Protein AF-A0A8S1GWW8-F1 (afdb_monomer)

Organism: NCBI:txid2777116

InterPro domains:
  IPR001154 DNA topoisomerase II, eukaryotic-type [PR01158] (207-217)
  IPR001154 DNA topoisomerase II, eukaryotic-type [PR01158] (273-286)
  IPR001154 DNA topoisomerase II, eukaryotic-type [PR01158] (319-334)
  IPR001154 DNA topoisomerase II, eukaryotic-type [PR01158] (339-350)
  IPR001154 DNA topoisomerase II, eukaryotic-type [PR01158] (388-400)
  IPR001241 DNA topoisomerase, type IIA [SM00433] (2-409)
  IPR006171 TOPRIM domain [PF01751] (227-328)
  IPR006171 TOPRIM domain [PS50880] (225-342)
  IPR013506 DNA topoisomerase, type IIA, subunit B, domain 2 [PF00204] (30-196)
  IPR013759 DNA topoisomerase, type IIA, subunit B, C-terminal [G3DSA:3.40.50.670] (206-406)
  IPR013760 DNA topoisomerase, type IIA-like domain superfamily [SSF56719] (201-408)
  IPR014721 Small ribosomal subunit protein uS5 domain 2-type fold, subgroup [G3DSA:3.30.230.10] (46-200)
  IPR018522 DNA topoisomerase, type IIA, conserved site [PS00177] (229-237)
  IPR020568 Ribosomal protein uS5 domain 2-type superfamily [SSF54211] (19-185)
  IPR031660 C-terminal associated domain of TOPRIM [PF16898] (343-408)
  IPR050634 DNA Topoisomerase II [PTHR10169] (3-408)

Sequence (409 aa):
MFHFRVVDVAATLPNDVKVFLNGEKIQIRGFREYVQAFSGASASDILFRNPSSRWNVAVSMRNADSNLPGAVSFVNNVATTKGGIHVDYVMDRLIEILKPAIDEKINNPSKNDTGKKTGVKPLMIKSNLSLFVNCFIENPSFDSQTKEVLTTKSKNFGSSFEFDRKELLTWANRSGFVDSIIDQLKNRKITQKSVKSKPESLSDIVKLEDAEWAGNSDAKKSSQCTLLVTEGDSAKALALSGLEVLGREKFGVFPLRGKVVNVSQLDEAKVRENAEINNLMRILGLRFEENYESAASRESLRYGKLMILADQDEDGSHIKGLIINFIHKFWPKLLATEFICAFRTPLLKAKRANETIPFYFLRDFRKWQENLNEKEARKYTIKYYKGLGTSTAVEARQYFSNLDHHVVK

Str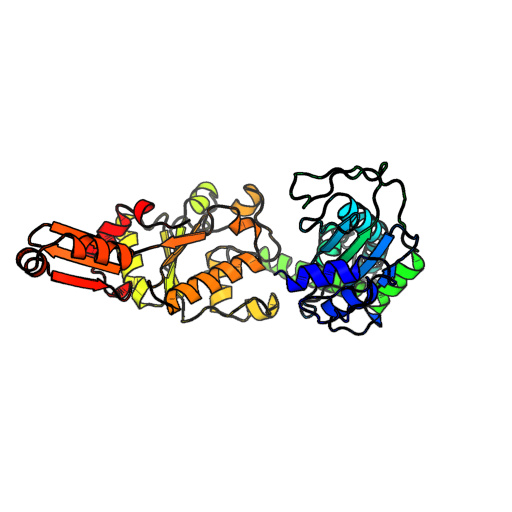ucture (mmCIF, N/CA/C/O backbone):
data_AF-A0A8S1GWW8-F1
#
_entry.id   AF-A0A8S1GWW8-F1
#
loop_
_atom_site.group_PDB
_atom_site.id
_atom_site.type_symbol
_atom_site.label_atom_id
_atom_site.label_alt_id
_atom_site.label_comp_id
_atom_site.label_asym_id
_atom_site.label_entity_id
_atom_site.label_seq_id
_atom_site.pdbx_PDB_ins_code
_atom_site.Cartn_x
_atom_site.Cartn_y
_atom_site.Cartn_z
_atom_site.occupancy
_atom_site.B_iso_or_equiv
_atom_site.auth_seq_id
_atom_site.auth_comp_id
_atom_site.auth_asym_id
_atom_site.auth_atom_id
_atom_site.pdbx_PDB_model_num
ATOM 1 N N . MET A 1 1 ? -15.165 -7.951 -10.941 1.00 57.97 1 MET A N 1
ATOM 2 C CA . MET A 1 1 ? -14.088 -8.965 -11.034 1.00 57.97 1 MET A CA 1
ATOM 3 C C . MET A 1 1 ? -14.269 -9.880 -12.249 1.00 57.97 1 MET A C 1
ATOM 5 O O . MET A 1 1 ? -13.397 -9.867 -13.102 1.00 57.97 1 MET A O 1
ATOM 9 N N . PHE A 1 2 ? -15.396 -10.592 -12.397 1.00 79.69 2 PHE A N 1
ATOM 10 C CA . PHE A 1 2 ? -15.618 -11.523 -13.523 1.00 79.69 2 PHE A CA 1
ATOM 11 C C . PHE A 1 2 ? -15.521 -10.893 -14.921 1.00 79.69 2 PHE A C 1
ATOM 13 O O . PHE A 1 2 ? -14.881 -11.471 -15.790 1.00 79.69 2 PHE A O 1
ATOM 20 N N . HIS A 1 3 ? -16.069 -9.688 -15.119 1.00 86.38 3 HIS A N 1
ATOM 21 C CA . HIS A 1 3 ? -15.994 -8.978 -16.403 1.00 86.38 3 HIS A CA 1
ATOM 22 C C . HIS A 1 3 ? -14.551 -8.811 -16.911 1.00 86.38 3 HIS A C 1
ATOM 24 O O . HIS A 1 3 ? -14.253 -9.178 -18.042 1.00 86.38 3 HIS A O 1
ATOM 30 N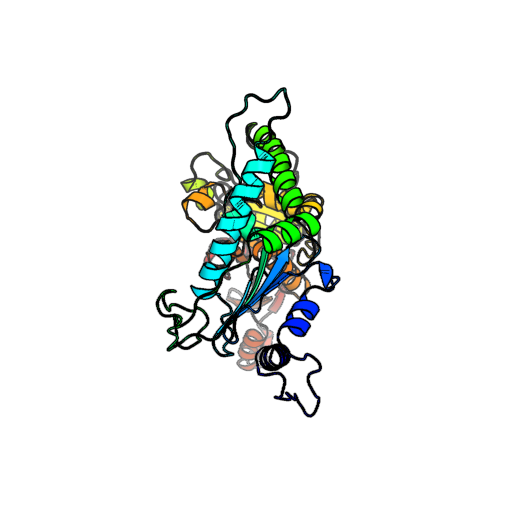 N . PHE A 1 4 ? -13.635 -8.333 -16.060 1.00 84.00 4 PHE A N 1
ATOM 31 C CA . PHE A 1 4 ? -12.226 -8.154 -16.430 1.00 84.00 4 PHE A CA 1
ATOM 32 C C . PHE A 1 4 ? -11.570 -9.465 -16.850 1.00 84.00 4 PHE A C 1
ATOM 34 O O . PHE A 1 4 ? -10.879 -9.504 -17.860 1.00 84.00 4 PHE A O 1
ATOM 41 N N . ARG A 1 5 ? -11.865 -10.566 -16.152 1.00 88.81 5 ARG A N 1
ATOM 42 C CA . ARG A 1 5 ? -11.296 -11.859 -16.527 1.00 88.81 5 ARG A CA 1
ATOM 43 C C . ARG A 1 5 ? -11.798 -12.346 -17.888 1.00 88.81 5 ARG A C 1
ATOM 45 O O . ARG A 1 5 ? -11.038 -12.964 -18.625 1.00 88.81 5 ARG A O 1
ATOM 52 N N . VAL A 1 6 ? -13.052 -12.063 -18.239 1.00 91.12 6 VAL A N 1
ATOM 53 C CA . VAL A 1 6 ? -13.584 -12.391 -19.572 1.00 91.12 6 VAL A CA 1
ATOM 54 C C . VAL A 1 6 ? -12.906 -11.548 -20.657 1.00 91.12 6 VAL A C 1
ATOM 56 O O . VAL A 1 6 ? -12.594 -12.064 -21.730 1.00 91.12 6 VAL A O 1
ATOM 59 N N . VAL A 1 7 ? -12.599 -10.284 -20.357 1.00 90.81 7 VAL A N 1
ATOM 60 C CA . VAL A 1 7 ? -11.811 -9.411 -21.238 1.00 90.81 7 VAL A CA 1
ATOM 61 C C . VAL A 1 7 ? -10.389 -9.948 -21.439 1.00 90.81 7 VAL A C 1
ATOM 63 O O . VAL A 1 7 ? -9.937 -10.034 -22.578 1.00 90.81 7 VAL A O 1
ATOM 66 N N . ASP A 1 8 ? -9.710 -10.390 -20.378 1.00 91.19 8 ASP A N 1
ATOM 67 C CA . ASP A 1 8 ? -8.380 -11.009 -20.484 1.00 91.19 8 ASP A CA 1
ATOM 68 C C . ASP A 1 8 ? -8.388 -12.248 -21.394 1.00 91.19 8 ASP A C 1
ATOM 70 O O . ASP A 1 8 ? -7.454 -12.495 -22.157 1.00 91.19 8 ASP A O 1
ATOM 74 N N . VAL A 1 9 ? -9.444 -13.062 -21.305 1.00 90.75 9 VAL A N 1
ATOM 75 C CA . VAL A 1 9 ? -9.608 -14.254 -22.147 1.00 90.75 9 VAL A CA 1
ATOM 76 C C . VAL A 1 9 ? -9.794 -13.848 -23.611 1.00 90.75 9 VAL A C 1
ATOM 78 O O . VAL A 1 9 ? -9.110 -14.387 -24.477 1.00 90.75 9 VAL A O 1
ATOM 81 N N . ALA A 1 10 ? -10.633 -12.846 -23.893 1.00 91.06 10 ALA A N 1
ATOM 82 C CA . ALA A 1 10 ? -10.799 -12.296 -25.244 1.00 91.06 10 ALA A CA 1
ATOM 83 C C . ALA A 1 10 ? -9.496 -11.708 -25.821 1.00 91.06 10 ALA A C 1
ATOM 85 O O . ALA A 1 10 ? -9.272 -11.744 -27.028 1.00 91.06 10 ALA A O 1
ATOM 86 N N . ALA A 1 11 ? -8.624 -11.188 -24.957 1.00 89.44 11 ALA A N 1
ATOM 87 C CA . ALA A 1 11 ? -7.338 -10.622 -25.340 1.00 89.44 11 ALA A CA 1
ATOM 88 C C . ALA A 1 11 ? -6.256 -11.669 -25.647 1.00 89.44 11 ALA A C 1
ATOM 90 O O . ALA A 1 11 ? -5.335 -11.399 -26.418 1.00 89.44 11 ALA A O 1
ATOM 91 N N . THR A 1 12 ? -6.315 -12.830 -24.994 1.00 90.31 12 THR A N 1
ATOM 92 C CA . THR A 1 12 ? -5.241 -13.839 -25.024 1.00 90.31 12 THR A CA 1
ATOM 93 C C . THR A 1 12 ? -5.513 -14.978 -25.999 1.00 90.31 12 THR A C 1
ATOM 95 O O . THR A 1 12 ? -4.564 -15.588 -26.495 1.00 90.31 12 THR A O 1
ATOM 98 N N . LEU A 1 13 ? -6.786 -15.218 -26.325 1.00 88.12 13 LEU A N 1
ATOM 99 C CA . LEU A 1 13 ? -7.197 -16.200 -27.320 1.00 88.12 13 LEU A CA 1
ATOM 100 C C . LEU A 1 13 ? -6.861 -15.768 -28.760 1.00 88.12 13 LEU A C 1
ATOM 102 O O . LEU A 1 13 ? -6.718 -14.577 -29.046 1.00 88.12 13 LEU A O 1
ATOM 106 N N . PRO A 1 14 ? -6.768 -16.739 -29.688 1.00 82.56 14 PRO A N 1
ATOM 107 C CA . PRO A 1 14 ? -6.703 -16.469 -31.120 1.00 82.56 14 PRO A CA 1
ATOM 108 C C . PRO A 1 14 ? -7.837 -15.550 -31.613 1.00 82.56 14 PRO A C 1
ATOM 110 O O . PRO A 1 14 ? -8.968 -15.619 -31.129 1.00 82.56 14 PRO A O 1
ATOM 113 N N . ASN A 1 15 ? -7.536 -14.698 -32.600 1.00 80.12 15 ASN A N 1
ATOM 114 C CA . ASN A 1 15 ? -8.440 -13.639 -33.085 1.00 80.12 15 ASN A CA 1
ATOM 115 C C . ASN A 1 15 ? -9.740 -14.153 -33.736 1.00 80.12 15 ASN A C 1
ATOM 117 O O . ASN A 1 15 ? -10.674 -13.379 -33.947 1.00 80.12 15 ASN A O 1
ATOM 121 N N . ASP A 1 16 ? -9.797 -15.431 -34.099 1.00 86.06 16 ASP A N 1
ATOM 122 C CA . ASP A 1 16 ? -10.968 -16.104 -34.655 1.00 86.06 16 ASP A CA 1
ATOM 123 C C . ASP A 1 16 ? -11.969 -16.560 -33.578 1.00 86.06 16 ASP A C 1
ATOM 125 O O . ASP A 1 16 ? -13.127 -16.847 -33.898 1.00 86.06 16 ASP A O 1
ATOM 129 N N . VAL A 1 17 ? -11.586 -16.543 -32.295 1.00 89.25 17 VAL A N 1
ATOM 130 C CA . VAL A 1 17 ? -12.479 -16.880 -31.181 1.00 89.25 17 VAL A CA 1
ATOM 131 C C . VAL A 1 17 ? -13.249 -15.647 -30.702 1.00 89.25 17 VAL A C 1
ATOM 133 O O . VAL A 1 17 ? -12.681 -14.627 -30.320 1.00 89.25 17 VAL A O 1
ATOM 136 N N . LYS A 1 18 ? -14.585 -15.740 -30.687 1.00 91.25 18 LYS A N 1
ATOM 137 C CA . LYS A 1 18 ? -15.475 -14.672 -30.201 1.00 91.25 18 LYS A CA 1
ATOM 138 C C . LYS A 1 18 ? -15.895 -14.951 -28.760 1.00 91.25 18 LYS A C 1
ATOM 140 O O . LYS A 1 18 ? -16.448 -16.010 -28.479 1.00 91.25 18 LYS A O 1
ATOM 145 N N . VAL A 1 19 ? -15.690 -13.982 -27.871 1.00 92.12 19 VAL A N 1
ATOM 146 C CA . VAL A 1 19 ? -16.038 -14.093 -26.447 1.00 92.12 19 VAL A CA 1
ATOM 147 C C . VAL A 1 19 ? -17.276 -13.255 -26.130 1.00 92.12 19 VAL A C 1
ATOM 149 O O . VAL A 1 19 ? -17.380 -12.103 -26.559 1.00 92.12 19 VAL A O 1
ATOM 152 N N . PHE A 1 20 ? -18.204 -13.838 -25.368 1.00 93.81 20 PHE A N 1
ATOM 153 C CA . PHE A 1 20 ? -19.448 -13.204 -24.936 1.00 93.81 20 PHE A CA 1
ATOM 154 C C . PHE A 1 20 ? -19.593 -13.286 -23.415 1.00 93.81 20 PHE A C 1
ATOM 156 O O . PHE A 1 20 ? -19.241 -14.300 -22.812 1.00 93.81 20 PHE A O 1
ATOM 163 N N . LEU A 1 21 ? -20.151 -12.243 -22.804 1.00 92.94 21 LEU A N 1
ATOM 164 C CA . LEU A 1 21 ? -20.558 -12.222 -21.403 1.00 92.94 21 LEU A CA 1
ATOM 165 C C . LEU A 1 21 ? -22.020 -11.791 -21.337 1.00 92.94 21 LEU A C 1
ATOM 167 O O . LEU A 1 21 ? -22.364 -10.723 -21.826 1.00 92.94 21 LEU A O 1
ATOM 171 N N . ASN A 1 22 ? -22.885 -12.624 -20.754 1.00 93.62 22 ASN A N 1
ATOM 172 C CA . ASN A 1 22 ? -24.327 -12.357 -20.649 1.00 93.62 22 ASN A CA 1
ATOM 173 C C . ASN A 1 22 ? -25.002 -12.025 -21.999 1.00 93.62 22 ASN A C 1
ATOM 175 O O . ASN A 1 22 ? -25.906 -11.202 -22.062 1.00 93.62 22 ASN A O 1
ATOM 179 N N . GLY A 1 23 ? -24.551 -12.659 -23.087 1.00 92.38 23 GLY A N 1
ATOM 180 C CA . GLY A 1 23 ? -25.066 -12.423 -24.443 1.00 92.38 23 GLY A CA 1
ATOM 181 C C . GLY A 1 23 ? -24.440 -11.228 -25.170 1.00 92.38 23 GLY A C 1
ATOM 182 O O . GLY A 1 23 ? -24.607 -11.108 -26.381 1.00 92.38 23 GLY A O 1
ATOM 183 N N . GLU A 1 24 ? -23.653 -10.394 -24.487 1.00 93.75 24 GLU A N 1
ATOM 184 C CA . GLU A 1 24 ? -22.951 -9.265 -25.098 1.00 93.75 24 GLU A CA 1
ATOM 185 C C . GLU A 1 24 ? -21.546 -9.659 -25.550 1.00 93.75 24 GLU A C 1
ATOM 187 O O . GLU A 1 24 ? -20.785 -10.301 -24.823 1.00 93.75 24 GLU A O 1
ATOM 192 N N . LYS A 1 25 ? -21.181 -9.266 -26.774 1.00 92.19 25 LYS A N 1
ATOM 193 C CA . LYS A 1 25 ? -19.853 -9.540 -27.327 1.00 92.19 25 LYS A CA 1
ATOM 194 C C . LYS A 1 25 ? -18.813 -8.611 -26.702 1.00 92.19 25 LYS A C 1
ATOM 196 O O . LYS A 1 25 ? -18.952 -7.389 -26.775 1.00 92.19 25 LYS A O 1
ATOM 201 N N . ILE A 1 26 ? -17.719 -9.182 -26.199 1.00 92.69 26 ILE A N 1
ATOM 202 C CA . ILE A 1 26 ? -16.553 -8.400 -25.779 1.00 92.69 26 ILE A CA 1
ATOM 203 C C . ILE A 1 26 ? -15.910 -7.753 -27.012 1.00 92.69 26 ILE A C 1
ATOM 205 O O . ILE A 1 26 ? -15.620 -8.423 -28.005 1.00 92.69 26 ILE A O 1
ATOM 209 N N . GLN A 1 27 ? -15.725 -6.432 -26.961 1.00 88.38 27 GLN A N 1
ATOM 210 C CA . GLN A 1 27 ? -15.274 -5.650 -28.118 1.00 88.38 27 GLN A CA 1
ATOM 211 C C . GLN A 1 27 ? -13.768 -5.746 -28.372 1.00 88.38 27 GLN A C 1
ATOM 213 O O . GLN A 1 27 ? -13.359 -5.590 -29.518 1.00 88.38 27 GLN A O 1
ATOM 218 N N . ILE A 1 28 ? -12.971 -6.040 -27.341 1.00 85.69 28 ILE A N 1
ATOM 219 C CA . ILE A 1 28 ? -11.511 -6.161 -27.441 1.00 85.69 28 ILE A CA 1
ATOM 220 C C . ILE A 1 28 ? -11.136 -7.392 -28.268 1.00 85.69 28 ILE A C 1
ATOM 222 O O . ILE A 1 28 ? -11.519 -8.513 -27.928 1.00 85.69 28 ILE A O 1
ATOM 226 N N . ARG A 1 29 ? -10.363 -7.179 -29.336 1.00 81.94 29 ARG A N 1
ATOM 227 C CA . ARG A 1 29 ? -9.866 -8.217 -30.244 1.00 81.94 29 ARG A CA 1
ATOM 228 C C . ARG A 1 29 ? -8.362 -8.388 -30.074 1.00 81.94 29 ARG A C 1
ATOM 230 O O . ARG A 1 29 ? -7.548 -7.669 -30.655 1.00 81.94 29 ARG A O 1
ATOM 237 N N . GLY A 1 30 ? -8.003 -9.387 -29.277 1.00 88.06 30 GLY A N 1
ATOM 238 C CA . GLY A 1 30 ? -6.622 -9.809 -29.111 1.00 88.06 30 GLY A CA 1
ATOM 239 C C . GLY A 1 30 ? -5.759 -8.853 -28.285 1.00 88.06 30 GLY A C 1
ATOM 240 O O . GLY A 1 30 ? -6.196 -7.847 -27.719 1.00 88.06 30 GLY A O 1
ATOM 241 N N . PHE A 1 31 ? -4.481 -9.209 -28.204 1.00 90.31 31 PHE A N 1
ATOM 242 C CA . PHE A 1 31 ? -3.564 -8.660 -27.210 1.00 90.31 31 PHE A CA 1
ATOM 243 C C . PHE A 1 31 ? -3.238 -7.175 -27.421 1.00 90.31 31 PHE A C 1
ATOM 245 O O . PHE A 1 31 ? -3.053 -6.438 -26.458 1.00 90.31 31 PHE A O 1
ATOM 252 N N . ARG A 1 32 ? -3.183 -6.704 -28.673 1.00 89.62 32 ARG A N 1
ATOM 253 C CA . ARG A 1 32 ? -2.844 -5.303 -28.972 1.00 89.62 32 ARG A CA 1
ATOM 254 C C . ARG A 1 32 ? -3.916 -4.333 -28.471 1.00 89.62 32 ARG A C 1
ATOM 256 O O . ARG A 1 32 ? -3.576 -3.389 -27.763 1.00 89.62 32 ARG A O 1
ATOM 263 N N . GLU A 1 33 ? -5.179 -4.579 -28.816 1.00 88.50 33 GLU A N 1
ATOM 264 C CA . GLU A 1 33 ? -6.304 -3.739 -28.382 1.00 88.50 33 GLU A CA 1
ATOM 265 C C . GLU A 1 33 ? -6.458 -3.768 -26.858 1.00 88.50 33 GLU A C 1
ATOM 267 O O . GLU A 1 33 ? -6.710 -2.738 -26.235 1.00 88.50 33 GLU A O 1
ATOM 272 N N . TYR A 1 34 ? -6.215 -4.932 -26.249 1.00 89.81 34 TYR A N 1
ATOM 273 C CA . TYR A 1 34 ? -6.197 -5.079 -24.799 1.00 89.81 34 TYR A CA 1
ATOM 274 C C . TYR A 1 34 ? -5.183 -4.146 -24.140 1.00 89.81 34 TYR A C 1
ATOM 276 O O . TYR A 1 34 ? -5.553 -3.377 -23.262 1.00 89.81 34 TYR A O 1
ATOM 284 N N . VAL A 1 35 ? -3.924 -4.149 -24.590 1.00 89.12 35 VAL A N 1
ATOM 285 C CA . VAL A 1 35 ? -2.887 -3.270 -24.022 1.00 89.12 35 VAL A CA 1
ATOM 286 C C . VAL A 1 35 ? -3.222 -1.793 -24.251 1.00 89.12 35 VAL A C 1
ATOM 288 O O . VAL A 1 35 ? -3.038 -0.970 -23.356 1.00 89.12 35 VAL A O 1
ATOM 291 N N . GLN A 1 36 ? -3.756 -1.444 -25.423 1.00 86.31 36 GLN A N 1
ATOM 292 C CA . GLN A 1 36 ? -4.160 -0.067 -25.721 1.00 86.31 36 GLN A CA 1
ATOM 293 C C . GLN A 1 36 ? -5.252 0.430 -24.764 1.00 86.31 36 GLN A C 1
ATOM 295 O O . GLN A 1 36 ? -5.164 1.568 -24.297 1.00 86.31 36 GLN A O 1
ATOM 300 N N . ALA A 1 37 ? -6.200 -0.435 -24.386 1.00 83.50 37 ALA A N 1
ATOM 301 C CA . ALA A 1 37 ? -7.259 -0.110 -23.430 1.00 83.50 37 ALA A CA 1
ATOM 302 C C . ALA A 1 37 ? -6.740 0.250 -22.022 1.00 83.50 37 ALA A C 1
ATOM 304 O O . ALA A 1 37 ? -7.406 1.002 -21.315 1.00 83.50 37 ALA A O 1
ATOM 305 N N . PHE A 1 38 ? -5.552 -0.223 -21.615 1.00 76.19 38 PHE A N 1
ATOM 306 C CA . PHE A 1 38 ? -4.925 0.180 -20.343 1.00 76.19 38 PHE A CA 1
ATOM 307 C C . PHE A 1 38 ? -4.331 1.583 -20.387 1.00 76.19 38 PHE A C 1
ATOM 309 O O . PHE A 1 38 ? -4.262 2.265 -19.368 1.00 76.19 38 PHE A O 1
ATOM 316 N N . SER A 1 39 ? -3.815 1.979 -21.546 1.00 63.09 39 SER A N 1
ATOM 317 C CA . SER A 1 39 ? -2.929 3.134 -21.630 1.00 63.09 39 SER A CA 1
ATOM 318 C C . SER A 1 39 ? -3.662 4.467 -21.703 1.00 63.09 39 SER A C 1
ATOM 320 O O . SER A 1 39 ? -3.091 5.471 -21.292 1.00 63.09 39 SER A O 1
ATOM 322 N N . GLY A 1 40 ? -4.880 4.511 -22.264 1.00 57.50 40 GLY A N 1
ATOM 323 C CA . GLY A 1 40 ? -5.520 5.774 -22.671 1.00 57.50 40 GLY A CA 1
ATOM 324 C C . GLY A 1 40 ? -4.648 6.639 -23.603 1.00 57.50 40 GLY A C 1
ATOM 325 O O . GLY A 1 40 ? -5.021 7.762 -23.928 1.00 57.50 40 GLY A O 1
ATOM 326 N N . ALA A 1 41 ? -3.483 6.126 -24.008 1.00 51.12 41 ALA A N 1
ATOM 327 C CA . ALA A 1 41 ? -2.408 6.829 -24.672 1.00 51.12 41 ALA A CA 1
ATOM 328 C C . ALA A 1 41 ? -2.495 6.589 -26.176 1.00 51.12 41 ALA A C 1
ATOM 330 O O . ALA A 1 41 ? -3.092 5.616 -26.651 1.00 51.12 41 ALA A O 1
ATOM 331 N N . SER A 1 42 ? -1.859 7.472 -26.939 1.00 55.81 42 SER A N 1
ATOM 332 C CA . SER A 1 42 ? -1.681 7.261 -28.369 1.00 55.81 42 SER A CA 1
ATOM 333 C C . SER A 1 42 ? -0.921 5.949 -28.598 1.00 55.81 42 SER A C 1
ATOM 335 O O . SER A 1 42 ? 0.079 5.662 -27.939 1.00 55.81 42 SER A O 1
ATOM 337 N N . ALA A 1 43 ? -1.360 5.150 -29.574 1.00 57.09 43 ALA A N 1
ATOM 338 C CA . ALA A 1 43 ? -0.731 3.876 -29.940 1.00 57.09 43 ALA A CA 1
ATOM 339 C C . ALA A 1 43 ? 0.775 3.993 -30.272 1.00 57.09 43 ALA A C 1
ATOM 341 O O . ALA A 1 43 ? 1.468 2.979 -30.340 1.00 57.09 43 ALA A O 1
ATOM 342 N N . SER A 1 44 ? 1.280 5.215 -30.479 1.00 59.34 44 SER A N 1
ATOM 343 C CA . SER A 1 44 ? 2.690 5.539 -30.697 1.00 59.34 44 SER A CA 1
ATOM 344 C C . SER A 1 44 ? 3.603 5.245 -29.506 1.00 59.34 44 SER A C 1
ATOM 346 O O . SER A 1 44 ? 4.803 5.060 -29.725 1.00 59.34 44 SER A O 1
ATOM 348 N N . ASP A 1 45 ? 3.065 5.174 -28.287 1.00 78.12 45 ASP A N 1
ATOM 349 C CA . ASP A 1 45 ? 3.873 5.169 -27.059 1.00 78.12 45 ASP A CA 1
ATOM 350 C C . ASP A 1 45 ? 4.176 3.751 -26.552 1.00 78.12 45 ASP A C 1
ATOM 352 O O . ASP A 1 45 ? 5.067 3.550 -25.724 1.00 78.12 45 ASP A O 1
ATOM 356 N N . ILE A 1 46 ? 3.503 2.747 -27.120 1.00 88.62 46 ILE A N 1
ATOM 357 C CA . ILE A 1 46 ? 3.661 1.335 -26.772 1.00 88.62 46 ILE A CA 1
ATOM 358 C C . ILE A 1 46 ? 4.507 0.624 -27.833 1.00 88.62 46 ILE A C 1
ATOM 360 O O . ILE A 1 46 ? 4.209 0.654 -29.028 1.00 88.62 46 ILE A O 1
ATOM 364 N N . LEU A 1 47 ? 5.538 -0.089 -27.388 1.00 92.88 47 LEU A N 1
ATOM 365 C CA . LEU A 1 47 ? 6.336 -0.975 -28.222 1.00 92.88 47 LEU A CA 1
ATOM 366 C C . LEU A 1 47 ? 5.732 -2.379 -28.244 1.00 92.88 47 LEU A C 1
ATOM 368 O O . LEU A 1 47 ? 5.851 -3.118 -27.269 1.00 92.88 47 LEU A O 1
ATOM 372 N N . PHE A 1 48 ? 5.128 -2.772 -29.364 1.00 92.88 48 PHE A N 1
ATOM 373 C CA . PHE A 1 48 ? 4.622 -4.134 -29.559 1.00 92.88 48 PHE A CA 1
ATOM 374 C C . PHE A 1 48 ? 5.666 -5.044 -30.211 1.00 92.88 48 PHE A C 1
ATOM 376 O O . PHE A 1 48 ? 6.268 -4.702 -31.231 1.00 92.88 48 PHE A O 1
ATOM 383 N N . ARG A 1 49 ? 5.826 -6.248 -29.663 1.00 92.31 49 ARG A N 1
ATOM 384 C CA . ARG A 1 49 ? 6.708 -7.301 -30.165 1.00 92.31 49 ARG A CA 1
ATOM 385 C C . ARG A 1 49 ? 5.979 -8.624 -30.246 1.00 92.31 49 ARG A C 1
ATOM 387 O O . ARG A 1 49 ? 5.509 -9.147 -29.243 1.00 92.31 49 ARG A O 1
ATOM 394 N N . ASN A 1 50 ? 5.946 -9.168 -31.453 1.00 86.94 50 ASN A N 1
ATOM 395 C CA . ASN A 1 50 ? 5.452 -10.506 -31.727 1.00 86.94 50 ASN A CA 1
ATOM 396 C C . ASN A 1 50 ? 6.482 -11.238 -32.604 1.00 86.94 50 ASN A C 1
ATOM 398 O O . ASN A 1 50 ? 6.276 -11.360 -33.810 1.00 86.94 50 ASN A O 1
ATOM 402 N N . PRO A 1 51 ? 7.653 -11.612 -32.047 1.00 75.62 51 PRO A N 1
ATOM 403 C CA . PRO A 1 51 ? 8.716 -12.237 -32.832 1.00 75.62 51 PRO A CA 1
ATOM 404 C C . PRO A 1 51 ? 8.385 -13.683 -33.227 1.00 75.62 51 PRO A C 1
ATOM 406 O O . PRO A 1 51 ? 9.032 -14.239 -34.107 1.00 75.62 51 PRO A O 1
ATOM 409 N N . SER A 1 52 ? 7.404 -14.312 -32.573 1.00 82.25 52 SER A N 1
ATOM 410 C CA . SER A 1 52 ? 6.929 -15.656 -32.900 1.00 82.25 52 SER A CA 1
ATOM 411 C C . SER A 1 52 ? 5.497 -15.853 -32.416 1.00 82.25 52 SER A C 1
ATOM 413 O O . SER A 1 52 ? 5.058 -15.180 -31.488 1.00 82.25 52 SER A O 1
ATOM 415 N N . SER A 1 53 ? 4.810 -16.873 -32.935 1.00 84.75 53 SER A N 1
ATOM 416 C CA . SER A 1 53 ? 3.461 -17.252 -32.484 1.00 84.75 53 SER A CA 1
ATOM 417 C C . SER A 1 53 ? 3.346 -17.512 -30.974 1.00 84.75 53 SER A C 1
ATOM 419 O O . SER A 1 53 ? 2.242 -17.477 -30.434 1.00 84.75 53 SER A O 1
ATOM 421 N N . ARG A 1 54 ? 4.469 -17.756 -30.283 1.00 93.19 54 ARG A N 1
ATOM 422 C CA . ARG A 1 54 ? 4.515 -18.057 -28.849 1.00 93.19 54 ARG A CA 1
ATOM 423 C C . ARG A 1 54 ? 4.736 -16.850 -27.945 1.00 93.19 54 ARG A C 1
ATOM 425 O O . ARG A 1 54 ? 4.578 -17.007 -26.740 1.00 93.19 54 ARG A O 1
ATOM 432 N N 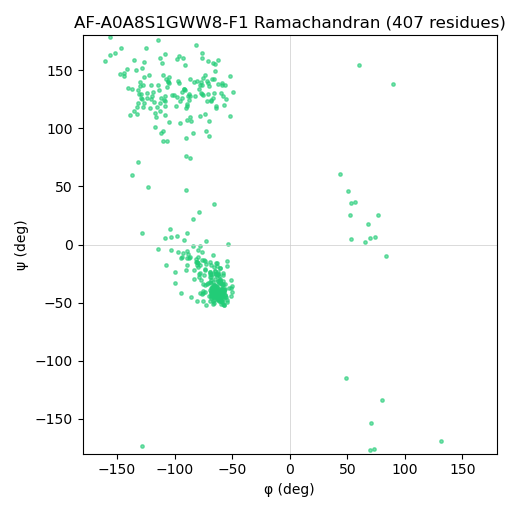. TRP A 1 55 ? 5.086 -15.676 -28.471 1.00 95.06 55 TRP A N 1
ATOM 433 C CA . TRP A 1 55 ? 5.396 -14.502 -27.650 1.00 95.06 55 TRP A CA 1
ATOM 434 C C . TRP A 1 55 ? 4.737 -13.243 -28.192 1.00 95.06 55 TRP A C 1
ATOM 436 O O . TRP A 1 55 ? 5.121 -12.736 -29.237 1.00 95.06 55 TRP A O 1
ATOM 446 N N . ASN A 1 56 ? 3.813 -12.687 -27.417 1.00 94.50 56 ASN A N 1
ATOM 447 C CA . ASN A 1 56 ? 3.244 -11.364 -27.622 1.00 94.50 56 ASN A CA 1
ATOM 448 C C . ASN A 1 56 ? 3.631 -10.492 -26.429 1.00 94.50 56 ASN A C 1
ATOM 450 O O . ASN A 1 56 ? 3.168 -10.702 -25.311 1.00 94.50 56 ASN A O 1
ATOM 454 N N . VAL A 1 57 ? 4.508 -9.524 -26.658 1.00 96.12 57 VAL A N 1
ATOM 455 C CA . VAL A 1 57 ? 5.042 -8.631 -25.632 1.00 96.12 57 VAL A CA 1
ATOM 456 C C . VAL A 1 57 ? 4.698 -7.199 -26.000 1.00 96.12 57 VAL A C 1
ATOM 458 O O . VAL A 1 57 ? 4.823 -6.802 -27.156 1.00 96.12 57 VAL A O 1
ATOM 461 N N . ALA A 1 58 ? 4.270 -6.410 -25.022 1.00 94.44 58 ALA A N 1
ATOM 462 C CA . ALA A 1 58 ? 4.124 -4.975 -25.184 1.00 94.44 58 ALA A CA 1
ATOM 463 C C . ALA A 1 58 ? 4.819 -4.246 -24.038 1.00 94.44 58 ALA A C 1
ATOM 465 O O . ALA A 1 58 ? 4.711 -4.645 -22.879 1.00 94.44 58 ALA A O 1
ATOM 466 N N . VAL A 1 59 ? 5.545 -3.186 -24.374 1.00 94.12 59 VAL A N 1
ATOM 467 C CA . VAL A 1 59 ? 6.312 -2.393 -23.415 1.00 94.12 59 VAL A CA 1
ATOM 468 C C . VAL A 1 59 ? 5.869 -0.950 -23.525 1.00 94.12 59 VAL A C 1
ATOM 470 O O . VAL A 1 59 ? 5.805 -0.401 -24.622 1.00 94.12 59 VAL A O 1
ATOM 473 N N . SER A 1 60 ? 5.570 -0.339 -22.389 1.00 90.81 60 SER A N 1
ATOM 474 C CA . SER A 1 60 ? 5.272 1.084 -22.302 1.00 90.81 60 SER A CA 1
ATOM 475 C C . SER A 1 60 ? 6.135 1.719 -21.225 1.00 90.81 60 SER A C 1
ATOM 477 O O . SER A 1 60 ? 6.510 1.074 -20.243 1.00 90.81 60 SER A O 1
ATOM 479 N N . MET A 1 61 ? 6.420 3.005 -21.387 1.00 87.56 61 MET A N 1
ATOM 480 C CA . MET A 1 61 ? 6.892 3.810 -20.271 1.00 87.56 61 MET A CA 1
ATOM 481 C C . MET A 1 61 ? 5.756 3.952 -19.257 1.00 87.56 61 MET A C 1
ATOM 483 O O . MET A 1 61 ? 4.588 4.074 -19.635 1.00 87.56 61 MET A O 1
ATOM 487 N N . ARG A 1 62 ? 6.109 3.923 -17.974 1.00 81.12 62 ARG A N 1
ATOM 488 C CA . ARG A 1 62 ? 5.203 4.207 -16.870 1.00 81.12 62 ARG A CA 1
ATOM 489 C C . ARG A 1 62 ? 5.523 5.594 -16.326 1.00 81.12 62 ARG A C 1
ATOM 491 O O . ARG A 1 62 ? 6.517 5.778 -15.632 1.00 81.12 62 ARG A O 1
ATOM 498 N N . ASN A 1 63 ? 4.659 6.544 -16.645 1.00 65.31 63 ASN A N 1
ATOM 499 C CA . ASN A 1 63 ? 4.658 7.884 -16.077 1.00 65.31 63 ASN A CA 1
ATOM 500 C C . ASN A 1 63 ? 3.675 7.974 -14.911 1.00 65.31 63 ASN A C 1
ATOM 502 O O . ASN A 1 63 ? 2.756 7.163 -14.799 1.00 65.31 63 ASN A O 1
ATOM 506 N N . ALA A 1 64 ? 3.846 9.007 -14.088 1.00 54.53 64 ALA A N 1
ATOM 507 C CA . ALA A 1 64 ? 2.927 9.371 -13.012 1.00 54.53 64 ALA A CA 1
ATOM 508 C C . ALA A 1 64 ? 1.455 9.452 -13.469 1.00 54.53 64 ALA A C 1
ATOM 510 O O . ALA A 1 64 ? 0.568 9.027 -12.733 1.00 54.53 64 ALA A O 1
ATOM 511 N N . ASP A 1 65 ? 1.218 9.921 -14.698 1.00 54.31 65 ASP A N 1
ATOM 512 C CA . ASP A 1 65 ? -0.124 10.102 -15.267 1.00 54.31 65 ASP A CA 1
ATOM 513 C C . ASP A 1 65 ? -0.661 8.864 -16.004 1.00 54.31 65 ASP A C 1
ATOM 515 O O . ASP A 1 65 ? -1.862 8.741 -16.246 1.00 54.31 65 ASP A O 1
ATOM 519 N N . SER A 1 66 ? 0.212 7.921 -16.370 1.00 59.06 66 SER A N 1
ATOM 520 C CA . SER A 1 66 ? -0.202 6.680 -17.020 1.00 59.06 66 SER A CA 1
ATOM 521 C C . SER A 1 66 ? -0.564 5.684 -15.921 1.00 59.06 66 SER A C 1
ATOM 523 O O . SER A 1 66 ? 0.327 5.159 -15.254 1.00 59.06 66 SER A O 1
ATOM 525 N N . ASN A 1 67 ? -1.851 5.405 -15.713 1.00 64.44 67 ASN A N 1
ATOM 526 C CA . ASN A 1 67 ? -2.362 4.398 -14.763 1.00 64.44 67 ASN A CA 1
ATOM 527 C C . ASN A 1 67 ? -1.991 2.944 -15.150 1.00 64.44 67 ASN A C 1
ATOM 529 O O . ASN A 1 67 ? -2.752 1.995 -14.958 1.00 64.44 67 ASN A O 1
ATOM 533 N N . LEU A 1 68 ? -0.806 2.757 -15.722 1.00 76.19 68 LEU A N 1
ATOM 534 C CA . LEU A 1 68 ? -0.304 1.505 -16.235 1.00 76.1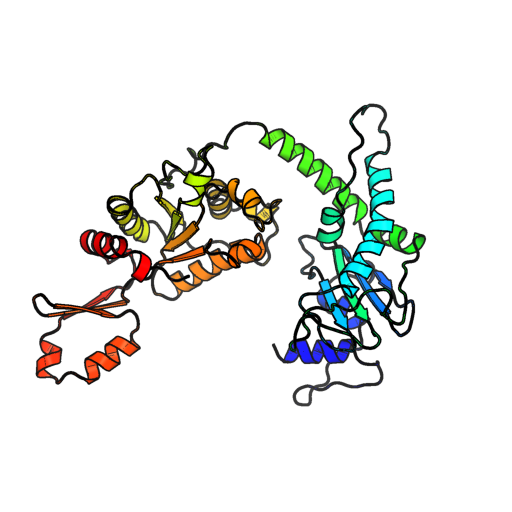9 68 LEU A CA 1
ATOM 535 C C . LEU A 1 68 ? 0.219 0.616 -15.092 1.00 76.19 68 LEU A C 1
ATOM 537 O O . LEU A 1 68 ? 0.985 1.076 -14.236 1.00 76.19 68 LEU A O 1
ATOM 541 N N . PRO A 1 69 ? -0.148 -0.677 -15.085 1.00 78.38 69 PRO A N 1
ATOM 542 C CA . PRO A 1 69 ? 0.369 -1.649 -14.127 1.00 78.38 69 PRO A CA 1
ATOM 543 C C . PRO A 1 69 ? 1.868 -1.891 -14.341 1.00 78.38 69 PRO A C 1
ATOM 545 O O . PRO A 1 69 ? 2.385 -1.716 -15.441 1.00 78.38 69 PRO A O 1
ATOM 548 N N . GLY A 1 70 ? 2.581 -2.343 -13.305 1.00 80.62 70 GLY A N 1
ATOM 549 C CA . GLY A 1 70 ? 4.001 -2.701 -13.444 1.00 80.62 70 GLY A CA 1
ATOM 550 C C . GLY A 1 70 ? 4.217 -3.872 -14.409 1.00 80.62 70 GLY A C 1
ATOM 551 O O . GLY A 1 70 ? 5.050 -3.795 -15.310 1.00 80.62 70 GLY A O 1
ATOM 552 N N . ALA A 1 71 ? 3.422 -4.934 -14.261 1.00 89.12 71 ALA A N 1
ATOM 553 C CA . ALA A 1 71 ? 3.362 -6.014 -15.234 1.00 89.12 71 ALA A CA 1
ATOM 554 C C . ALA A 1 71 ? 1.962 -6.635 -15.308 1.00 89.12 71 ALA A C 1
ATOM 556 O O . ALA A 1 71 ? 1.273 -6.744 -14.295 1.00 89.12 71 ALA A O 1
ATOM 557 N N . VAL A 1 72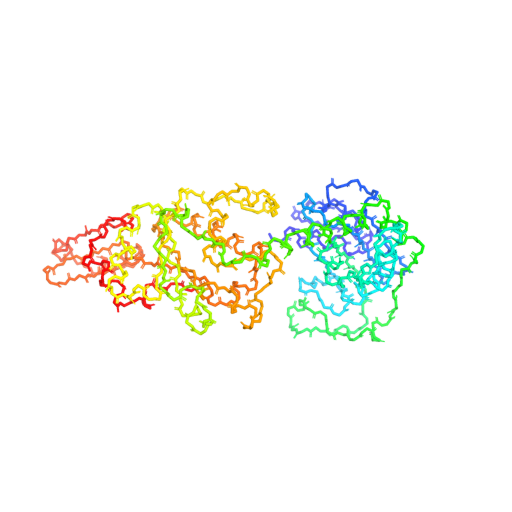 ? 1.572 -7.082 -16.500 1.00 93.12 72 VAL A N 1
ATOM 558 C CA . VAL A 1 72 ? 0.394 -7.923 -16.750 1.00 93.12 72 VAL A CA 1
ATOM 559 C C . VAL A 1 72 ? 0.858 -9.101 -17.580 1.00 93.12 72 VAL A C 1
ATOM 561 O O . VAL A 1 72 ? 1.499 -8.914 -18.613 1.00 93.12 72 VAL A O 1
ATOM 564 N N . SER A 1 73 ? 0.578 -10.322 -17.135 1.00 96.75 73 SER A N 1
ATOM 565 C CA . SER A 1 73 ? 1.132 -11.487 -17.813 1.00 96.75 73 SER A CA 1
ATOM 566 C C . SER A 1 73 ? 0.200 -12.686 -17.869 1.00 96.75 73 SER A C 1
ATOM 568 O O . SER A 1 73 ? -0.597 -12.920 -16.958 1.00 96.75 73 SER A O 1
ATOM 570 N N . PHE A 1 74 ? 0.331 -13.436 -18.960 1.00 97.38 74 PHE A N 1
ATOM 571 C CA . PHE A 1 74 ? -0.441 -14.625 -19.265 1.00 97.38 74 PHE A CA 1
ATOM 572 C C . PHE A 1 74 ? 0.474 -15.721 -19.809 1.00 97.38 74 PHE A C 1
ATOM 574 O O . PHE A 1 74 ? 1.291 -15.470 -20.697 1.00 97.38 74 PHE A O 1
ATOM 581 N N . VAL A 1 75 ? 0.305 -16.937 -19.293 1.00 97.62 75 VAL A N 1
ATOM 582 C CA . VAL A 1 75 ? 0.981 -18.144 -19.780 1.00 97.62 75 VAL A CA 1
ATOM 583 C C . VAL A 1 75 ? -0.079 -19.148 -20.196 1.00 97.62 75 VAL A C 1
ATOM 585 O O . VAL A 1 75 ? -0.864 -19.588 -19.357 1.00 97.62 75 VAL A O 1
ATOM 588 N N . ASN A 1 76 ? -0.123 -19.520 -21.476 1.00 95.50 76 ASN A N 1
ATOM 589 C CA . ASN A 1 76 ? -1.135 -20.440 -22.015 1.00 95.50 76 ASN A CA 1
ATOM 590 C C . ASN A 1 76 ? -2.573 -20.016 -21.626 1.00 95.50 76 ASN A C 1
ATOM 592 O O . ASN A 1 76 ? -3.365 -20.832 -21.155 1.00 95.50 76 ASN A O 1
ATOM 596 N N . ASN A 1 77 ? -2.892 -18.722 -21.768 1.00 92.94 77 ASN A N 1
ATOM 597 C CA . ASN A 1 77 ? -4.162 -18.080 -21.374 1.00 92.94 77 ASN A CA 1
ATOM 598 C C . ASN A 1 77 ? -4.463 -18.046 -19.859 1.00 92.94 77 ASN A C 1
ATOM 600 O O . ASN A 1 77 ? -5.512 -17.537 -19.451 1.00 92.94 77 ASN A O 1
ATOM 604 N N . VAL A 1 78 ? -3.563 -18.537 -19.002 1.00 94.62 78 VAL A N 1
ATOM 605 C CA . VAL A 1 78 ? -3.667 -18.429 -17.538 1.00 94.62 78 VAL A CA 1
ATOM 606 C C . VAL A 1 78 ? -3.055 -17.108 -17.087 1.00 94.62 78 VAL A C 1
ATOM 608 O O . VAL A 1 78 ? -1.919 -16.808 -17.438 1.00 94.62 78 VAL A O 1
ATOM 611 N N . ALA A 1 79 ? -3.797 -16.319 -16.309 1.00 95.25 79 ALA A N 1
ATOM 612 C CA . ALA A 1 79 ? -3.303 -15.059 -15.762 1.00 95.25 79 ALA A CA 1
ATOM 613 C C . ALA A 1 79 ? -2.300 -15.312 -14.629 1.00 95.25 79 ALA A C 1
ATOM 615 O O . ALA A 1 79 ? -2.677 -15.768 -13.552 1.00 95.25 79 ALA A O 1
ATOM 616 N N . THR A 1 80 ? -1.034 -14.971 -14.858 1.00 95.81 80 THR A N 1
ATOM 617 C CA . THR A 1 80 ? 0.029 -15.021 -13.847 1.00 95.81 80 THR A CA 1
ATOM 618 C C . THR A 1 80 ? 0.091 -13.677 -13.124 1.00 95.81 80 THR A C 1
ATOM 620 O O . THR A 1 80 ? 0.933 -12.823 -13.410 1.00 95.81 80 THR A O 1
ATOM 623 N N . THR A 1 81 ? -0.865 -13.452 -12.218 1.00 88.94 81 THR A N 1
ATOM 624 C CA . THR A 1 81 ? -1.107 -12.162 -11.538 1.00 88.94 81 THR A CA 1
ATOM 625 C C . THR A 1 81 ? 0.059 -11.684 -10.676 1.00 88.94 81 THR A C 1
ATOM 627 O O . THR A 1 81 ? 0.199 -10.483 -10.450 1.00 88.94 81 THR A O 1
ATOM 630 N N . LYS A 1 82 ? 0.922 -12.600 -10.226 1.00 84.25 82 LYS A N 1
ATOM 631 C CA . LYS A 1 82 ? 2.133 -12.304 -9.449 1.00 84.25 82 LYS A CA 1
ATOM 632 C C . LYS A 1 82 ? 3.416 -12.396 -10.291 1.00 84.25 82 LYS A C 1
ATOM 634 O O . LYS A 1 82 ? 4.511 -12.258 -9.752 1.00 84.25 82 LYS A O 1
ATOM 639 N N . GLY A 1 83 ? 3.296 -12.587 -11.608 1.00 92.19 83 GLY A N 1
ATOM 640 C CA . GLY A 1 83 ? 4.418 -12.646 -12.544 1.00 92.19 83 GLY A CA 1
ATOM 641 C C . GLY A 1 83 ? 5.118 -14.004 -12.556 1.00 92.19 83 GLY A C 1
ATOM 642 O O . GLY A 1 83 ? 4.472 -15.043 -12.665 1.00 92.19 83 GLY A O 1
ATOM 643 N N . GLY A 1 84 ? 6.448 -14.007 -12.510 1.00 94.50 84 GLY A N 1
ATOM 644 C CA . GLY A 1 84 ? 7.265 -15.219 -12.551 1.00 94.50 84 GLY A CA 1
ATOM 645 C C . GLY A 1 84 ? 8.398 -15.136 -13.564 1.00 94.50 84 GLY A C 1
ATOM 646 O O . GLY A 1 84 ? 8.688 -14.073 -14.118 1.00 94.50 84 GLY A O 1
ATOM 647 N N . ILE A 1 85 ? 9.030 -16.283 -13.816 1.00 97.69 85 ILE A N 1
ATOM 648 C CA . ILE A 1 85 ? 10.285 -16.354 -14.579 1.00 97.69 85 ILE A CA 1
ATOM 649 C C . ILE A 1 85 ? 10.134 -15.808 -16.005 1.00 97.69 85 ILE A C 1
ATOM 651 O O . ILE A 1 85 ? 11.075 -15.222 -16.522 1.00 97.69 85 ILE A O 1
ATOM 655 N N . HIS A 1 86 ? 8.975 -15.944 -16.655 1.00 97.94 86 HIS A N 1
ATOM 656 C CA . HIS A 1 86 ? 8.726 -15.386 -17.994 1.00 97.94 86 HIS A CA 1
ATOM 657 C C . HIS A 1 86 ? 8.721 -13.855 -18.015 1.00 97.94 86 HIS A C 1
ATOM 659 O O . HIS A 1 86 ? 9.206 -13.264 -18.977 1.00 97.94 86 HIS A O 1
ATOM 665 N N . VAL A 1 87 ? 8.198 -13.214 -16.967 1.00 97.25 87 VAL A N 1
ATOM 666 C CA . VAL A 1 87 ? 8.191 -11.750 -16.841 1.00 97.25 87 VAL A CA 1
ATOM 667 C C . VAL A 1 87 ? 9.609 -11.245 -16.622 1.00 97.25 87 VAL A C 1
ATOM 669 O O . VAL A 1 87 ? 10.047 -10.344 -17.336 1.00 97.25 87 VAL A O 1
ATOM 672 N N . ASP A 1 88 ? 10.341 -11.852 -15.684 1.00 95.00 88 ASP A N 1
ATOM 673 C CA . ASP A 1 88 ? 11.733 -11.480 -15.415 1.00 95.00 88 ASP A CA 1
ATOM 674 C C . ASP A 1 88 ? 12.616 -11.737 -16.644 1.00 95.00 88 ASP A C 1
ATOM 676 O O . ASP A 1 88 ? 13.361 -10.859 -17.056 1.00 95.00 88 ASP A O 1
ATOM 680 N N . TYR A 1 89 ? 12.424 -12.859 -17.341 1.00 97.69 89 TYR A N 1
ATOM 681 C CA . TYR A 1 89 ? 13.137 -13.193 -18.577 1.00 97.69 89 TYR A CA 1
ATOM 682 C C . TYR A 1 89 ? 13.000 -12.132 -19.684 1.00 97.69 89 TYR A C 1
ATOM 684 O O . TYR A 1 89 ? 13.962 -11.867 -20.412 1.00 97.69 89 TYR A O 1
ATOM 692 N N . VAL A 1 90 ? 11.817 -11.528 -19.835 1.00 97.50 90 VAL A N 1
ATOM 693 C CA . VAL A 1 90 ? 11.591 -10.436 -20.796 1.00 97.50 90 VAL A CA 1
ATOM 694 C C . VAL A 1 90 ? 12.141 -9.111 -20.260 1.00 97.50 90 VAL A C 1
ATOM 696 O O . VAL A 1 90 ? 12.775 -8.364 -21.007 1.00 97.50 90 VAL A O 1
ATOM 699 N N . MET A 1 91 ? 11.934 -8.824 -18.972 1.00 95.25 91 MET A N 1
ATOM 700 C CA . MET A 1 91 ? 12.402 -7.597 -18.323 1.00 95.25 91 MET A CA 1
ATOM 701 C C . MET A 1 91 ? 13.932 -7.493 -18.304 1.00 95.25 91 MET A C 1
ATOM 703 O O . MET A 1 91 ? 14.481 -6.427 -18.575 1.00 95.25 91 MET A O 1
ATOM 707 N N . ASP A 1 92 ? 14.631 -8.594 -18.047 1.00 95.31 92 ASP A N 1
ATOM 708 C CA . ASP A 1 92 ? 16.091 -8.631 -17.996 1.00 95.31 92 ASP A CA 1
ATOM 709 C C . ASP A 1 92 ? 16.695 -8.274 -19.361 1.00 95.31 92 ASP A C 1
ATOM 711 O O . ASP A 1 92 ? 17.605 -7.451 -19.429 1.00 95.31 92 ASP A O 1
ATOM 715 N N . ARG A 1 93 ? 16.108 -8.753 -20.467 1.00 95.50 93 ARG A N 1
ATOM 716 C CA . ARG A 1 93 ? 16.527 -8.375 -21.834 1.00 95.50 93 ARG A CA 1
ATOM 717 C C . ARG A 1 93 ? 16.320 -6.900 -22.141 1.00 95.50 93 ARG A C 1
ATOM 719 O O . ARG A 1 93 ? 17.153 -6.286 -22.808 1.00 95.50 93 ARG A O 1
ATOM 726 N N . LEU A 1 94 ? 15.210 -6.323 -21.670 1.00 96.19 94 LEU A N 1
ATOM 727 C CA . LEU A 1 94 ? 14.992 -4.879 -21.778 1.00 96.19 94 LEU A CA 1
ATOM 728 C C . LEU A 1 94 ? 16.118 -4.132 -21.065 1.00 96.19 94 LEU A C 1
ATOM 730 O O . LEU A 1 94 ? 16.720 -3.229 -21.640 1.00 96.19 94 LEU A O 1
ATOM 734 N N . ILE A 1 95 ? 16.435 -4.533 -19.835 1.00 95.19 95 ILE A N 1
ATOM 735 C CA . ILE A 1 95 ? 17.477 -3.907 -19.020 1.00 95.19 95 ILE A CA 1
ATOM 736 C C . ILE A 1 95 ? 18.861 -4.067 -19.664 1.00 95.19 95 ILE A C 1
ATOM 738 O O . ILE A 1 95 ? 19.603 -3.088 -19.725 1.00 95.19 95 ILE A O 1
ATOM 742 N N . GLU A 1 96 ? 19.204 -5.249 -20.180 1.00 96.12 96 GLU A N 1
ATOM 743 C CA . GLU A 1 96 ? 20.478 -5.526 -20.862 1.00 96.12 96 GLU A CA 1
ATOM 744 C C . GLU A 1 96 ? 20.716 -4.612 -22.072 1.00 96.12 96 GLU A C 1
ATOM 746 O O . GLU A 1 96 ? 21.854 -4.226 -22.350 1.00 96.12 96 GLU A O 1
ATOM 751 N N . ILE A 1 97 ? 19.653 -4.231 -22.787 1.00 96.00 97 ILE A N 1
ATOM 752 C CA . ILE A 1 97 ? 19.746 -3.327 -23.938 1.00 96.00 97 ILE A CA 1
ATOM 753 C C . ILE A 1 97 ? 19.698 -1.856 -23.509 1.00 96.00 97 ILE A C 1
ATOM 755 O O . ILE A 1 97 ? 20.496 -1.053 -23.996 1.00 96.00 97 ILE A O 1
ATOM 759 N N . LEU A 1 98 ? 18.776 -1.491 -22.616 1.00 95.75 98 LEU A N 1
ATOM 760 C CA . LEU A 1 98 ? 18.515 -0.099 -22.241 1.00 95.75 98 LEU A CA 1
ATOM 761 C C . LEU A 1 98 ? 19.592 0.466 -21.315 1.00 95.75 98 LEU A C 1
ATOM 763 O O . LEU A 1 98 ? 20.012 1.609 -21.490 1.00 95.75 98 LEU A O 1
ATOM 767 N N . LYS A 1 99 ? 20.060 -0.317 -20.338 1.00 94.94 99 LYS A N 1
ATOM 768 C CA . LYS A 1 99 ? 20.993 0.165 -19.314 1.00 94.94 99 LYS A CA 1
ATOM 769 C C . LYS A 1 99 ? 22.300 0.703 -19.911 1.00 94.94 99 LYS A C 1
ATOM 771 O O . LYS A 1 99 ? 22.655 1.820 -19.540 1.00 94.94 99 LYS A O 1
ATOM 776 N N . PRO A 1 100 ? 23.005 -0.001 -20.823 1.00 92.88 100 PRO A N 1
ATOM 777 C CA . PRO A 1 100 ? 24.240 0.525 -21.403 1.00 92.88 100 PRO A CA 1
ATOM 778 C C . PRO A 1 100 ? 24.026 1.842 -22.156 1.00 92.88 100 PRO A C 1
ATOM 780 O O . PRO A 1 100 ? 24.812 2.766 -21.989 1.00 92.88 100 PRO A O 1
ATOM 783 N N . ALA A 1 101 ? 22.932 1.957 -22.917 1.00 90.69 101 ALA A N 1
ATOM 784 C CA . ALA A 1 101 ? 22.613 3.170 -23.671 1.00 90.69 101 ALA A CA 1
ATOM 785 C C . ALA A 1 101 ? 22.278 4.363 -22.756 1.00 90.69 101 ALA A C 1
ATOM 787 O O . ALA A 1 101 ? 22.657 5.500 -23.035 1.00 90.69 101 ALA A O 1
ATOM 788 N N . ILE A 1 102 ? 21.585 4.109 -21.642 1.00 91.50 102 ILE A N 1
ATOM 789 C CA . ILE A 1 102 ? 21.297 5.131 -20.628 1.00 91.50 102 ILE A CA 1
ATOM 790 C C . ILE A 1 102 ? 22.590 5.547 -19.914 1.00 91.50 102 ILE A C 1
ATOM 792 O O . ILE A 1 102 ? 22.848 6.739 -19.768 1.00 91.50 102 ILE A O 1
ATOM 796 N N . ASP A 1 103 ? 23.425 4.588 -19.506 1.00 90.19 103 ASP A N 1
ATOM 797 C CA . ASP A 1 103 ? 24.713 4.865 -18.860 1.00 90.19 103 ASP A CA 1
ATOM 798 C C . ASP A 1 103 ? 25.649 5.671 -19.768 1.00 90.19 103 ASP A C 1
ATOM 800 O O . ASP A 1 103 ? 26.333 6.575 -19.290 1.00 90.19 103 ASP A O 1
ATOM 804 N N . GLU A 1 104 ? 25.678 5.377 -21.067 1.00 87.56 104 GLU A N 1
ATOM 805 C CA . GLU A 1 104 ? 26.449 6.135 -22.055 1.00 87.56 104 GLU A CA 1
ATOM 806 C C . GLU A 1 104 ? 25.978 7.594 -22.128 1.00 87.56 104 GLU A C 1
ATOM 808 O O . GLU A 1 104 ? 26.791 8.511 -22.015 1.00 87.56 104 GLU A O 1
ATOM 813 N N . LYS A 1 105 ? 24.660 7.828 -22.205 1.00 84.81 105 LYS A N 1
ATOM 814 C CA . LYS A 1 105 ? 24.092 9.185 -22.176 1.00 84.81 105 LYS A CA 1
ATOM 815 C C . LYS A 1 105 ? 24.348 9.923 -20.858 1.00 84.81 105 LYS A C 1
ATOM 817 O O . LYS A 1 105 ? 24.573 11.129 -20.887 1.00 84.81 105 LYS A O 1
ATOM 822 N N . ILE A 1 106 ? 24.326 9.230 -19.717 1.00 82.88 106 ILE A N 1
ATOM 823 C CA . ILE A 1 106 ? 24.622 9.823 -18.399 1.00 82.88 106 ILE A CA 1
ATOM 824 C C . ILE A 1 106 ? 26.088 10.249 -18.301 1.00 82.88 106 ILE A C 1
ATOM 826 O O . ILE A 1 106 ? 26.384 11.306 -17.750 1.00 82.88 106 ILE A O 1
ATOM 830 N N . ASN A 1 107 ? 27.002 9.414 -18.798 1.00 78.88 107 ASN A N 1
ATOM 831 C CA . ASN A 1 107 ? 28.445 9.627 -18.683 1.00 78.88 107 ASN A CA 1
ATOM 832 C C . ASN A 1 107 ? 29.028 10.443 -19.846 1.00 78.88 107 ASN A C 1
ATOM 834 O O . ASN A 1 107 ? 30.250 10.532 -19.968 1.00 78.88 107 ASN A O 1
ATOM 838 N N . ASN A 1 108 ? 28.181 11.026 -20.697 1.00 70.19 108 ASN A N 1
ATOM 839 C CA . ASN A 1 108 ? 28.631 11.863 -21.796 1.00 70.19 108 ASN A CA 1
ATOM 840 C C . ASN A 1 108 ? 29.340 13.104 -21.208 1.00 70.19 108 ASN A C 1
ATOM 842 O O . ASN A 1 108 ? 28.721 13.841 -20.432 1.00 70.19 108 ASN A O 1
ATOM 846 N N . PRO A 1 109 ? 30.635 13.328 -21.495 1.00 53.41 109 PRO A N 1
ATOM 847 C CA . PRO A 1 109 ? 31.426 14.334 -20.803 1.00 53.41 109 PRO A CA 1
ATOM 848 C C . PRO A 1 109 ? 31.001 15.731 -21.253 1.00 53.41 109 PRO A C 1
ATOM 850 O O . PRO A 1 109 ? 31.466 16.254 -22.265 1.00 53.41 109 PRO A O 1
ATOM 853 N N . SER A 1 110 ? 30.138 16.381 -20.475 1.00 52.06 110 SER A N 1
ATOM 854 C CA . SER A 1 110 ? 30.112 17.840 -20.487 1.00 52.06 110 SER A CA 1
ATOM 855 C C . SER A 1 110 ? 31.453 18.310 -19.913 1.00 52.06 110 SER A C 1
ATOM 857 O O . SER A 1 110 ? 31.887 17.796 -18.883 1.00 52.06 110 SER A O 1
ATOM 859 N N . LYS A 1 111 ? 32.136 19.231 -20.606 1.00 46.69 111 LYS A N 1
ATOM 860 C CA . LYS A 1 111 ? 33.577 19.561 -20.487 1.00 46.69 111 LYS A CA 1
ATOM 861 C C . LYS A 1 111 ? 34.121 19.917 -19.082 1.00 46.69 111 LYS A C 1
ATOM 863 O O . LYS A 1 111 ? 35.316 20.154 -18.973 1.00 46.69 111 LYS A O 1
ATOM 868 N N . ASN A 1 112 ? 33.305 19.914 -18.025 1.00 43.69 112 ASN A N 1
ATOM 869 C CA . ASN A 1 112 ? 33.664 20.373 -16.679 1.00 43.69 112 ASN A CA 1
ATOM 870 C C . ASN A 1 112 ? 33.373 19.383 -15.527 1.00 43.69 112 ASN A C 1
ATOM 872 O O . ASN A 1 112 ? 33.475 19.797 -14.375 1.00 43.69 112 ASN A O 1
ATOM 876 N N . ASP A 1 113 ? 33.018 18.114 -15.770 1.00 48.44 113 ASP A N 1
ATOM 877 C CA . ASP A 1 113 ? 32.694 17.180 -14.672 1.00 48.44 113 ASP A CA 1
ATOM 878 C C . ASP A 1 113 ? 33.661 15.982 -14.605 1.00 48.44 113 ASP A C 1
ATOM 880 O O . ASP A 1 113 ? 33.557 15.014 -15.355 1.00 48.44 113 ASP A O 1
ATOM 884 N N . THR A 1 114 ? 34.624 16.047 -13.681 1.00 44.78 114 THR A N 1
ATOM 885 C CA . THR A 1 114 ? 35.532 14.948 -13.293 1.00 44.78 114 THR A CA 1
ATOM 886 C C . THR A 1 114 ? 34.906 14.016 -12.240 1.00 44.78 114 THR A C 1
ATOM 888 O O . THR A 1 114 ? 35.608 13.319 -11.502 1.00 44.78 114 THR A O 1
ATOM 891 N N . GLY A 1 115 ? 33.574 13.992 -12.135 1.00 52.12 115 GLY A N 1
ATOM 892 C CA . GLY A 1 115 ? 32.835 13.134 -11.214 1.00 52.12 115 GLY A CA 1
ATOM 893 C C . GLY A 1 115 ? 32.976 11.630 -11.501 1.00 52.12 115 GLY A C 1
ATOM 894 O O . GLY A 1 115 ? 33.111 11.186 -12.640 1.00 52.12 115 GLY A O 1
ATOM 895 N N . LYS A 1 116 ? 32.908 10.809 -10.440 1.00 52.50 116 LYS A N 1
ATOM 896 C CA . LYS A 1 116 ? 32.841 9.335 -10.524 1.00 52.50 116 LYS A CA 1
ATOM 897 C C . LYS A 1 116 ? 31.751 8.902 -11.515 1.00 52.50 116 LYS A C 1
ATOM 899 O O . LYS A 1 116 ? 30.609 9.330 -11.364 1.00 52.50 116 LYS A O 1
ATOM 904 N N . LYS A 1 117 ? 32.073 7.985 -12.440 1.00 57.19 117 LYS A N 1
ATOM 905 C CA . LYS A 1 117 ? 31.091 7.319 -13.318 1.00 57.19 117 LYS A CA 1
ATOM 906 C C . LYS A 1 117 ? 29.960 6.738 -12.465 1.00 57.19 117 LYS A C 1
ATOM 908 O O . LYS A 1 117 ? 30.174 5.796 -11.702 1.00 57.19 117 LYS A O 1
ATOM 913 N N . THR A 1 118 ? 28.763 7.308 -12.566 1.00 67.12 118 THR A N 1
ATOM 914 C CA . THR A 1 118 ? 27.564 6.786 -11.901 1.00 67.12 118 THR A CA 1
ATOM 915 C C . THR A 1 118 ? 26.653 6.186 -12.954 1.00 67.12 118 THR A C 1
ATOM 917 O O . THR A 1 118 ? 26.217 6.912 -13.841 1.00 67.12 118 THR A O 1
ATOM 920 N N . GLY A 1 119 ? 26.359 4.892 -12.851 1.00 77.69 119 GLY A N 1
ATOM 921 C CA . GLY A 1 119 ? 25.379 4.235 -13.714 1.00 77.69 119 GLY A CA 1
ATOM 922 C C . GLY A 1 119 ? 23.976 4.216 -13.108 1.00 77.69 119 GLY A C 1
ATOM 923 O O . GLY A 1 119 ? 23.807 4.341 -11.889 1.00 77.69 119 GLY A O 1
ATOM 924 N N . VAL A 1 120 ? 22.967 4.018 -13.951 1.00 85.94 120 VAL A N 1
ATOM 925 C CA . VAL A 1 120 ? 21.590 3.768 -13.520 1.00 85.94 120 VAL A CA 1
ATOM 926 C C . VAL A 1 120 ? 21.469 2.363 -12.919 1.00 85.94 120 VAL A C 1
ATOM 928 O O . VAL A 1 120 ? 22.058 1.392 -13.401 1.00 85.94 120 VAL A O 1
ATOM 931 N N . LYS A 1 121 ? 20.693 2.228 -11.836 1.00 85.75 121 LYS A N 1
ATOM 932 C CA . LYS A 1 121 ? 20.396 0.917 -11.238 1.00 85.75 121 LYS A CA 1
ATOM 933 C C . LYS A 1 121 ? 19.353 0.170 -12.089 1.00 85.75 121 LYS A C 1
ATOM 935 O O . LYS A 1 121 ? 18.340 0.782 -12.426 1.00 85.75 121 LYS A O 1
ATOM 940 N N . PRO A 1 122 ? 19.503 -1.147 -12.338 1.00 83.56 122 PRO A N 1
ATOM 941 C CA . PRO A 1 122 ? 18.505 -1.962 -13.048 1.00 83.56 122 PRO A CA 1
ATOM 942 C C . PRO A 1 122 ? 17.077 -1.813 -12.512 1.00 83.56 122 PRO A C 1
ATOM 944 O O . PRO A 1 122 ? 16.129 -1.669 -13.279 1.00 83.56 122 PRO A O 1
ATOM 947 N N . LEU A 1 123 ? 16.932 -1.759 -11.183 1.00 79.62 123 LEU A N 1
ATOM 948 C CA . LEU A 1 123 ? 15.637 -1.595 -10.522 1.00 79.62 123 LEU A CA 1
ATOM 949 C C . LEU A 1 123 ? 14.920 -0.298 -10.927 1.00 79.62 123 LEU A C 1
ATOM 951 O O . LEU A 1 123 ? 13.700 -0.290 -11.022 1.00 79.62 123 LEU A O 1
ATOM 955 N N . MET A 1 124 ? 15.668 0.776 -11.196 1.00 82.19 124 MET A N 1
ATOM 956 C CA . MET A 1 124 ? 15.107 2.061 -11.618 1.00 82.19 124 MET A CA 1
ATOM 957 C C . MET A 1 124 ? 14.572 2.012 -13.052 1.00 82.19 124 MET A C 1
ATOM 959 O O . MET A 1 124 ? 13.565 2.641 -13.352 1.00 82.19 124 MET A O 1
ATOM 963 N N . ILE A 1 125 ? 15.211 1.234 -13.927 1.00 89.06 125 ILE A N 1
ATOM 964 C CA . ILE A 1 125 ? 14.689 0.959 -15.271 1.00 89.06 125 ILE A CA 1
ATOM 965 C C . ILE A 1 125 ? 13.405 0.127 -15.138 1.00 89.06 125 ILE A C 1
ATOM 967 O O . ILE A 1 125 ? 12.374 0.512 -15.679 1.00 89.06 125 ILE A O 1
ATOM 971 N N . LYS A 1 126 ? 13.439 -0.954 -14.339 1.00 85.75 126 LYS A N 1
ATOM 972 C CA . LYS A 1 126 ? 12.286 -1.840 -14.092 1.00 85.75 126 LYS A CA 1
ATOM 973 C C . LYS A 1 126 ? 11.068 -1.086 -13.547 1.00 85.75 126 LYS A C 1
ATOM 975 O O . LYS A 1 126 ? 9.959 -1.327 -14.004 1.00 85.75 126 LYS A O 1
ATOM 980 N N . SER A 1 127 ? 11.253 -0.172 -12.591 1.00 82.31 127 SER A N 1
ATOM 981 C CA . SER A 1 127 ? 10.145 0.552 -11.946 1.00 82.31 127 SER A CA 1
ATOM 982 C C . SER A 1 127 ? 9.428 1.551 -12.858 1.00 82.31 127 SER A C 1
ATOM 984 O O . SER A 1 127 ? 8.270 1.873 -12.604 1.00 82.31 127 SER A O 1
ATOM 986 N N . ASN A 1 128 ? 10.104 2.036 -13.901 1.00 85.62 128 ASN A N 1
ATOM 987 C CA . ASN A 1 128 ? 9.578 3.019 -14.855 1.00 85.62 128 ASN A CA 1
ATOM 988 C C . ASN A 1 128 ? 9.032 2.372 -16.141 1.00 85.62 128 ASN A C 1
ATOM 990 O O . ASN A 1 128 ? 8.682 3.071 -17.092 1.00 85.62 128 ASN A O 1
ATOM 994 N N . LEU A 1 129 ? 8.961 1.041 -16.190 1.00 90.19 129 LEU A N 1
ATOM 995 C CA . LEU A 1 129 ? 8.389 0.297 -17.304 1.00 90.19 129 LEU A CA 1
ATOM 996 C C . LEU A 1 129 ? 7.072 -0.356 -16.888 1.00 90.19 129 LEU A C 1
ATOM 998 O O . LEU A 1 129 ? 6.900 -0.808 -15.756 1.00 90.19 129 LEU A O 1
ATOM 1002 N N . SER A 1 130 ? 6.155 -0.421 -17.845 1.00 90.06 130 SER A N 1
ATOM 1003 C CA . SER A 1 130 ? 4.982 -1.281 -17.809 1.00 90.06 130 SER A CA 1
ATOM 1004 C C . SER A 1 130 ? 5.173 -2.385 -18.840 1.00 90.06 130 SER A C 1
ATOM 1006 O O . SER A 1 130 ? 5.440 -2.106 -20.014 1.00 90.06 130 SER A O 1
ATOM 1008 N N . LEU A 1 131 ? 5.081 -3.635 -18.390 1.00 94.00 131 LEU A N 1
ATOM 1009 C CA . LEU A 1 131 ? 5.334 -4.806 -1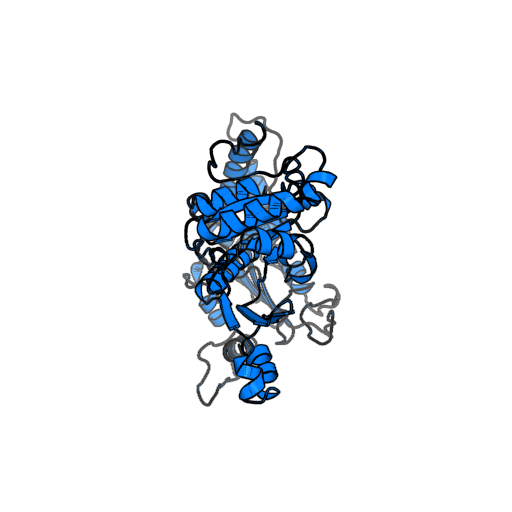9.222 1.00 94.00 131 LEU A CA 1
ATOM 1010 C C . LEU A 1 131 ? 4.085 -5.682 -19.347 1.00 94.00 131 LEU A C 1
ATOM 1012 O O . LEU A 1 131 ? 3.578 -6.209 -18.361 1.00 94.00 131 LEU A O 1
ATOM 1016 N N . PHE A 1 132 ? 3.640 -5.912 -20.575 1.00 95.25 132 PHE A N 1
ATOM 1017 C CA . PHE A 1 132 ? 2.578 -6.856 -20.889 1.00 95.25 132 PHE A CA 1
ATOM 1018 C C . PHE A 1 132 ? 3.180 -8.068 -21.598 1.00 95.25 132 PHE A C 1
ATOM 1020 O O . PHE A 1 132 ? 3.887 -7.908 -22.594 1.00 95.25 132 PHE A O 1
ATOM 1027 N N . VAL A 1 133 ? 2.891 -9.278 -21.119 1.00 96.69 133 VAL A N 1
ATOM 1028 C CA . VAL A 1 133 ? 3.412 -10.531 -21.693 1.00 96.69 133 VAL A CA 1
ATOM 1029 C C . VAL A 1 133 ? 2.279 -11.532 -21.872 1.00 96.69 133 VAL A C 1
ATOM 1031 O O . VAL A 1 133 ? 1.681 -11.964 -20.898 1.00 96.69 133 VAL A O 1
ATOM 1034 N N . ASN A 1 134 ? 2.004 -11.957 -23.097 1.00 96.62 134 ASN A N 1
ATOM 1035 C CA . ASN A 1 134 ? 1.197 -13.139 -23.377 1.00 96.62 134 ASN A CA 1
ATOM 1036 C C . ASN A 1 134 ? 2.077 -14.158 -24.102 1.00 96.62 134 ASN A C 1
ATOM 1038 O O . ASN A 1 134 ? 2.528 -13.897 -25.221 1.00 96.62 134 ASN A O 1
ATOM 1042 N N . CYS A 1 135 ? 2.358 -15.289 -23.458 1.00 96.75 135 CYS A N 1
ATOM 1043 C CA . CYS A 1 135 ? 3.245 -16.297 -24.018 1.00 96.75 135 CYS A CA 1
ATOM 1044 C C . CYS A 1 135 ? 2.729 -17.730 -23.890 1.00 96.75 135 CYS A C 1
ATOM 1046 O O . CYS A 1 135 ? 1.890 -18.056 -23.046 1.00 96.75 135 CYS A O 1
ATOM 1048 N N . PHE A 1 136 ? 3.272 -18.590 -24.750 1.00 96.62 136 PHE A N 1
ATOM 1049 C CA . PHE A 1 136 ? 2.989 -20.015 -24.767 1.00 96.62 136 PHE A CA 1
ATOM 1050 C C . PHE A 1 136 ? 4.226 -20.813 -24.361 1.00 96.62 136 PHE A C 1
ATOM 1052 O O . PHE A 1 136 ? 5.241 -20.803 -25.059 1.00 96.62 136 PHE A O 1
ATOM 1059 N N . ILE A 1 137 ? 4.127 -21.491 -23.219 1.00 97.56 137 ILE A N 1
ATOM 1060 C CA . ILE A 1 137 ? 5.231 -22.201 -22.567 1.00 97.56 137 ILE A CA 1
ATOM 1061 C C . ILE A 1 137 ? 4.950 -23.701 -22.592 1.00 97.56 137 ILE A C 1
ATOM 1063 O O . ILE A 1 137 ? 3.847 -24.136 -22.251 1.00 97.56 137 ILE A O 1
ATOM 1067 N N . GLU A 1 138 ? 5.951 -24.489 -22.980 1.00 97.75 138 GLU A N 1
ATOM 1068 C CA . GLU A 1 138 ? 5.875 -25.951 -22.948 1.00 97.75 138 GLU A CA 1
ATOM 1069 C C . GLU A 1 138 ? 5.909 -26.472 -21.512 1.00 97.75 138 GLU A C 1
ATOM 1071 O O . GLU A 1 138 ? 6.784 -26.100 -20.733 1.00 97.75 138 GLU A O 1
ATOM 1076 N N . ASN A 1 139 ? 4.949 -27.340 -21.174 1.00 96.50 139 ASN A N 1
ATOM 1077 C CA . ASN A 1 139 ? 4.836 -28.002 -19.870 1.00 96.50 139 ASN A CA 1
ATOM 1078 C C . ASN A 1 139 ? 5.091 -27.044 -18.682 1.00 96.50 139 ASN A C 1
ATOM 1080 O O . ASN A 1 139 ? 6.050 -27.234 -17.928 1.00 96.50 139 ASN A O 1
ATOM 1084 N N . PRO A 1 140 ? 4.278 -25.977 -18.525 1.00 97.31 140 PRO A N 1
ATOM 1085 C CA . PRO A 1 140 ? 4.538 -24.954 -17.527 1.00 97.31 140 PRO A CA 1
ATOM 1086 C C . PRO A 1 140 ? 4.310 -25.485 -16.106 1.00 97.31 140 PRO A C 1
ATOM 1088 O O . PRO A 1 140 ? 3.295 -26.117 -15.812 1.00 97.31 140 PRO A O 1
ATOM 1091 N N . SER A 1 141 ? 5.235 -25.141 -15.218 1.00 97.44 141 SER A N 1
ATOM 1092 C CA . SER A 1 141 ? 5.176 -25.363 -13.779 1.00 97.44 141 SER A CA 1
ATOM 1093 C C . SER A 1 141 ? 4.940 -24.035 -13.073 1.00 97.44 141 SER A C 1
ATOM 1095 O O . SER A 1 141 ? 5.486 -22.999 -13.468 1.00 97.44 141 SER A O 1
ATOM 1097 N N . PHE A 1 142 ? 4.143 -24.077 -12.012 1.00 97.19 142 PHE A N 1
ATOM 1098 C CA . PHE A 1 142 ? 3.755 -22.908 -11.229 1.00 97.19 142 PHE A CA 1
ATOM 1099 C C . PHE A 1 142 ? 4.097 -23.105 -9.751 1.00 97.19 142 PHE A C 1
ATOM 1101 O O . PHE A 1 142 ? 4.468 -24.200 -9.330 1.00 97.19 142 PHE A O 1
ATOM 1108 N N . ASP A 1 143 ? 4.005 -22.030 -8.977 1.00 91.69 143 ASP A N 1
ATOM 1109 C CA . ASP A 1 143 ? 4.209 -22.016 -7.527 1.00 91.69 143 ASP A CA 1
ATOM 1110 C C . ASP A 1 143 ? 3.164 -22.837 -6.763 1.00 91.69 143 ASP A C 1
ATOM 1112 O O . ASP A 1 143 ? 3.476 -23.481 -5.763 1.00 91.69 143 ASP A O 1
ATOM 1116 N N . SER A 1 144 ? 1.918 -22.804 -7.230 1.00 92.00 144 SER A N 1
ATOM 1117 C CA . SER A 1 144 ? 0.785 -23.426 -6.557 1.00 92.00 144 SER A CA 1
ATOM 1118 C C . SER A 1 144 ? -0.353 -23.748 -7.529 1.00 92.00 144 SER A C 1
ATOM 1120 O O . SER A 1 144 ? -0.297 -23.451 -8.725 1.00 92.00 144 SER A O 1
ATOM 1122 N N . GLN A 1 145 ? -1.427 -24.342 -7.003 1.00 89.50 145 GLN A N 1
ATOM 1123 C CA . GLN A 1 145 ? -2.619 -24.678 -7.782 1.00 89.50 145 GLN A CA 1
ATOM 1124 C C . GLN A 1 145 ? -3.331 -23.447 -8.364 1.00 89.50 145 GLN A C 1
ATOM 1126 O O . GLN A 1 145 ? -3.981 -23.562 -9.403 1.00 89.50 145 GLN A O 1
ATOM 1131 N N . THR A 1 146 ? -3.209 -22.274 -7.733 1.00 89.00 146 THR A N 1
ATOM 1132 C CA . THR A 1 146 ? -3.793 -21.027 -8.255 1.00 89.00 146 THR A CA 1
ATOM 1133 C C . THR A 1 146 ? -3.018 -20.473 -9.453 1.00 89.00 146 THR A C 1
ATOM 1135 O O . THR A 1 146 ? -3.559 -19.641 -10.177 1.00 89.00 146 THR A O 1
ATOM 1138 N N . LYS A 1 147 ? -1.803 -20.984 -9.717 1.00 95.44 147 LYS A N 1
ATOM 1139 C CA . LYS A 1 147 ? -0.968 -20.674 -10.891 1.00 95.44 147 LYS A CA 1
ATOM 1140 C C . LYS A 1 147 ? -0.661 -19.183 -11.059 1.00 95.44 147 LYS A C 1
ATOM 1142 O O . LYS A 1 147 ? -0.596 -18.673 -12.176 1.00 95.44 147 LYS A O 1
ATOM 1147 N N . GLU A 1 148 ? -0.464 -18.479 -9.949 1.00 90.88 148 GLU A N 1
ATOM 1148 C CA . GLU A 1 148 ? -0.234 -17.031 -9.954 1.00 90.88 148 GLU A CA 1
ATOM 1149 C C . GLU A 1 148 ? 1.203 -16.660 -10.350 1.00 90.88 148 GLU A C 1
ATOM 1151 O O . GLU A 1 148 ? 1.413 -15.549 -10.848 1.00 90.88 148 GLU A O 1
ATOM 1156 N N . VAL A 1 149 ? 2.170 -17.574 -10.158 1.00 93.81 149 VAL A N 1
ATOM 1157 C CA . VAL A 1 149 ? 3.590 -17.377 -10.490 1.00 93.81 149 VAL A CA 1
ATOM 1158 C C . VAL A 1 149 ? 4.132 -18.524 -11.347 1.00 93.81 149 VAL A C 1
ATOM 1160 O O . VAL A 1 149 ? 4.097 -19.684 -10.936 1.00 93.81 149 VAL A O 1
ATOM 1163 N N . LEU A 1 150 ? 4.705 -18.215 -12.517 1.00 98.06 150 LEU A N 1
ATOM 1164 C CA . LEU A 1 150 ? 5.423 -19.213 -13.327 1.00 98.06 150 LEU A CA 1
ATOM 1165 C C . LEU A 1 150 ? 6.809 -19.514 -12.734 1.00 98.06 150 LEU A C 1
ATOM 1167 O O . LEU A 1 150 ? 7.613 -18.601 -12.533 1.00 98.06 150 LEU A O 1
ATOM 1171 N N . THR A 1 151 ? 7.123 -20.799 -12.549 1.00 97.06 151 THR A N 1
ATOM 1172 C CA . THR A 1 151 ? 8.403 -21.285 -12.000 1.00 97.06 151 THR A CA 1
ATOM 1173 C C . THR A 1 151 ? 9.237 -22.096 -12.999 1.00 97.06 151 THR A C 1
ATOM 1175 O O . THR A 1 151 ? 10.378 -22.460 -12.699 1.00 97.06 151 THR A O 1
ATOM 1178 N N . THR A 1 152 ? 8.723 -22.364 -14.207 1.00 97.69 152 THR A N 1
ATOM 1179 C CA . THR A 1 152 ? 9.497 -23.001 -15.286 1.00 97.69 152 THR A CA 1
ATOM 1180 C C . THR A 1 152 ? 10.745 -22.185 -15.618 1.00 97.69 152 THR A C 1
ATOM 1182 O O . THR A 1 152 ? 10.667 -20.994 -15.901 1.00 97.69 152 THR A O 1
ATOM 1185 N N . LYS A 1 153 ? 11.915 -22.833 -15.623 1.00 97.38 153 LYS A N 1
ATOM 1186 C CA . LYS A 1 153 ? 13.182 -22.194 -16.010 1.00 97.38 153 LYS A CA 1
ATOM 1187 C C . LYS A 1 153 ? 13.162 -21.814 -17.492 1.00 97.38 153 LYS A C 1
ATOM 1189 O O . LYS A 1 153 ? 12.723 -22.611 -18.316 1.00 97.38 153 LYS A O 1
ATOM 1194 N N . SER A 1 154 ? 13.740 -20.665 -17.836 1.00 95.94 154 SER A N 1
ATOM 1195 C CA . SER A 1 154 ? 13.733 -20.107 -19.199 1.00 95.94 154 SER A CA 1
ATOM 1196 C C . SER A 1 154 ? 14.221 -21.060 -20.295 1.00 95.94 154 SER A C 1
ATOM 1198 O O . SER A 1 154 ? 13.633 -21.117 -21.370 1.00 95.94 154 SER A O 1
ATOM 1200 N N . LYS A 1 155 ? 15.242 -21.880 -20.014 1.00 96.31 155 LYS A N 1
ATOM 1201 C CA . LYS A 1 155 ? 15.746 -22.908 -20.946 1.00 96.31 155 LYS A CA 1
ATOM 1202 C C . LYS A 1 155 ? 14.709 -23.971 -21.347 1.00 96.31 155 LYS A C 1
ATOM 1204 O O . LYS A 1 155 ? 14.884 -24.632 -22.361 1.00 96.31 155 LYS A O 1
ATOM 1209 N N . ASN A 1 156 ? 13.648 -24.130 -20.556 1.00 97.25 156 ASN A N 1
ATOM 1210 C CA . ASN A 1 156 ? 12.576 -25.101 -20.767 1.00 97.25 156 ASN A CA 1
ATOM 1211 C C . ASN A 1 156 ? 11.300 -24.442 -21.317 1.00 97.25 156 ASN A C 1
ATOM 1213 O O . ASN A 1 156 ? 10.240 -25.055 -21.289 1.00 97.25 156 ASN A O 1
ATOM 1217 N N . PHE A 1 157 ? 11.360 -23.196 -21.796 1.00 97.31 157 PHE A N 1
ATOM 1218 C CA . PHE A 1 157 ? 10.186 -22.534 -22.370 1.00 97.31 157 PHE A CA 1
ATOM 1219 C C . PHE A 1 157 ? 9.736 -23.127 -23.710 1.00 97.31 157 PHE A C 1
ATOM 1221 O O . PHE A 1 157 ? 8.631 -22.834 -24.168 1.00 97.31 157 PHE A O 1
ATOM 1228 N N . GLY A 1 158 ? 10.589 -23.926 -24.361 1.00 95.31 158 GLY A N 1
ATOM 1229 C CA . GLY A 1 158 ? 10.344 -24.454 -25.705 1.00 95.31 158 GLY A CA 1
ATOM 1230 C C . GLY A 1 158 ? 10.406 -23.382 -26.798 1.00 95.31 158 GLY A C 1
ATOM 1231 O O . GLY A 1 158 ? 10.072 -23.638 -27.948 1.00 95.31 158 GLY A O 1
ATOM 1232 N N . SER A 1 159 ? 10.772 -22.146 -26.452 1.00 95.44 159 SER A N 1
ATOM 1233 C CA . SER A 1 159 ? 10.970 -21.035 -27.383 1.00 95.44 159 SER A CA 1
ATOM 1234 C C . SER A 1 159 ? 11.824 -19.942 -26.742 1.00 95.44 159 SER A C 1
ATOM 1236 O O . SER A 1 159 ? 11.897 -19.844 -25.515 1.00 95.44 159 SER A O 1
ATOM 1238 N N . SER A 1 160 ? 12.457 -19.113 -27.570 1.00 93.25 160 SER A N 1
ATOM 1239 C CA . SER A 1 160 ? 13.185 -17.920 -27.141 1.00 93.25 160 SER A CA 1
ATOM 1240 C C . SER A 1 160 ? 12.436 -16.647 -27.544 1.00 93.25 160 SER A C 1
ATOM 1242 O O . SER A 1 160 ? 11.518 -16.660 -28.364 1.00 93.25 160 SER A O 1
ATOM 1244 N N . PHE A 1 161 ? 12.830 -15.536 -26.931 1.00 93.12 161 PHE A N 1
ATOM 1245 C CA . PHE A 1 161 ? 12.310 -14.210 -27.224 1.00 93.12 161 PHE A CA 1
ATOM 1246 C C . PHE A 1 161 ? 13.484 -13.243 -27.175 1.00 93.12 161 PHE A C 1
ATOM 1248 O O . PHE A 1 161 ? 14.287 -13.313 -26.246 1.00 93.12 161 PHE A O 1
ATOM 1255 N N . GLU A 1 162 ? 13.586 -12.356 -28.155 1.00 90.12 162 GLU A N 1
ATOM 1256 C CA . GLU A 1 162 ? 14.633 -11.342 -28.237 1.00 90.12 162 GLU A CA 1
ATOM 1257 C C . GLU A 1 162 ? 14.042 -10.031 -28.755 1.00 90.12 162 GLU A C 1
ATOM 1259 O O . GLU A 1 162 ? 13.058 -10.021 -29.500 1.00 90.12 162 GLU A O 1
ATOM 1264 N N . PHE A 1 163 ? 14.639 -8.915 -28.339 1.00 91.56 163 PHE A N 1
ATOM 1265 C CA . PHE A 1 163 ? 14.313 -7.601 -28.877 1.00 91.56 163 PHE A CA 1
ATOM 1266 C C . PHE A 1 163 ? 15.303 -7.235 -29.976 1.00 91.56 163 PHE A C 1
ATOM 1268 O O . PHE A 1 163 ? 16.512 -7.379 -29.792 1.00 91.56 163 PHE A O 1
ATOM 1275 N N . ASP A 1 164 ? 14.805 -6.638 -31.059 1.00 92.62 164 ASP A N 1
ATOM 1276 C CA . ASP A 1 164 ? 15.671 -5.863 -31.939 1.00 92.62 164 ASP A CA 1
ATOM 1277 C C . ASP A 1 164 ? 16.231 -4.659 -31.165 1.00 92.62 164 ASP A C 1
ATOM 1279 O O . ASP A 1 164 ? 15.486 -3.793 -30.686 1.00 92.62 164 ASP A O 1
ATOM 1283 N N . ARG A 1 165 ? 17.561 -4.626 -31.019 1.00 93.69 165 ARG A N 1
ATOM 1284 C CA . ARG A 1 165 ? 18.266 -3.597 -30.245 1.00 93.69 165 ARG A CA 1
ATOM 1285 C C . ARG A 1 165 ? 17.996 -2.200 -30.795 1.00 93.69 165 ARG A C 1
ATOM 1287 O O . ARG A 1 165 ? 17.775 -1.279 -30.012 1.00 93.69 165 ARG A O 1
ATOM 1294 N N . LYS A 1 166 ? 18.041 -2.029 -32.118 1.00 94.19 166 LYS A N 1
ATOM 1295 C CA . LYS A 1 166 ? 17.904 -0.716 -32.755 1.00 94.19 166 LYS A CA 1
ATOM 1296 C C . LYS A 1 166 ? 16.505 -0.169 -32.512 1.00 94.19 166 LYS A C 1
ATOM 1298 O O . LYS A 1 166 ? 16.361 0.957 -32.054 1.00 94.19 166 LYS A O 1
ATOM 1303 N N . GLU A 1 167 ? 15.491 -0.985 -32.743 1.00 92.88 167 GLU A N 1
ATOM 1304 C CA . GLU A 1 167 ? 14.095 -0.601 -32.615 1.00 92.88 167 GLU A CA 1
ATOM 1305 C C . GLU A 1 167 ? 13.706 -0.308 -31.157 1.00 92.88 167 GLU A C 1
ATOM 1307 O O . GLU A 1 167 ? 13.015 0.677 -30.895 1.00 92.88 167 GLU A O 1
ATOM 1312 N N . LEU A 1 168 ? 14.198 -1.103 -30.195 1.00 94.62 168 LEU A N 1
ATOM 1313 C CA . LEU A 1 168 ? 13.987 -0.842 -28.767 1.00 94.62 168 LEU A CA 1
ATOM 1314 C C . LEU A 1 168 ? 14.612 0.492 -28.334 1.00 94.62 168 LEU A C 1
ATOM 1316 O O . LEU A 1 168 ? 13.968 1.277 -27.639 1.00 94.62 168 LEU A O 1
ATOM 1320 N N . LEU A 1 169 ? 15.842 0.778 -28.769 1.00 94.88 169 LEU A N 1
ATOM 1321 C CA . LEU A 1 169 ? 16.502 2.050 -28.469 1.00 94.88 169 LEU A CA 1
ATOM 1322 C C . LEU A 1 169 ? 15.818 3.231 -29.169 1.00 94.88 169 LEU A C 1
ATOM 1324 O O . LEU A 1 169 ? 15.683 4.299 -28.574 1.00 94.88 169 LEU A O 1
ATOM 1328 N N . THR A 1 170 ? 15.351 3.061 -30.408 1.00 94.25 170 THR A N 1
ATOM 1329 C CA . THR A 1 170 ? 14.566 4.087 -31.108 1.00 94.25 170 THR A CA 1
ATOM 1330 C C . THR A 1 170 ? 13.277 4.399 -30.353 1.00 94.25 170 THR A C 1
ATOM 1332 O O . THR A 1 170 ? 12.982 5.573 -30.130 1.00 94.25 170 THR A O 1
ATOM 1335 N N . TRP A 1 171 ? 12.540 3.377 -29.909 1.00 94.06 171 TRP A N 1
ATOM 1336 C CA . TRP A 1 171 ? 11.346 3.571 -29.089 1.00 94.06 171 TRP A CA 1
ATOM 1337 C C . TRP A 1 171 ? 11.674 4.293 -27.782 1.00 94.06 171 TRP A C 1
ATOM 1339 O O . TRP A 1 171 ? 11.061 5.319 -27.514 1.00 94.06 171 TRP A O 1
ATOM 1349 N N . ALA A 1 172 ? 12.671 3.826 -27.025 1.00 93.19 172 ALA A N 1
ATOM 1350 C CA . ALA A 1 172 ? 13.000 4.376 -25.709 1.00 93.19 172 ALA A CA 1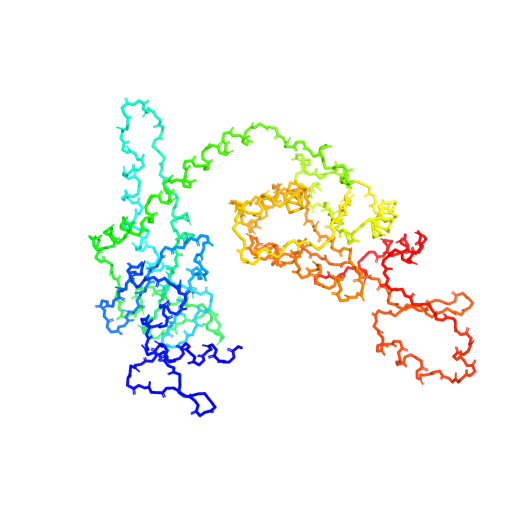
ATOM 1351 C C . ALA A 1 172 ? 13.431 5.852 -25.756 1.00 93.19 172 ALA A C 1
ATOM 1353 O O . ALA A 1 172 ? 13.193 6.606 -24.812 1.00 93.19 172 ALA A O 1
ATOM 1354 N N . ASN A 1 173 ? 14.067 6.276 -26.851 1.00 91.06 173 ASN A N 1
ATOM 1355 C CA . ASN A 1 173 ? 14.386 7.684 -27.075 1.00 91.06 173 ASN A CA 1
ATOM 1356 C C . ASN A 1 173 ? 13.145 8.484 -27.489 1.00 91.06 173 ASN A C 1
ATOM 1358 O O . ASN A 1 173 ? 12.874 9.530 -26.913 1.00 91.06 173 ASN A O 1
ATOM 1362 N N . ARG A 1 174 ? 12.368 7.988 -28.460 1.00 90.94 174 ARG A N 1
ATOM 1363 C CA . ARG A 1 174 ? 11.175 8.685 -28.966 1.00 90.94 174 ARG A CA 1
ATOM 1364 C C . ARG A 1 174 ? 10.082 8.828 -27.906 1.00 90.94 174 ARG A C 1
ATOM 1366 O O . ARG A 1 174 ? 9.374 9.825 -27.909 1.00 90.94 174 ARG A O 1
ATOM 1373 N N . SER A 1 175 ? 9.939 7.844 -27.021 1.00 87.62 175 SER A N 1
ATOM 1374 C CA . SER A 1 175 ? 8.947 7.859 -25.946 1.00 87.62 175 SER A CA 1
ATOM 1375 C C . SER A 1 175 ? 9.330 8.777 -24.779 1.00 87.62 175 SER A C 1
ATOM 1377 O O . SER A 1 175 ? 8.540 8.919 -23.855 1.00 87.62 175 SER A O 1
ATOM 1379 N N . GLY A 1 176 ? 10.540 9.352 -24.765 1.00 88.50 176 GLY A N 1
ATOM 1380 C CA . GLY A 1 176 ? 11.054 10.128 -23.631 1.00 88.50 176 GLY A CA 1
ATOM 1381 C C . GLY A 1 176 ? 11.478 9.282 -22.423 1.00 88.50 176 GLY A C 1
ATOM 1382 O O . GLY A 1 176 ? 11.850 9.837 -21.390 1.00 88.50 176 GLY A O 1
ATOM 1383 N N . PHE A 1 177 ? 11.473 7.946 -22.536 1.00 90.56 177 PHE A N 1
ATOM 1384 C CA . PHE A 1 177 ? 11.836 7.045 -21.435 1.00 90.56 177 PHE A CA 1
ATOM 1385 C C . PHE A 1 177 ? 13.252 7.305 -20.923 1.00 90.56 177 PHE A C 1
ATOM 1387 O O . PHE A 1 177 ? 13.480 7.403 -19.718 1.00 90.56 177 PHE A O 1
ATOM 1394 N N . VAL A 1 178 ? 14.209 7.437 -21.842 1.00 90.88 178 VAL A N 1
ATOM 1395 C CA . VAL A 1 178 ? 15.615 7.644 -21.478 1.00 90.88 178 VAL A CA 1
ATOM 1396 C C . VAL A 1 178 ? 15.813 8.969 -20.740 1.00 90.88 178 VAL A C 1
ATOM 1398 O O . VAL A 1 178 ? 16.486 8.994 -19.709 1.00 90.88 178 VAL A O 1
ATOM 1401 N N . ASP A 1 179 ? 15.200 10.045 -21.227 1.00 88.75 179 ASP A N 1
ATOM 1402 C CA . ASP A 1 179 ? 15.348 11.377 -20.639 1.00 88.75 179 ASP A CA 1
ATOM 1403 C C . ASP A 1 179 ? 14.677 11.447 -19.255 1.00 88.75 179 ASP A C 1
ATOM 1405 O O . ASP A 1 179 ? 15.293 11.915 -18.297 1.00 88.75 179 ASP A O 1
ATOM 1409 N N . SER A 1 180 ? 13.494 10.837 -19.102 1.00 86.56 180 SER A N 1
ATOM 1410 C CA . SER A 1 180 ? 12.792 10.702 -17.815 1.00 86.56 180 SER A CA 1
ATOM 1411 C C . SER A 1 180 ? 13.653 10.023 -16.736 1.00 86.56 180 SER A C 1
ATOM 1413 O O . SER A 1 180 ? 13.769 10.513 -15.608 1.00 86.56 180 SER A O 1
ATOM 1415 N N . ILE A 1 181 ? 14.340 8.926 -17.080 1.00 88.19 181 ILE A N 1
ATOM 1416 C CA . ILE A 1 181 ? 15.259 8.235 -16.160 1.00 88.19 181 ILE A CA 1
ATOM 1417 C C . ILE A 1 181 ? 16.434 9.134 -15.751 1.00 88.19 181 ILE A C 1
ATOM 1419 O O . ILE A 1 181 ? 16.825 9.155 -14.578 1.00 88.19 181 ILE A O 1
ATOM 1423 N N . ILE A 1 182 ? 17.010 9.867 -16.706 1.00 87.19 182 ILE A N 1
ATOM 1424 C CA . ILE A 1 182 ? 18.139 10.771 -16.458 1.00 87.19 182 ILE A CA 1
ATOM 1425 C C . ILE A 1 182 ? 17.721 11.905 -15.514 1.00 87.19 182 ILE A C 1
ATOM 1427 O O . ILE A 1 182 ? 18.454 12.218 -14.570 1.00 87.19 182 ILE A O 1
ATOM 1431 N N . ASP A 1 183 ? 16.541 12.484 -15.713 1.00 84.06 183 ASP A N 1
ATOM 1432 C CA . ASP A 1 183 ? 16.039 13.576 -14.880 1.00 84.06 183 ASP A CA 1
ATOM 1433 C C . ASP A 1 183 ? 15.718 13.113 -13.455 1.00 84.06 183 ASP A C 1
ATOM 1435 O O . ASP A 1 183 ? 16.134 13.758 -12.487 1.00 84.06 183 ASP A O 1
ATOM 1439 N N . GLN A 1 184 ? 15.110 11.933 -13.288 1.00 79.12 184 GLN A N 1
ATOM 1440 C CA . GLN A 1 184 ? 14.918 11.329 -11.964 1.00 79.12 184 GLN A CA 1
ATOM 1441 C C . GLN A 1 184 ? 16.252 11.103 -11.226 1.00 79.12 184 GLN A C 1
ATOM 1443 O O . GLN A 1 184 ? 16.337 11.308 -10.012 1.00 79.12 184 GLN A O 1
ATOM 1448 N N . LEU A 1 185 ? 17.316 10.700 -11.933 1.00 80.81 185 LEU A N 1
ATOM 1449 C CA . LEU A 1 185 ? 18.647 10.525 -11.338 1.00 80.81 185 LEU A CA 1
ATOM 1450 C C . LEU A 1 185 ? 19.274 11.852 -10.899 1.00 80.81 185 LEU A C 1
ATOM 1452 O O . LEU A 1 185 ? 19.877 11.912 -9.823 1.00 80.81 185 LEU A O 1
ATOM 1456 N N . LYS A 1 186 ? 19.144 12.910 -11.708 1.00 78.19 186 LYS A N 1
ATOM 1457 C CA . LYS A 1 186 ? 19.622 14.255 -11.352 1.00 78.19 186 LYS A CA 1
ATOM 1458 C C . LYS A 1 186 ? 18.890 14.780 -10.118 1.00 78.19 186 LYS A C 1
ATOM 1460 O O . LYS A 1 186 ? 19.548 15.191 -9.161 1.00 78.19 186 LYS A O 1
ATOM 1465 N N . ASN A 1 187 ? 17.563 14.662 -10.092 1.00 70.12 187 ASN A N 1
ATOM 1466 C CA . ASN A 1 187 ? 16.733 15.101 -8.970 1.00 70.12 187 ASN A CA 1
ATOM 1467 C C . ASN A 1 187 ? 17.066 14.334 -7.685 1.00 70.12 187 ASN A C 1
ATOM 1469 O O . ASN A 1 187 ? 17.312 14.953 -6.654 1.00 70.12 187 ASN A O 1
ATOM 1473 N N . ARG A 1 188 ? 17.231 13.004 -7.749 1.00 67.06 188 ARG A N 1
ATOM 1474 C CA . ARG A 1 188 ? 17.674 12.206 -6.591 1.00 67.06 188 ARG A CA 1
ATOM 1475 C C . ARG A 1 188 ? 19.036 12.631 -6.047 1.00 67.06 188 ARG A C 1
ATOM 1477 O O . ARG A 1 188 ? 19.218 12.624 -4.834 1.00 67.06 188 ARG A O 1
ATOM 1484 N N . LYS A 1 189 ? 20.002 13.001 -6.897 1.00 63.00 189 LYS A N 1
ATOM 1485 C CA . LYS A 1 189 ? 21.312 13.503 -6.431 1.00 63.00 189 LYS A CA 1
ATOM 1486 C C . LYS A 1 189 ? 21.186 14.846 -5.706 1.00 63.00 189 LYS A C 1
ATOM 1488 O O . LYS A 1 189 ? 21.922 15.070 -4.746 1.00 63.00 189 LYS A O 1
ATOM 1493 N N . ILE A 1 190 ? 20.274 15.714 -6.145 1.00 58.28 190 ILE A N 1
ATOM 1494 C CA . ILE A 1 190 ? 19.971 16.987 -5.477 1.00 58.28 190 ILE A CA 1
ATOM 1495 C C . ILE A 1 190 ? 19.350 16.707 -4.101 1.00 58.28 190 ILE A C 1
ATOM 1497 O O . ILE A 1 190 ? 19.881 17.173 -3.093 1.00 58.28 190 ILE A O 1
ATOM 1501 N N . THR A 1 191 ? 18.330 15.847 -4.035 1.00 52.78 191 THR A N 1
ATOM 1502 C CA . THR A 1 191 ? 17.660 15.469 -2.779 1.00 52.78 191 THR A CA 1
ATOM 1503 C C . THR A 1 191 ? 18.588 14.710 -1.819 1.00 52.78 191 THR A C 1
ATOM 1505 O O . THR A 1 191 ? 18.599 14.959 -0.623 1.00 52.78 191 THR A O 1
ATOM 1508 N N . GLN A 1 192 ? 19.451 13.812 -2.299 1.00 52.28 192 GLN A N 1
ATOM 1509 C CA . GLN A 1 192 ? 20.408 13.111 -1.429 1.00 52.28 192 GLN A CA 1
ATOM 1510 C C . GLN A 1 192 ? 21.499 14.033 -0.870 1.00 52.28 192 GLN A C 1
ATOM 1512 O O . GLN A 1 192 ? 21.983 13.802 0.240 1.00 52.28 192 GLN A O 1
ATOM 1517 N N . LYS A 1 193 ? 21.888 15.086 -1.604 1.00 47.94 193 LYS A N 1
ATOM 1518 C CA . LYS A 1 193 ? 22.794 16.120 -1.083 1.00 47.94 193 LYS A CA 1
ATOM 1519 C C . LYS A 1 193 ? 22.124 16.972 -0.000 1.00 47.94 193 LYS A C 1
ATOM 1521 O O . LYS A 1 193 ? 22.819 17.350 0.937 1.00 47.94 193 LYS A O 1
ATOM 1526 N N . SER A 1 194 ? 20.809 17.196 -0.068 1.00 45.16 194 SER A N 1
ATOM 1527 C CA . SER A 1 194 ? 20.048 17.862 1.002 1.00 45.16 194 SER A CA 1
ATOM 1528 C C . SER A 1 194 ? 19.702 16.947 2.188 1.00 45.16 194 SER A C 1
ATOM 1530 O O . SER A 1 194 ? 19.384 17.446 3.256 1.00 45.16 194 SER A O 1
ATOM 1532 N N . VAL A 1 195 ? 19.798 15.618 2.051 1.00 45.78 195 VAL A N 1
ATOM 1533 C CA . VAL A 1 195 ? 19.472 14.642 3.121 1.00 45.78 195 VAL A CA 1
ATOM 1534 C C . VAL A 1 195 ? 20.669 14.303 4.028 1.00 45.78 195 VAL A C 1
ATOM 1536 O O . VAL A 1 195 ? 20.494 13.747 5.110 1.00 45.78 195 VAL A O 1
ATOM 1539 N N . LYS A 1 196 ? 21.905 14.686 3.672 1.00 40.97 196 LYS A N 1
ATOM 1540 C CA . LYS A 1 196 ? 23.065 14.558 4.584 1.00 40.97 196 LYS A CA 1
ATOM 1541 C C . LYS A 1 196 ? 23.072 15.569 5.744 1.00 40.97 196 LYS A C 1
ATOM 1543 O O . LYS A 1 196 ? 24.010 15.562 6.539 1.00 40.97 196 LYS A O 1
ATOM 1548 N N . SER A 1 197 ? 22.052 16.414 5.878 1.00 39.84 197 SER A N 1
ATOM 1549 C CA . SER A 1 197 ? 21.960 17.423 6.933 1.00 39.84 197 SER A CA 1
ATOM 1550 C C . SER A 1 197 ? 20.839 17.117 7.927 1.00 39.84 197 SER A C 1
ATOM 1552 O O . SER A 1 197 ? 19.716 17.547 7.709 1.00 39.84 197 SER A O 1
ATOM 1554 N N . LYS A 1 198 ? 21.205 16.472 9.048 1.00 47.50 198 LYS A N 1
ATOM 1555 C CA . LYS A 1 198 ? 20.445 16.354 10.316 1.00 47.50 198 LYS A CA 1
ATOM 1556 C C . LYS A 1 198 ? 19.060 15.666 10.228 1.00 47.50 198 LYS A C 1
ATOM 1558 O O . LYS A 1 198 ? 18.441 15.638 9.172 1.00 47.50 198 LYS A O 1
ATOM 1563 N N . PRO A 1 199 ? 18.558 15.072 11.330 1.00 53.84 199 PRO A N 1
ATOM 1564 C CA . PRO A 1 199 ? 17.142 14.723 11.413 1.00 53.84 199 PRO A CA 1
ATOM 1565 C C . PRO A 1 199 ? 16.327 15.993 11.158 1.00 53.84 199 PRO A C 1
ATOM 1567 O O . PRO A 1 199 ? 16.571 17.027 11.784 1.00 53.84 199 PRO A O 1
ATOM 1570 N N . GLU A 1 200 ? 15.423 15.931 10.184 1.00 61.31 200 GLU A N 1
ATOM 1571 C CA . GLU A 1 200 ? 14.506 17.024 9.884 1.00 61.31 200 GLU A CA 1
ATOM 1572 C C . GLU A 1 200 ? 13.721 17.327 11.166 1.00 61.31 200 GLU A C 1
ATOM 1574 O O . GLU A 1 200 ? 13.107 16.430 11.747 1.00 61.31 200 GLU A O 1
ATOM 1579 N N . SER A 1 201 ? 13.829 18.557 11.675 1.00 71.75 201 SER A N 1
ATOM 1580 C CA . SER A 1 201 ? 13.173 18.922 12.932 1.00 71.75 201 SER A CA 1
ATOM 1581 C C . SER A 1 201 ? 11.668 18.729 12.780 1.00 71.75 201 SER A C 1
ATOM 1583 O O . SER A 1 201 ? 11.108 19.214 11.804 1.00 71.75 201 SER A O 1
ATOM 1585 N N . LEU A 1 202 ? 11.024 18.043 13.727 1.00 84.94 202 LEU A N 1
ATOM 1586 C CA . LEU A 1 202 ? 9.560 17.897 13.782 1.00 84.94 202 LEU A CA 1
ATOM 1587 C C . LEU A 1 202 ? 8.900 18.990 14.631 1.00 84.94 202 LEU A C 1
ATOM 1589 O O . LEU A 1 202 ? 7.691 18.966 14.847 1.00 84.94 202 LEU A O 1
ATOM 1593 N N . SER A 1 203 ? 9.688 19.953 15.122 1.00 76.75 203 SER A N 1
ATOM 1594 C CA . SER A 1 203 ? 9.222 21.051 15.977 1.00 76.75 203 SER A CA 1
ATOM 1595 C C . SER A 1 203 ? 8.166 21.942 15.316 1.00 76.75 203 SER A C 1
ATOM 1597 O O . SER A 1 203 ? 7.450 22.660 16.005 1.00 76.75 203 SER A O 1
ATOM 1599 N N . ASP A 1 204 ? 8.082 21.931 13.985 1.00 82.44 204 ASP A N 1
ATOM 1600 C CA . ASP A 1 204 ? 7.069 22.641 13.204 1.00 82.44 204 ASP A CA 1
ATOM 1601 C C . ASP A 1 204 ? 5.703 21.927 13.197 1.00 82.44 204 ASP A C 1
ATOM 1603 O O . ASP A 1 204 ? 4.674 22.554 12.935 1.00 82.44 204 ASP A O 1
ATOM 1607 N N . ILE A 1 205 ? 5.653 20.636 13.544 1.00 86.88 205 ILE A N 1
ATOM 1608 C CA . ILE A 1 205 ? 4.414 19.856 13.623 1.00 86.88 205 ILE A CA 1
ATOM 1609 C C . ILE A 1 205 ? 3.786 20.021 15.015 1.00 86.88 205 ILE A C 1
ATOM 1611 O O . ILE A 1 205 ? 3.785 19.116 15.843 1.00 86.88 205 ILE A O 1
ATOM 1615 N N . VAL A 1 206 ? 3.187 21.189 15.261 1.00 81.06 206 VAL A N 1
ATOM 1616 C CA . VAL A 1 206 ? 2.671 21.627 16.580 1.00 81.06 206 VAL A CA 1
ATOM 1617 C C . VAL A 1 206 ? 1.745 20.620 17.286 1.00 81.06 206 VAL A C 1
ATOM 1619 O O . VAL A 1 206 ? 1.680 20.594 18.510 1.00 81.06 206 VAL A O 1
ATOM 1622 N N . LYS A 1 207 ? 0.981 19.809 16.543 1.00 85.88 207 LYS A N 1
ATOM 1623 C CA . LYS A 1 207 ? -0.019 18.895 17.127 1.00 85.88 207 LYS A CA 1
ATOM 1624 C C . LYS A 1 207 ? 0.529 17.520 17.530 1.00 85.88 207 LYS A C 1
ATOM 1626 O O . LYS A 1 207 ? -0.211 16.776 18.181 1.00 85.88 207 LYS A O 1
ATOM 1631 N N . LEU A 1 208 ? 1.751 17.188 17.112 1.00 92.25 208 LEU A N 1
ATOM 1632 C CA . LEU A 1 208 ? 2.400 15.911 17.386 1.00 92.25 208 LEU A CA 1
ATOM 1633 C C . LEU A 1 208 ? 2.817 15.832 18.857 1.00 92.25 208 LEU A C 1
ATOM 1635 O O . LEU A 1 208 ? 3.605 16.648 19.322 1.00 92.25 208 LEU A O 1
ATOM 1639 N N . GLU A 1 209 ? 2.347 14.803 19.553 1.00 90.25 209 GLU A N 1
ATOM 1640 C CA . GLU A 1 209 ? 3.000 14.316 20.768 1.00 90.25 209 GLU A CA 1
ATOM 1641 C C . GLU A 1 209 ? 3.912 13.165 20.358 1.00 90.25 209 GLU A C 1
ATOM 1643 O O . GLU A 1 209 ? 3.440 12.082 20.016 1.00 90.25 209 GLU A O 1
ATOM 1648 N N . ASP A 1 210 ? 5.212 13.406 20.311 1.00 90.69 210 ASP A N 1
ATOM 1649 C CA . ASP A 1 210 ? 6.161 12.423 19.802 1.00 90.69 210 ASP A CA 1
ATOM 1650 C C . ASP A 1 210 ? 6.603 11.462 20.914 1.00 90.69 210 ASP A C 1
ATOM 1652 O O . ASP A 1 210 ? 6.783 11.875 22.061 1.00 90.69 210 ASP A O 1
ATOM 1656 N N . ALA A 1 211 ? 6.782 10.180 20.586 1.00 91.19 211 ALA A N 1
ATOM 1657 C CA . ALA A 1 211 ? 7.310 9.211 21.541 1.00 91.19 211 ALA A CA 1
ATOM 1658 C C . ALA A 1 211 ? 8.798 9.482 21.801 1.00 91.19 211 ALA A C 1
ATOM 1660 O O . ALA A 1 211 ? 9.560 9.712 20.861 1.00 91.19 211 ALA A O 1
ATOM 1661 N N . GLU A 1 212 ? 9.245 9.382 23.053 1.00 86.69 212 GLU A N 1
ATOM 1662 C CA . GLU A 1 212 ? 10.629 9.731 23.426 1.00 86.69 212 GLU A CA 1
ATOM 1663 C C . GLU A 1 212 ? 11.676 8.855 22.718 1.00 86.69 212 GLU A C 1
ATOM 1665 O O . GLU A 1 212 ? 12.818 9.266 22.503 1.00 86.69 212 GLU A O 1
ATOM 1670 N N . TRP A 1 213 ? 11.305 7.626 22.352 1.00 88.88 213 TRP A N 1
ATOM 1671 C CA . TRP A 1 213 ? 12.186 6.694 21.654 1.00 88.88 213 TRP A CA 1
ATOM 1672 C C . TRP A 1 213 ? 12.059 6.746 20.128 1.00 88.88 213 TRP A C 1
ATOM 1674 O O . TRP A 1 213 ? 12.847 6.095 19.440 1.00 88.88 213 TRP A O 1
ATOM 1684 N N . ALA A 1 214 ? 11.099 7.495 19.578 1.00 87.88 214 ALA A N 1
ATOM 1685 C CA . ALA A 1 214 ? 10.863 7.524 18.141 1.00 87.88 214 ALA A CA 1
ATOM 1686 C C . ALA A 1 214 ? 12.010 8.207 17.381 1.00 87.88 214 ALA A C 1
ATOM 1688 O O . ALA A 1 214 ? 12.359 9.365 17.616 1.00 87.88 214 ALA A O 1
ATOM 1689 N N . GLY A 1 215 ? 12.585 7.497 16.410 1.00 81.56 215 GLY A N 1
ATOM 1690 C CA . GLY A 1 215 ? 13.700 8.002 15.604 1.00 81.56 215 GLY A CA 1
ATOM 1691 C C . GLY A 1 215 ? 15.009 8.179 16.381 1.00 81.56 215 GLY A C 1
ATOM 1692 O O . GLY A 1 215 ? 15.899 8.885 15.907 1.00 81.56 215 GLY A O 1
ATOM 1693 N N . ASN A 1 216 ? 15.137 7.554 17.557 1.00 74.62 216 ASN A N 1
ATOM 1694 C CA . ASN A 1 216 ? 16.405 7.475 18.275 1.00 74.62 216 ASN A CA 1
ATOM 1695 C C . ASN A 1 216 ? 17.415 6.643 17.455 1.00 74.62 216 ASN A C 1
ATOM 1697 O O . ASN A 1 216 ? 17.024 5.798 16.647 1.00 74.62 216 ASN A O 1
ATOM 1701 N N . SER A 1 217 ? 18.717 6.860 17.659 1.00 72.62 217 SER A N 1
ATOM 1702 C CA . SER A 1 217 ? 19.781 6.127 16.955 1.00 72.62 217 SER A CA 1
ATOM 1703 C C . SER A 1 217 ? 19.774 4.623 17.254 1.00 72.62 217 SER A C 1
ATOM 1705 O O . SER A 1 217 ? 20.322 3.840 16.480 1.00 72.62 217 SER A O 1
ATOM 1707 N N . ASP A 1 218 ? 19.125 4.211 18.346 1.00 77.81 218 ASP A N 1
ATOM 1708 C CA . ASP A 1 218 ? 18.843 2.813 18.656 1.00 77.81 218 ASP A CA 1
ATOM 1709 C C . ASP A 1 218 ? 17.557 2.331 17.957 1.00 77.81 218 ASP A C 1
ATOM 1711 O O . ASP A 1 218 ? 16.441 2.482 18.466 1.00 77.81 218 ASP A O 1
ATOM 1715 N N . ALA A 1 219 ? 17.718 1.693 16.795 1.00 76.81 219 ALA A N 1
ATOM 1716 C CA . ALA A 1 219 ? 16.616 1.142 16.004 1.00 76.81 219 ALA A CA 1
ATOM 1717 C C . ALA A 1 219 ? 15.754 0.110 16.765 1.00 76.81 219 ALA A C 1
ATOM 1719 O O . ALA A 1 219 ? 14.566 -0.062 16.465 1.00 76.81 219 ALA A O 1
ATOM 1720 N N . LYS A 1 220 ? 16.299 -0.559 17.796 1.00 83.62 220 LYS A N 1
ATOM 1721 C CA . LYS A 1 220 ? 15.520 -1.489 18.633 1.00 83.62 220 LYS A CA 1
ATOM 1722 C C . LYS A 1 220 ? 14.498 -0.766 19.504 1.00 83.62 220 LYS A C 1
ATOM 1724 O O . LYS A 1 220 ? 13.500 -1.375 19.886 1.00 83.62 220 LYS A O 1
ATOM 1729 N N . LYS A 1 221 ? 14.734 0.506 19.832 1.00 86.69 221 LYS A N 1
ATOM 1730 C CA . LYS A 1 221 ? 13.771 1.333 20.562 1.00 86.69 221 LYS A CA 1
ATOM 1731 C C . LYS A 1 221 ? 12.699 1.875 19.621 1.00 86.69 221 LYS A C 1
ATOM 1733 O O . LYS A 1 221 ? 11.523 1.654 19.885 1.00 86.69 221 LYS A O 1
ATOM 1738 N N . SER A 1 222 ? 13.092 2.450 18.481 1.00 87.38 222 SER A N 1
ATOM 1739 C CA . SER A 1 222 ? 12.160 2.972 17.462 1.00 87.38 222 SER A CA 1
ATOM 1740 C C . SER A 1 222 ? 11.175 1.908 16.953 1.00 87.38 222 SER A C 1
ATOM 1742 O O . SER A 1 222 ? 9.988 2.176 16.776 1.00 87.38 222 SER A O 1
ATOM 1744 N N . SER A 1 223 ? 11.632 0.662 16.783 1.00 90.44 223 SER A N 1
ATOM 1745 C CA . SER A 1 223 ? 10.775 -0.462 16.364 1.00 90.44 223 SER A CA 1
ATOM 1746 C C . SER A 1 223 ? 9.739 -0.900 17.408 1.00 90.44 223 SER A C 1
ATOM 1748 O O . SER A 1 223 ? 8.759 -1.548 17.048 1.00 90.44 223 SER A O 1
ATOM 1750 N N . GLN A 1 224 ? 9.907 -0.528 18.681 1.00 91.88 224 GLN A N 1
ATOM 1751 C CA . GLN A 1 224 ? 8.893 -0.729 19.725 1.00 91.88 224 GLN A CA 1
ATOM 1752 C C . GLN A 1 224 ? 7.878 0.416 19.781 1.00 91.88 224 GLN A C 1
ATOM 1754 O O . GLN A 1 224 ? 6.866 0.294 20.474 1.00 91.88 224 GLN A O 1
ATOM 1759 N N . CYS A 1 225 ? 8.139 1.522 19.078 1.00 95.44 225 CYS A N 1
ATOM 1760 C CA . CYS A 1 225 ? 7.269 2.679 19.121 1.00 95.44 225 CYS A CA 1
ATOM 1761 C C . CYS A 1 225 ? 6.011 2.472 18.272 1.00 95.44 225 CYS A C 1
ATOM 1763 O O . CYS A 1 225 ? 6.073 1.969 17.147 1.00 95.44 225 CYS A O 1
ATOM 1765 N N . THR A 1 226 ? 4.875 2.933 18.789 1.00 96.62 226 THR A N 1
ATOM 1766 C CA . THR A 1 226 ? 3.589 2.960 18.088 1.00 96.62 226 THR A CA 1
ATOM 1767 C C . THR A 1 226 ? 3.073 4.392 17.979 1.00 96.62 226 THR A C 1
ATOM 1769 O O . THR A 1 226 ? 2.916 5.080 18.987 1.00 96.62 226 THR A O 1
ATOM 1772 N N . LEU A 1 227 ? 2.783 4.842 16.758 1.00 97.56 227 LEU A N 1
ATOM 1773 C CA . LEU A 1 227 ? 2.130 6.125 16.517 1.00 97.56 227 LEU A CA 1
ATOM 1774 C C . LEU A 1 227 ? 0.610 5.934 16.518 1.00 97.56 227 LEU A C 1
ATOM 1776 O O . LEU A 1 227 ? 0.078 5.209 15.679 1.00 97.56 227 LEU A O 1
ATOM 1780 N N . LEU A 1 228 ? -0.087 6.607 17.429 1.00 96.81 228 LEU A N 1
ATOM 1781 C CA . LEU A 1 228 ? -1.543 6.682 17.481 1.00 96.81 228 LEU A CA 1
ATOM 1782 C C . LEU A 1 228 ? -2.013 7.835 16.582 1.00 96.81 228 LEU A C 1
ATOM 1784 O O . LEU A 1 228 ? -1.810 9.005 16.906 1.00 96.81 228 LEU A O 1
ATOM 1788 N N . VAL A 1 229 ? -2.653 7.524 15.458 1.00 96.56 229 VAL A N 1
ATOM 1789 C CA . VAL A 1 229 ? -3.222 8.534 14.554 1.00 96.56 229 VAL A CA 1
ATOM 1790 C C . VAL A 1 229 ? -4.713 8.666 14.812 1.00 96.56 229 VAL A C 1
ATOM 1792 O O . VAL A 1 229 ? -5.443 7.687 14.669 1.00 96.56 229 VAL A O 1
ATOM 1795 N N . THR A 1 230 ? -5.167 9.858 15.204 1.00 94.00 230 THR A N 1
ATOM 1796 C CA . THR A 1 230 ? -6.553 10.075 15.644 1.00 94.00 230 THR A CA 1
ATOM 1797 C C . THR A 1 230 ? -7.402 10.795 14.602 1.00 94.00 230 THR A C 1
ATOM 1799 O O . THR A 1 230 ? -6.932 11.702 13.914 1.00 94.00 230 THR A O 1
ATOM 1802 N N . GLU A 1 231 ? -8.680 10.426 14.517 1.00 89.25 231 GLU A N 1
ATOM 1803 C CA . GLU A 1 231 ? -9.701 11.173 13.781 1.00 89.25 231 GLU A CA 1
ATOM 1804 C C . GLU A 1 231 ? -10.012 12.492 14.507 1.00 89.25 231 GLU A C 1
ATOM 1806 O O . GLU A 1 231 ? -10.805 12.556 15.449 1.00 89.25 231 GLU A O 1
ATOM 1811 N N . GLY A 1 232 ? -9.318 13.558 14.105 1.00 86.25 232 GLY A N 1
ATOM 1812 C CA . GLY A 1 232 ? -9.484 14.885 14.685 1.00 86.25 232 GLY A CA 1
ATOM 1813 C C . GLY A 1 232 ? -8.968 15.029 16.119 1.00 86.25 232 GLY A C 1
ATOM 1814 O O . GLY A 1 232 ? -8.408 14.116 16.735 1.00 86.25 232 GLY A O 1
ATOM 1815 N N . ASP A 1 233 ? -9.181 16.228 16.663 1.00 81.69 233 ASP A N 1
ATOM 1816 C CA . ASP A 1 233 ? -8.786 16.574 18.031 1.00 81.69 233 ASP A CA 1
ATOM 1817 C C . ASP A 1 233 ? -9.702 15.906 19.080 1.00 81.69 233 ASP A C 1
ATOM 1819 O O . ASP A 1 233 ? -9.288 15.687 20.218 1.00 81.69 233 ASP A O 1
ATOM 1823 N N . SER A 1 234 ? -10.923 15.505 18.700 1.00 76.69 234 SER A N 1
ATOM 1824 C CA . SER A 1 234 ? -11.880 14.827 19.587 1.00 76.69 234 SER A CA 1
ATOM 1825 C C . SER A 1 234 ? -11.372 13.469 20.074 1.00 76.69 234 SER A C 1
ATOM 1827 O O . SER A 1 234 ? -11.507 13.145 21.254 1.00 76.69 234 SER A O 1
ATOM 1829 N N . ALA A 1 235 ? -10.738 12.690 19.195 1.00 84.75 235 ALA A N 1
ATOM 1830 C CA . ALA A 1 235 ? -10.119 11.419 19.558 1.00 84.75 235 ALA A CA 1
ATOM 1831 C C . ALA A 1 235 ? -8.717 11.593 20.186 1.00 84.75 235 ALA A C 1
ATOM 1833 O O . ALA A 1 235 ? -8.237 10.676 20.859 1.00 84.75 235 ALA A O 1
ATOM 1834 N N . LYS A 1 236 ? -8.088 12.779 20.063 1.00 87.38 236 LYS A N 1
ATOM 1835 C CA . LYS A 1 236 ? -6.789 13.085 20.697 1.00 87.38 236 LYS A CA 1
ATOM 1836 C C . LYS A 1 236 ? -6.862 12.921 22.214 1.00 87.38 236 LYS A C 1
ATOM 1838 O O . LYS A 1 236 ? -5.985 12.293 22.793 1.00 87.38 236 LYS A O 1
ATOM 1843 N N . ALA A 1 237 ? -7.913 13.426 22.863 1.00 85.00 237 ALA A N 1
ATOM 1844 C CA . ALA A 1 237 ? -8.053 13.354 24.323 1.00 85.00 237 ALA A CA 1
ATOM 1845 C C . ALA A 1 237 ? -8.064 11.906 24.856 1.00 85.00 237 ALA A C 1
ATOM 1847 O O . ALA A 1 237 ? -7.447 11.611 25.886 1.00 85.00 237 ALA A O 1
ATOM 1848 N N . LEU A 1 238 ? -8.715 10.991 24.127 1.00 89.12 238 LEU A N 1
ATOM 1849 C CA . LEU A 1 238 ? -8.707 9.561 24.440 1.00 89.12 238 LEU A CA 1
ATOM 1850 C C . LEU A 1 238 ? -7.294 8.984 24.306 1.00 89.12 238 LEU A C 1
ATOM 1852 O O . LEU A 1 238 ? -6.838 8.280 25.205 1.00 89.12 238 LEU A O 1
ATOM 1856 N N . ALA A 1 239 ? -6.589 9.319 23.225 1.00 90.62 239 ALA A N 1
ATOM 1857 C CA . ALA A 1 239 ? -5.230 8.848 22.983 1.00 90.62 239 ALA A CA 1
ATOM 1858 C C . ALA A 1 239 ? -4.234 9.363 24.040 1.00 90.62 239 ALA A C 1
ATOM 1860 O O . ALA A 1 239 ? -3.450 8.577 24.567 1.00 90.62 239 ALA A O 1
ATOM 1861 N N . LEU A 1 240 ? -4.320 10.642 24.429 1.00 87.25 240 LEU A N 1
ATOM 1862 C CA . LEU A 1 240 ? -3.499 11.228 25.499 1.00 87.25 240 LEU A CA 1
ATOM 1863 C C . LEU A 1 240 ? -3.731 10.541 26.848 1.00 87.25 240 LEU A C 1
ATOM 1865 O O . LEU A 1 240 ? -2.773 10.247 27.556 1.00 87.25 240 LEU A O 1
ATOM 1869 N N . SER A 1 241 ? -4.990 10.235 27.176 1.00 85.38 241 SER A N 1
ATOM 1870 C CA . SER A 1 241 ? -5.327 9.469 28.385 1.00 85.38 241 SER A CA 1
ATOM 1871 C C . SER A 1 241 ? -4.731 8.055 28.342 1.00 85.38 241 SER A C 1
ATOM 1873 O O . SER A 1 241 ? -4.387 7.491 29.376 1.00 85.38 241 SER A O 1
ATOM 1875 N N . GLY A 1 242 ? -4.593 7.476 27.146 1.00 84.25 242 GLY A N 1
ATOM 1876 C CA . GLY A 1 242 ? -3.906 6.205 26.929 1.00 84.25 242 GLY A CA 1
ATOM 1877 C C . GLY A 1 242 ? -2.401 6.270 27.156 1.00 84.25 242 GLY A C 1
ATOM 1878 O O . GLY A 1 242 ? -1.838 5.340 27.732 1.00 84.25 242 GLY A O 1
ATOM 1879 N N . LEU A 1 243 ? -1.756 7.377 26.775 1.00 84.69 243 LEU A N 1
ATOM 1880 C CA . LEU A 1 243 ? -0.318 7.577 26.995 1.00 84.69 243 LEU A CA 1
ATOM 1881 C C . LEU A 1 243 ? 0.065 7.545 28.480 1.00 84.69 243 LEU A C 1
ATOM 1883 O O . LEU A 1 243 ? 1.160 7.094 28.804 1.00 84.69 243 LEU A O 1
ATOM 1887 N N . GLU A 1 244 ? -0.822 7.979 29.384 1.00 78.88 244 GLU A N 1
ATOM 1888 C CA . GLU A 1 244 ? -0.599 7.889 30.839 1.00 78.88 244 GLU A CA 1
ATOM 1889 C C . GLU A 1 244 ? -0.425 6.440 31.320 1.00 78.88 244 GLU A C 1
ATOM 1891 O O . GLU A 1 244 ? 0.270 6.198 32.302 1.00 78.88 244 GLU A O 1
ATOM 1896 N N . VAL A 1 245 ? -1.052 5.479 30.634 1.00 86.75 245 VAL A N 1
ATOM 1897 C CA . VAL A 1 245 ? -1.020 4.050 30.987 1.00 86.75 245 VAL A CA 1
ATOM 1898 C C . VAL A 1 245 ? 0.083 3.319 30.232 1.00 86.75 245 VAL A C 1
ATOM 1900 O O . VAL A 1 245 ? 0.770 2.474 30.797 1.00 86.75 245 VAL A O 1
ATOM 1903 N N . LEU A 1 246 ? 0.237 3.630 28.945 1.00 84.69 246 LEU A N 1
ATOM 1904 C CA . LEU A 1 246 ? 1.157 2.937 28.046 1.00 84.69 246 LEU A CA 1
ATOM 1905 C C . LEU A 1 246 ? 2.606 3.440 28.137 1.00 84.69 246 LEU A C 1
ATOM 1907 O O . LEU A 1 246 ? 3.528 2.716 27.759 1.00 84.69 246 LEU A O 1
ATOM 1911 N N . GLY A 1 247 ? 2.801 4.668 28.622 1.00 78.94 247 GLY A N 1
ATOM 1912 C CA . GLY A 1 247 ? 4.091 5.344 28.683 1.00 78.94 247 GLY A CA 1
ATOM 1913 C C . GLY A 1 247 ? 4.408 6.153 27.420 1.00 78.94 247 GLY A C 1
ATOM 1914 O O . GLY A 1 247 ? 4.217 5.703 26.289 1.00 78.94 247 GLY A O 1
ATOM 1915 N N . ARG A 1 248 ? 4.951 7.359 27.626 1.00 85.38 248 ARG A N 1
ATOM 1916 C CA . ARG A 1 248 ? 5.361 8.294 26.557 1.00 85.38 248 ARG A CA 1
ATOM 1917 C C . ARG A 1 248 ? 6.639 7.874 25.833 1.00 85.38 248 ARG A C 1
ATOM 1919 O O . ARG A 1 248 ? 6.932 8.368 24.751 1.00 85.38 248 ARG A O 1
ATOM 1926 N N . GLU A 1 249 ? 7.373 6.922 26.400 1.00 87.50 249 GLU A N 1
ATOM 1927 C CA . GLU A 1 249 ? 8.579 6.365 25.793 1.00 87.50 249 GLU A CA 1
ATOM 1928 C C . GLU A 1 249 ? 8.288 5.721 24.433 1.00 87.50 249 GLU A C 1
ATOM 1930 O O . GLU A 1 249 ? 9.006 5.958 23.464 1.00 87.50 249 GLU A O 1
ATOM 1935 N N . LYS A 1 250 ? 7.212 4.923 24.357 1.00 91.38 250 LYS A N 1
ATOM 1936 C CA . LYS A 1 250 ? 6.893 4.068 23.203 1.00 91.38 250 LYS A CA 1
ATOM 1937 C C . LYS A 1 250 ? 5.719 4.567 22.369 1.00 91.38 250 LYS A C 1
ATOM 1939 O O . LYS A 1 250 ? 5.546 4.107 21.246 1.00 91.38 250 LYS A O 1
ATOM 1944 N N . PHE A 1 251 ? 4.882 5.457 22.887 1.00 93.75 251 PHE A N 1
ATOM 1945 C CA . PHE A 1 251 ? 3.651 5.844 22.203 1.00 93.75 251 PHE A CA 1
ATOM 1946 C C . PHE A 1 251 ? 3.632 7.334 21.891 1.00 93.75 251 PHE A C 1
ATOM 1948 O O . PHE A 1 251 ? 3.838 8.163 22.774 1.00 93.75 251 PHE A O 1
ATOM 1955 N N . GLY A 1 252 ? 3.367 7.648 20.624 1.00 93.88 252 GLY A N 1
ATOM 1956 C CA . GLY A 1 252 ? 3.151 9.008 20.136 1.00 93.88 252 GLY A CA 1
ATOM 1957 C C . GLY A 1 252 ? 1.705 9.199 19.687 1.00 93.88 252 GLY A C 1
ATOM 1958 O O . GLY A 1 252 ? 1.008 8.222 19.415 1.00 93.88 252 GLY A O 1
ATOM 1959 N N . VAL A 1 253 ? 1.241 10.442 19.590 1.00 95.38 253 VAL A N 1
ATOM 1960 C CA . VAL A 1 253 ? -0.115 10.797 19.151 1.00 95.38 253 VAL A CA 1
ATOM 1961 C C . VAL A 1 253 ? -0.054 11.882 18.085 1.00 95.38 253 VAL A C 1
ATOM 1963 O O . VAL A 1 253 ? 0.539 12.939 18.295 1.00 95.38 253 VAL A O 1
ATOM 1966 N N . PHE A 1 254 ? -0.737 11.661 16.963 1.00 96.19 254 PHE A N 1
ATOM 1967 C CA . PHE A 1 254 ? -0.887 12.653 15.904 1.00 96.19 254 PHE A CA 1
ATOM 1968 C C . PHE A 1 254 ? -2.351 12.760 15.434 1.00 96.19 254 PHE A C 1
ATOM 1970 O O . PHE A 1 254 ? -2.873 11.817 14.836 1.00 96.19 254 PHE A O 1
ATOM 1977 N N . PRO A 1 255 ? -3.040 13.887 15.693 1.00 94.31 255 PRO A N 1
ATOM 1978 C CA . PRO A 1 255 ? -4.414 14.091 15.242 1.00 94.31 255 PRO A CA 1
ATOM 1979 C C . PRO A 1 255 ? -4.477 14.567 13.787 1.00 94.31 255 PRO A C 1
ATOM 1981 O O . PRO A 1 255 ? -3.871 15.578 13.428 1.00 94.31 255 PRO A O 1
ATOM 1984 N N . LEU A 1 256 ? -5.274 13.881 12.968 1.00 92.50 256 LEU A N 1
ATOM 1985 C CA . LEU A 1 256 ? -5.513 14.268 11.578 1.00 92.50 256 LEU A CA 1
ATOM 1986 C C . LEU A 1 256 ? -6.459 15.457 11.475 1.00 92.50 256 LEU A C 1
ATOM 1988 O O . LEU A 1 256 ? -7.452 15.556 12.201 1.00 92.50 256 LEU A O 1
ATOM 1992 N N . ARG A 1 257 ? -6.204 16.334 10.504 1.00 85.81 257 ARG A N 1
ATOM 1993 C CA . ARG A 1 257 ? -7.136 17.409 10.142 1.00 85.81 257 ARG A CA 1
ATOM 1994 C C . ARG A 1 257 ? -8.096 16.940 9.055 1.00 85.81 257 ARG A C 1
ATOM 1996 O O . ARG A 1 257 ? -7.838 17.092 7.865 1.00 85.81 257 ARG A O 1
ATOM 2003 N N . GLY A 1 258 ? -9.237 16.409 9.483 1.00 82.31 258 GLY A N 1
ATOM 2004 C CA . GLY A 1 258 ? -10.280 15.936 8.575 1.00 82.31 258 GLY A CA 1
ATOM 2005 C C . GLY A 1 258 ? -9.877 14.666 7.823 1.00 82.31 258 GLY A C 1
ATOM 2006 O O . GLY A 1 258 ? -9.087 13.857 8.309 1.00 82.31 258 GLY A O 1
ATOM 2007 N N . LYS A 1 259 ? -10.459 14.470 6.637 1.00 86.25 259 LYS A N 1
ATOM 2008 C CA . LYS A 1 259 ? -10.222 13.277 5.815 1.00 86.25 259 LYS A CA 1
ATOM 2009 C C . LYS A 1 259 ? -8.875 13.383 5.102 1.00 86.25 259 LYS A C 1
ATOM 2011 O O . LYS A 1 259 ? -8.598 14.375 4.432 1.00 86.25 259 LYS A O 1
ATOM 2016 N N . VAL A 1 260 ? -8.068 12.330 5.212 1.00 89.81 260 VAL A N 1
ATOM 2017 C CA . VAL A 1 260 ? -6.809 12.198 4.465 1.00 89.81 260 VAL A CA 1
ATOM 2018 C C . VAL A 1 260 ? -7.108 12.249 2.966 1.00 89.81 260 VAL A C 1
ATOM 2020 O O . VAL A 1 260 ? -8.084 11.663 2.505 1.00 89.81 260 VAL A O 1
ATOM 2023 N N . VAL A 1 261 ? -6.289 12.945 2.177 1.00 92.00 261 VAL A N 1
ATOM 2024 C CA . VAL A 1 261 ? -6.521 13.004 0.728 1.00 92.00 261 VAL A CA 1
ATOM 2025 C C . VAL A 1 261 ? -6.423 11.605 0.110 1.00 92.00 261 VAL A C 1
ATOM 2027 O O . VAL A 1 261 ? -5.546 10.809 0.449 1.00 92.00 261 VAL A O 1
ATOM 2030 N N . ASN A 1 262 ? -7.328 11.286 -0.817 1.00 93.31 262 ASN A N 1
ATOM 2031 C CA . ASN A 1 262 ? -7.260 10.026 -1.546 1.00 93.31 262 ASN A CA 1
ATOM 2032 C C . ASN A 1 262 ? -6.064 10.044 -2.505 1.00 93.31 262 ASN A C 1
ATOM 2034 O O . ASN A 1 262 ? -6.104 10.667 -3.565 1.00 93.31 262 ASN A O 1
ATOM 2038 N N . VAL A 1 263 ? -5.014 9.308 -2.151 1.00 92.88 263 VAL A N 1
ATOM 2039 C CA . VAL A 1 263 ? -3.783 9.279 -2.941 1.00 92.88 263 VAL A CA 1
ATOM 2040 C C . VAL A 1 263 ? -3.838 8.373 -4.162 1.00 92.88 263 VAL A C 1
ATOM 2042 O O . VAL A 1 263 ? -2.874 8.372 -4.916 1.00 92.88 263 VAL A O 1
ATOM 2045 N N . SER A 1 264 ? -4.912 7.608 -4.400 1.00 89.56 264 SER A N 1
ATOM 2046 C CA . SER A 1 264 ? -4.957 6.566 -5.450 1.00 89.56 264 SER A CA 1
ATOM 2047 C C . SER A 1 264 ? -4.505 7.075 -6.821 1.00 89.56 264 SER A C 1
ATOM 2049 O O . SER A 1 264 ? -3.772 6.381 -7.519 1.00 89.56 264 SER A O 1
ATOM 2051 N N . GLN A 1 265 ? -4.858 8.320 -7.149 1.00 86.62 265 GLN A N 1
ATOM 2052 C CA . GLN A 1 265 ? -4.571 8.978 -8.430 1.00 86.62 265 GLN A CA 1
ATOM 2053 C C . GLN A 1 265 ? -3.497 10.080 -8.334 1.00 86.62 265 GLN A C 1
ATOM 2055 O O . GLN A 1 265 ? -3.265 10.797 -9.299 1.00 86.62 265 GLN A O 1
ATOM 2060 N N . LEU A 1 266 ? -2.854 10.252 -7.172 1.00 84.00 266 LEU A N 1
ATOM 2061 C CA . LEU A 1 266 ? -1.834 11.286 -6.956 1.00 84.00 266 LEU A CA 1
ATOM 2062 C C . LEU A 1 266 ? -0.415 10.741 -7.133 1.00 84.00 266 LEU A C 1
ATOM 2064 O O . LEU A 1 266 ? -0.112 9.632 -6.698 1.00 84.00 266 LEU A O 1
ATOM 2068 N N . ASP A 1 267 ? 0.463 11.525 -7.740 1.00 82.69 267 ASP A N 1
ATOM 2069 C CA . ASP A 1 267 ? 1.890 11.220 -7.814 1.00 82.69 267 ASP A CA 1
ATOM 2070 C C . ASP A 1 267 ? 2.625 11.623 -6.525 1.00 82.69 267 ASP A C 1
ATOM 2072 O O . ASP A 1 267 ? 2.059 12.253 -5.629 1.00 82.69 267 ASP A O 1
ATOM 2076 N N . GLU A 1 268 ? 3.900 11.250 -6.403 1.00 86.62 268 GLU A N 1
ATOM 2077 C CA . GLU A 1 268 ? 4.674 11.581 -5.204 1.00 86.62 268 GLU A CA 1
ATOM 2078 C C . GLU A 1 268 ? 4.867 13.095 -5.006 1.00 86.62 268 GLU A C 1
ATOM 2080 O O . GLU A 1 268 ? 5.112 13.531 -3.884 1.00 86.62 268 GLU A O 1
ATOM 2085 N N . ALA A 1 269 ? 4.821 13.908 -6.067 1.00 83.62 269 ALA A N 1
ATOM 2086 C CA . ALA A 1 269 ? 5.008 15.354 -5.963 1.00 83.62 269 ALA A CA 1
ATOM 2087 C C . ALA A 1 269 ? 3.774 16.000 -5.321 1.00 83.62 269 ALA A C 1
ATOM 2089 O O . ALA A 1 269 ? 3.884 16.636 -4.274 1.00 83.62 269 ALA A O 1
ATOM 2090 N N . LYS A 1 270 ? 2.586 15.707 -5.858 1.00 84.25 270 LYS A N 1
ATOM 2091 C CA . LYS A 1 270 ? 1.291 16.149 -5.326 1.00 84.25 270 LYS A CA 1
ATOM 2092 C C . LYS A 1 270 ? 1.033 15.622 -3.920 1.00 84.25 270 LYS A C 1
ATOM 2094 O O . LYS A 1 270 ? 0.401 16.291 -3.108 1.00 84.25 270 LYS A O 1
ATOM 2099 N N . VAL A 1 271 ? 1.520 14.421 -3.603 1.00 88.06 271 VAL A N 1
ATOM 2100 C CA . VAL A 1 271 ? 1.421 13.896 -2.237 1.00 88.06 271 VAL A CA 1
ATOM 2101 C C . VAL A 1 271 ? 2.308 14.674 -1.264 1.00 88.06 271 VAL A C 1
ATOM 2103 O O . VAL A 1 271 ? 1.849 14.965 -0.161 1.00 88.06 271 VAL A O 1
ATOM 2106 N N . ARG A 1 272 ? 3.528 15.069 -1.659 1.00 86.00 272 ARG A N 1
ATOM 2107 C CA . ARG A 1 272 ? 4.407 15.915 -0.824 1.00 86.00 272 ARG A CA 1
ATOM 2108 C C . ARG A 1 272 ? 3.825 17.312 -0.582 1.00 86.00 272 ARG A C 1
ATOM 2110 O O . ARG A 1 272 ? 4.077 17.891 0.469 1.00 86.00 272 ARG A O 1
ATOM 2117 N N . GLU A 1 273 ? 3.030 17.837 -1.514 1.00 88.38 273 GLU A N 1
ATOM 2118 C CA . GLU A 1 273 ? 2.323 19.117 -1.351 1.00 88.38 273 GLU A CA 1
ATOM 2119 C C . GLU A 1 273 ? 1.203 19.051 -0.298 1.00 88.38 273 GLU A C 1
ATOM 2121 O O . GLU A 1 273 ? 0.840 20.070 0.294 1.00 88.38 273 GLU A O 1
ATOM 2126 N N . ASN A 1 274 ? 0.657 17.861 -0.017 1.00 91.81 274 ASN A N 1
ATOM 2127 C CA . ASN A 1 274 ? -0.351 17.705 1.023 1.00 91.81 274 ASN A CA 1
ATOM 2128 C C . ASN A 1 274 ? 0.297 17.707 2.415 1.00 91.81 274 ASN A C 1
ATOM 2130 O O . ASN A 1 274 ? 0.946 16.742 2.815 1.00 91.81 274 ASN A O 1
ATOM 2134 N N . ALA A 1 275 ? 0.058 18.773 3.181 1.00 90.19 275 ALA A N 1
ATOM 2135 C CA . ALA A 1 275 ? 0.667 18.966 4.495 1.00 90.19 275 ALA A CA 1
ATOM 2136 C C . ALA A 1 275 ? 0.398 17.816 5.487 1.00 90.19 275 ALA A C 1
ATOM 2138 O O . ALA A 1 275 ? 1.307 17.425 6.213 1.00 90.19 275 ALA A O 1
ATOM 2139 N N . GLU A 1 276 ? -0.812 17.246 5.516 1.00 90.62 276 GLU A N 1
ATOM 2140 C CA . GLU A 1 276 ? -1.153 16.159 6.448 1.00 90.62 276 GLU A CA 1
ATOM 2141 C C . GLU A 1 276 ? -0.398 14.870 6.109 1.00 90.62 276 GLU A C 1
ATOM 2143 O O . GLU A 1 276 ? 0.175 14.235 6.996 1.00 90.62 276 GLU A O 1
ATOM 2148 N N . ILE A 1 277 ? -0.333 14.507 4.824 1.00 92.50 277 ILE A N 1
ATOM 2149 C CA . ILE A 1 277 ? 0.428 13.329 4.400 1.00 92.50 277 ILE A CA 1
ATOM 2150 C C . ILE A 1 277 ? 1.926 13.553 4.578 1.00 92.50 277 ILE A C 1
ATOM 2152 O O . ILE A 1 277 ? 2.612 12.672 5.094 1.00 92.50 277 ILE A O 1
ATOM 2156 N N . ASN A 1 278 ? 2.434 14.728 4.209 1.00 91.56 278 ASN A N 1
ATOM 2157 C CA . ASN A 1 278 ? 3.838 15.057 4.405 1.00 91.56 278 ASN A CA 1
ATOM 2158 C C . ASN A 1 278 ? 4.223 14.983 5.893 1.00 91.56 278 ASN A C 1
ATOM 2160 O O . ASN A 1 278 ? 5.247 14.398 6.238 1.00 91.56 278 ASN A O 1
ATOM 2164 N N . ASN A 1 279 ? 3.368 15.478 6.792 1.00 93.38 279 ASN A N 1
ATOM 2165 C CA . ASN A 1 279 ? 3.569 15.339 8.233 1.00 93.38 279 ASN A CA 1
ATOM 2166 C C . ASN A 1 279 ? 3.589 13.869 8.662 1.00 93.38 279 ASN A C 1
ATOM 2168 O O . ASN A 1 279 ? 4.533 13.461 9.333 1.00 93.38 279 ASN A O 1
ATOM 2172 N N . LEU A 1 280 ? 2.620 13.049 8.237 1.00 94.81 280 LEU A N 1
ATOM 2173 C CA . LEU A 1 280 ? 2.620 11.610 8.537 1.00 94.81 280 LEU A CA 1
ATOM 2174 C C . LEU A 1 280 ? 3.901 10.919 8.059 1.00 94.81 280 LEU A C 1
ATOM 2176 O O . LEU A 1 280 ? 4.483 10.124 8.797 1.00 94.81 280 LEU A O 1
ATOM 2180 N N . MET A 1 281 ? 4.364 11.235 6.848 1.00 94.25 281 MET A N 1
ATOM 2181 C CA . MET A 1 281 ? 5.607 10.690 6.310 1.00 94.25 281 MET A CA 1
ATOM 2182 C C . MET A 1 281 ? 6.810 11.055 7.175 1.00 94.25 281 MET A C 1
ATOM 2184 O O . MET A 1 281 ? 7.583 10.173 7.548 1.00 94.25 281 MET A O 1
ATOM 2188 N N . ARG A 1 282 ? 6.940 12.337 7.532 1.00 93.38 282 ARG A N 1
ATOM 2189 C CA . ARG A 1 282 ? 8.027 12.849 8.378 1.00 93.38 282 ARG A CA 1
ATOM 2190 C C . ARG A 1 282 ? 8.003 12.222 9.771 1.00 93.38 282 ARG A C 1
ATOM 2192 O O . ARG A 1 282 ? 9.037 11.764 10.252 1.00 93.38 282 ARG A O 1
ATOM 2199 N N . ILE A 1 283 ? 6.823 12.121 10.388 1.00 95.19 283 ILE A N 1
ATOM 2200 C CA . ILE A 1 283 ? 6.644 11.522 11.718 1.00 95.19 283 ILE A CA 1
ATOM 2201 C C . ILE A 1 283 ? 7.031 10.044 11.710 1.00 95.19 283 ILE A C 1
ATOM 2203 O O . ILE A 1 283 ? 7.716 9.604 12.630 1.00 95.19 283 ILE A O 1
ATOM 220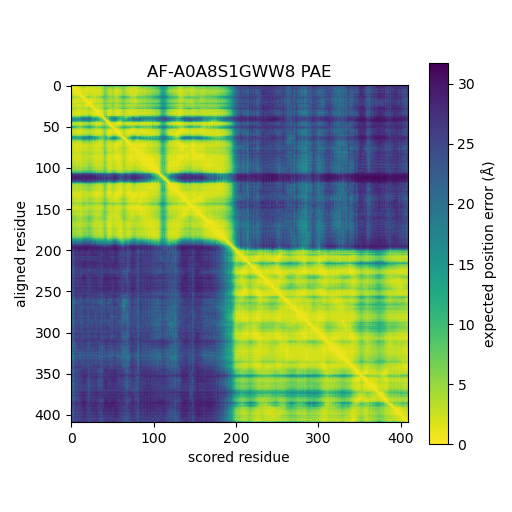7 N N . LEU A 1 284 ? 6.613 9.285 10.692 1.00 95.38 284 LEU A N 1
ATOM 2208 C CA . LEU A 1 284 ? 6.880 7.847 10.582 1.00 95.38 284 LEU A CA 1
ATOM 2209 C C . LEU A 1 284 ? 8.288 7.527 10.055 1.00 95.38 284 LEU A C 1
ATOM 2211 O O . LEU A 1 284 ? 8.766 6.410 10.243 1.00 95.38 284 LEU A O 1
ATOM 2215 N N . GLY A 1 285 ? 8.972 8.488 9.428 1.00 92.94 285 GLY A N 1
ATOM 2216 C CA . GLY A 1 285 ? 10.252 8.265 8.748 1.00 92.94 285 GLY A CA 1
ATOM 2217 C C . GLY A 1 285 ? 10.105 7.579 7.385 1.00 92.94 285 GLY A C 1
ATOM 2218 O O . GLY A 1 285 ? 11.031 6.909 6.931 1.00 92.94 285 GLY A O 1
ATOM 2219 N N . LEU A 1 286 ? 8.943 7.720 6.741 1.00 93.69 286 LEU A N 1
ATOM 2220 C CA . LEU A 1 286 ? 8.644 7.092 5.456 1.00 93.69 286 LEU A CA 1
ATOM 2221 C C . LEU A 1 286 ? 9.298 7.845 4.291 1.00 93.69 286 LEU A C 1
ATOM 2223 O O . LEU A 1 286 ? 9.243 9.072 4.208 1.00 93.69 286 LEU A O 1
ATOM 2227 N N . ARG A 1 287 ? 9.877 7.093 3.354 1.00 90.62 287 ARG A N 1
ATOM 2228 C CA . ARG A 1 287 ? 10.576 7.595 2.166 1.00 90.62 287 ARG A CA 1
ATOM 2229 C C . ARG A 1 287 ? 10.098 6.848 0.932 1.00 90.62 287 ARG A C 1
ATOM 2231 O O . ARG A 1 287 ? 10.043 5.621 0.936 1.00 90.62 287 ARG A O 1
ATOM 2238 N N . PHE A 1 288 ? 9.776 7.571 -0.136 1.00 86.88 288 PHE A N 1
ATOM 2239 C CA . PHE A 1 288 ? 9.269 6.962 -1.372 1.00 86.88 288 PHE A CA 1
ATOM 2240 C C . PHE A 1 288 ? 10.298 6.046 -2.054 1.00 86.88 288 PHE A C 1
ATOM 2242 O O . PHE A 1 288 ? 9.936 5.113 -2.763 1.00 86.88 288 PHE A O 1
ATOM 2249 N N . GLU A 1 289 ? 11.592 6.278 -1.829 1.00 85.56 289 GLU A N 1
ATOM 2250 C CA . GLU A 1 289 ? 12.674 5.490 -2.418 1.00 85.56 289 GLU A CA 1
ATOM 2251 C C . GLU A 1 289 ? 12.936 4.154 -1.701 1.00 85.56 289 GLU A C 1
ATOM 2253 O O . GLU A 1 289 ? 13.699 3.332 -2.219 1.00 85.56 289 GLU A O 1
ATOM 2258 N N . GLU A 1 290 ? 12.335 3.931 -0.529 1.00 86.38 290 GLU A N 1
ATOM 2259 C CA . GLU A 1 290 ? 12.486 2.717 0.278 1.00 86.38 290 GLU A CA 1
ATOM 2260 C C . GLU A 1 290 ? 11.222 1.849 0.188 1.00 86.38 290 GLU A C 1
ATOM 2262 O O . GLU A 1 290 ? 10.108 2.357 0.179 1.00 86.38 290 GLU A O 1
ATOM 2267 N N . ASN A 1 291 ? 11.381 0.522 0.109 1.00 84.75 291 ASN A N 1
ATOM 2268 C CA . ASN A 1 291 ? 10.258 -0.419 -0.006 1.00 84.75 291 ASN A CA 1
ATOM 2269 C C . ASN A 1 291 ? 9.927 -1.159 1.305 1.00 84.75 291 ASN A C 1
ATOM 2271 O O . ASN A 1 291 ? 8.964 -1.921 1.331 1.00 84.75 291 ASN A O 1
ATOM 2275 N N . TYR A 1 292 ? 10.728 -0.963 2.359 1.00 91.31 292 TYR A N 1
ATOM 2276 C CA . TYR A 1 292 ? 10.536 -1.495 3.717 1.00 91.31 292 TYR A CA 1
ATOM 2277 C C . TYR A 1 292 ? 10.303 -3.014 3.834 1.00 91.31 292 TYR A C 1
ATOM 2279 O O . TYR A 1 292 ? 9.700 -3.507 4.794 1.00 91.31 292 TYR A O 1
ATOM 2287 N N . GLU A 1 293 ? 10.786 -3.782 2.858 1.00 88.00 293 GLU A N 1
ATOM 2288 C CA . GLU A 1 293 ? 10.583 -5.230 2.807 1.00 88.00 293 GLU A CA 1
ATOM 2289 C C . GLU A 1 293 ? 11.439 -5.974 3.844 1.00 88.00 293 GLU A C 1
ATOM 2291 O O . GLU A 1 293 ? 10.955 -6.886 4.520 1.00 88.00 293 GLU A O 1
ATOM 2296 N N . SER A 1 294 ? 12.695 -5.555 4.025 1.00 87.81 294 SER A N 1
ATOM 2297 C CA . SER A 1 294 ? 13.634 -6.186 4.957 1.00 87.81 294 SER A CA 1
ATOM 2298 C C . SER A 1 294 ? 13.583 -5.549 6.347 1.00 87.81 294 SER A C 1
ATOM 2300 O O . SER A 1 294 ? 13.255 -4.369 6.491 1.00 87.81 294 SER A O 1
ATOM 2302 N N . ALA A 1 295 ? 13.965 -6.310 7.379 1.00 85.88 295 ALA A N 1
ATOM 2303 C CA . ALA A 1 295 ? 14.091 -5.783 8.740 1.00 85.88 295 ALA A CA 1
ATOM 2304 C C . ALA A 1 295 ? 15.050 -4.582 8.797 1.00 85.88 295 ALA A C 1
ATOM 2306 O O . ALA A 1 295 ? 14.671 -3.545 9.323 1.00 85.88 295 ALA A O 1
ATOM 2307 N N . ALA A 1 296 ? 16.210 -4.680 8.137 1.00 85.38 296 ALA A N 1
ATOM 2308 C CA . ALA A 1 296 ? 17.190 -3.596 8.061 1.00 85.38 296 ALA A CA 1
ATOM 2309 C C . ALA A 1 296 ? 16.621 -2.322 7.413 1.00 85.38 296 ALA A C 1
ATOM 2311 O O . ALA A 1 296 ? 16.876 -1.222 7.885 1.00 85.38 296 ALA A O 1
ATOM 2312 N N . SER A 1 297 ? 15.802 -2.444 6.359 1.00 85.94 297 SER A N 1
ATOM 2313 C CA . SER A 1 297 ? 15.152 -1.265 5.765 1.00 85.94 297 SER A CA 1
ATOM 2314 C C . SER A 1 297 ? 14.101 -0.634 6.678 1.00 85.94 297 SER A C 1
ATOM 2316 O O . SER A 1 297 ? 13.847 0.552 6.562 1.00 85.94 297 SER A O 1
ATOM 2318 N N . ARG A 1 298 ? 13.502 -1.392 7.605 1.00 90.12 298 ARG A N 1
ATOM 2319 C CA . ARG A 1 298 ? 12.534 -0.863 8.579 1.00 90.12 298 ARG A CA 1
ATOM 2320 C C . ARG A 1 298 ? 13.194 -0.178 9.774 1.00 90.12 298 ARG A C 1
ATOM 2322 O O . ARG A 1 298 ? 12.517 0.564 10.471 1.00 90.12 298 ARG A O 1
ATOM 2329 N N . GLU A 1 299 ? 14.492 -0.375 9.993 1.00 87.38 299 GLU A N 1
ATOM 2330 C CA . GLU A 1 299 ? 15.247 0.326 11.042 1.00 87.38 299 GLU A CA 1
ATOM 2331 C C . GLU A 1 299 ? 15.347 1.838 10.789 1.00 87.38 299 GLU A C 1
ATOM 2333 O O . GLU A 1 299 ? 15.586 2.594 11.727 1.00 87.38 299 GLU A O 1
ATOM 2338 N N . SER A 1 300 ? 15.137 2.291 9.545 1.00 87.88 300 SER A N 1
ATOM 2339 C CA . SER A 1 300 ? 15.079 3.718 9.202 1.00 87.88 300 SER A CA 1
ATOM 2340 C C . SER A 1 300 ? 13.760 4.390 9.612 1.00 87.88 300 SER A C 1
ATOM 2342 O O . SER A 1 300 ? 13.690 5.622 9.626 1.00 87.88 300 SER A O 1
ATOM 2344 N N . LEU A 1 301 ? 12.725 3.612 9.958 1.00 93.12 301 LEU A N 1
ATOM 2345 C CA . LEU A 1 301 ? 11.443 4.130 10.431 1.00 93.12 301 LEU A CA 1
ATOM 2346 C C . LEU A 1 301 ? 11.571 4.666 11.858 1.00 93.12 301 LEU A C 1
ATOM 2348 O O . LEU A 1 301 ? 12.271 4.111 12.706 1.00 93.12 301 LEU A O 1
ATOM 2352 N N . ARG A 1 302 ? 10.821 5.727 12.154 1.00 94.31 302 ARG A N 1
ATOM 2353 C CA . ARG A 1 302 ? 10.751 6.296 13.506 1.00 94.31 302 ARG A CA 1
ATOM 2354 C C . ARG A 1 302 ? 9.834 5.504 14.432 1.00 94.31 302 ARG A C 1
ATOM 2356 O O . ARG A 1 302 ? 10.052 5.500 15.640 1.00 94.31 302 ARG A O 1
ATOM 2363 N N . TYR A 1 303 ? 8.833 4.845 13.854 1.00 95.94 303 TYR A N 1
ATOM 2364 C CA . TYR A 1 303 ? 7.845 4.029 14.548 1.00 95.94 303 TYR A CA 1
ATOM 2365 C C . TYR A 1 303 ? 7.774 2.646 13.907 1.00 95.94 303 TYR A C 1
ATOM 2367 O O . TYR A 1 303 ? 7.741 2.529 12.683 1.00 95.94 303 TYR A O 1
ATOM 2375 N N . GLY A 1 304 ? 7.711 1.599 14.728 1.00 93.94 304 GLY A N 1
ATOM 2376 C CA . GLY A 1 304 ? 7.510 0.229 14.258 1.00 93.94 304 GLY A CA 1
ATOM 2377 C C . GLY A 1 304 ? 6.055 -0.097 13.922 1.00 93.94 304 GLY A C 1
ATOM 2378 O O . GLY A 1 304 ? 5.802 -1.057 13.195 1.00 93.94 304 GLY A O 1
ATOM 2379 N N . LYS A 1 305 ? 5.103 0.689 14.442 1.00 95.81 305 LYS A N 1
ATOM 2380 C CA . LYS A 1 305 ? 3.665 0.481 14.241 1.00 95.81 305 LYS A CA 1
ATOM 2381 C C . LYS A 1 305 ? 2.902 1.805 14.130 1.00 95.81 305 LYS A C 1
ATOM 2383 O O . LYS A 1 305 ? 3.212 2.787 14.800 1.00 95.81 305 LYS A O 1
ATOM 2388 N N . LEU A 1 306 ? 1.871 1.803 13.299 1.00 97.50 306 LEU A N 1
ATOM 2389 C CA . LEU A 1 306 ? 0.877 2.843 13.084 1.00 97.50 306 LEU A CA 1
ATOM 2390 C C . LEU A 1 306 ? -0.482 2.294 13.534 1.00 97.50 306 LEU A C 1
ATOM 2392 O O . LEU A 1 306 ? -0.977 1.313 12.981 1.00 97.50 306 LEU A O 1
ATOM 2396 N N . MET A 1 307 ? -1.093 2.919 14.534 1.00 97.25 307 MET A N 1
ATOM 2397 C CA . MET A 1 307 ? -2.400 2.533 15.058 1.00 97.25 307 MET A CA 1
ATOM 2398 C C . MET A 1 307 ? -3.433 3.615 14.755 1.00 97.25 307 MET A C 1
ATOM 2400 O O . MET A 1 307 ? -3.282 4.763 15.168 1.00 97.25 307 MET A O 1
ATOM 2404 N N . ILE A 1 308 ? -4.499 3.245 14.050 1.00 96.25 308 ILE A N 1
ATOM 2405 C CA . ILE A 1 308 ? -5.564 4.164 13.643 1.00 96.25 308 ILE A CA 1
ATOM 2406 C C . ILE A 1 308 ? -6.654 4.196 14.720 1.00 96.25 308 ILE A C 1
ATOM 2408 O O . ILE A 1 308 ? -7.307 3.185 14.987 1.00 96.25 308 ILE A O 1
ATOM 2412 N N . LEU A 1 309 ? -6.863 5.366 15.319 1.00 94.19 309 LEU A N 1
ATOM 2413 C CA . LEU A 1 309 ? -7.898 5.663 16.307 1.00 94.19 309 LEU A CA 1
ATOM 2414 C C . LEU A 1 309 ? -8.973 6.517 15.635 1.00 94.19 309 LEU A C 1
ATOM 2416 O O . LEU A 1 309 ? -8.905 7.745 15.632 1.00 94.19 309 LEU A O 1
ATOM 2420 N N . ALA A 1 310 ? -9.960 5.847 15.055 1.00 91.62 310 ALA A N 1
ATOM 2421 C CA . ALA A 1 310 ? -11.083 6.485 14.381 1.00 91.62 310 ALA A CA 1
ATOM 2422 C C . ALA A 1 310 ? -12.413 5.960 14.930 1.00 91.62 310 ALA A C 1
ATOM 2424 O O . ALA A 1 310 ? -12.469 4.853 15.492 1.00 91.62 310 ALA A O 1
ATOM 2425 N N . ASP A 1 311 ? -13.462 6.756 14.764 1.00 88.19 311 ASP A N 1
ATOM 2426 C CA . ASP A 1 311 ? -14.790 6.467 15.283 1.00 88.19 311 ASP A CA 1
ATOM 2427 C C . ASP A 1 311 ? -15.363 5.180 14.657 1.00 88.19 311 ASP A C 1
ATOM 2429 O O . ASP A 1 311 ? -14.896 4.654 13.637 1.00 88.19 311 ASP A O 1
ATOM 2433 N N . GLN A 1 312 ? -16.338 4.580 15.345 1.00 82.94 312 GLN A N 1
ATOM 2434 C CA . GLN A 1 312 ? -16.997 3.344 14.901 1.00 82.94 312 GLN A CA 1
ATOM 2435 C C . GLN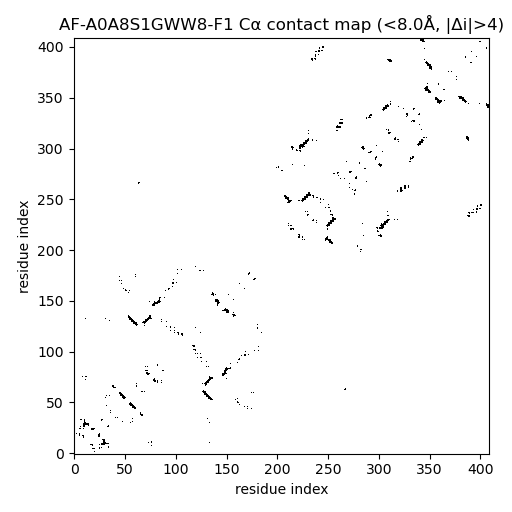 A 1 312 ? -18.224 3.664 14.040 1.00 82.94 312 GLN A C 1
ATOM 2437 O O . GLN A 1 312 ? -19.303 3.108 14.244 1.00 82.94 312 GLN A O 1
ATOM 2442 N N . ASP A 1 313 ? -18.049 4.576 13.087 1.00 85.06 313 ASP A N 1
ATOM 2443 C CA . ASP A 1 313 ? -19.052 4.981 12.111 1.00 85.06 313 ASP A CA 1
ATOM 2444 C C . ASP A 1 313 ? -18.504 4.908 10.669 1.00 85.06 313 ASP A C 1
ATOM 2446 O O . ASP A 1 313 ? -17.431 4.348 10.395 1.00 85.06 313 ASP A O 1
ATOM 2450 N N . GLU A 1 314 ? -19.300 5.392 9.715 1.00 85.88 314 GLU A N 1
ATOM 2451 C CA . GLU A 1 314 ? -18.958 5.374 8.291 1.00 85.88 314 GLU A CA 1
ATOM 2452 C C . GLU A 1 314 ? -17.762 6.284 7.976 1.00 85.88 314 GLU A C 1
ATOM 2454 O O . GLU A 1 314 ? -16.909 5.914 7.164 1.00 85.88 314 GLU A O 1
ATOM 2459 N N . ASP A 1 315 ? -17.653 7.432 8.651 1.00 87.69 315 ASP A N 1
ATOM 2460 C CA . ASP A 1 315 ? -16.564 8.390 8.459 1.00 87.69 315 ASP A CA 1
ATOM 2461 C C . ASP A 1 315 ? -15.239 7.846 9.005 1.00 87.69 315 ASP A C 1
ATOM 2463 O O . ASP A 1 315 ? -14.230 7.852 8.288 1.00 87.69 315 ASP A O 1
ATOM 2467 N N . GLY A 1 316 ? -15.251 7.242 10.194 1.00 89.69 316 GLY A N 1
ATOM 2468 C CA . GLY A 1 316 ? -14.076 6.585 10.753 1.00 89.69 316 GLY A CA 1
ATOM 2469 C C . GLY A 1 316 ? -13.625 5.381 9.919 1.00 89.69 316 GLY A C 1
ATOM 2470 O O . GLY A 1 316 ? -12.425 5.145 9.735 1.00 89.69 316 GLY A O 1
ATOM 2471 N N . SER A 1 317 ? -14.567 4.636 9.330 1.00 91.38 317 SER A N 1
ATOM 2472 C CA . SER A 1 317 ? -14.262 3.557 8.377 1.00 91.38 317 SER A CA 1
ATOM 2473 C C . SER A 1 317 ? -13.632 4.088 7.086 1.00 91.38 317 SER A C 1
ATOM 2475 O O . SER A 1 317 ? -12.676 3.503 6.571 1.00 91.38 317 SER A O 1
ATOM 2477 N N . HIS A 1 318 ? -14.110 5.229 6.589 1.00 92.38 318 HIS A N 1
ATOM 2478 C CA . HIS A 1 318 ? -13.538 5.897 5.428 1.00 92.38 318 HIS A CA 1
ATOM 2479 C C . HIS A 1 318 ? -12.105 6.379 5.706 1.00 92.38 318 HIS A C 1
ATOM 2481 O O . HIS A 1 318 ? -11.214 6.122 4.896 1.00 92.38 318 HIS A O 1
ATOM 2487 N N . ILE A 1 319 ? -11.837 6.985 6.868 1.00 92.56 319 ILE A N 1
ATOM 2488 C CA . ILE A 1 319 ? -10.485 7.421 7.258 1.00 92.56 319 ILE A CA 1
ATOM 2489 C C . ILE A 1 319 ? -9.521 6.238 7.359 1.00 92.56 319 ILE A C 1
ATOM 2491 O O . ILE A 1 319 ? -8.416 6.314 6.814 1.00 92.56 319 ILE A O 1
ATOM 2495 N N . LYS A 1 320 ? -9.942 5.121 7.973 1.00 94.25 320 LYS A N 1
ATOM 2496 C CA . LYS A 1 320 ? -9.150 3.876 7.990 1.00 94.25 320 LYS A CA 1
ATOM 2497 C C . LYS A 1 320 ? -8.785 3.454 6.567 1.00 94.25 320 LYS A C 1
ATOM 2499 O O . LYS A 1 320 ? -7.616 3.205 6.283 1.00 94.25 320 LYS A O 1
ATOM 2504 N N . GLY A 1 321 ? -9.764 3.448 5.661 1.00 95.25 321 GLY A N 1
ATOM 2505 C CA . GLY A 1 321 ? -9.556 3.127 4.250 1.00 95.25 321 GLY A CA 1
ATOM 2506 C C . GLY A 1 321 ? -8.556 4.055 3.554 1.00 95.25 321 GLY A C 1
ATOM 2507 O O . GLY A 1 321 ? -7.696 3.574 2.820 1.00 95.25 321 GLY A O 1
ATOM 2508 N N . LEU A 1 322 ? -8.611 5.365 3.809 1.00 95.81 322 LEU A N 1
ATOM 2509 C CA . LEU A 1 322 ? -7.704 6.346 3.199 1.00 95.81 322 LEU A CA 1
ATOM 2510 C C . LEU A 1 322 ? -6.257 6.175 3.680 1.00 95.81 322 LEU A C 1
ATOM 2512 O O . LEU A 1 322 ? -5.340 6.215 2.861 1.00 95.81 322 LEU A O 1
ATOM 2516 N N . ILE A 1 323 ? -6.046 5.923 4.976 1.00 95.69 323 ILE A N 1
ATOM 2517 C CA . ILE A 1 323 ? -4.710 5.663 5.541 1.00 95.69 323 ILE A CA 1
ATOM 2518 C C . ILE A 1 323 ? -4.151 4.333 5.019 1.00 95.69 323 ILE A C 1
ATOM 2520 O O . ILE A 1 323 ? -2.997 4.271 4.594 1.00 95.69 323 ILE A O 1
ATOM 2524 N N . ILE A 1 324 ? -4.967 3.274 4.998 1.00 95.88 324 ILE A N 1
ATOM 2525 C CA . ILE A 1 324 ? -4.558 1.971 4.457 1.00 95.88 324 ILE A CA 1
ATOM 2526 C C . ILE A 1 324 ? -4.218 2.102 2.971 1.00 95.88 324 ILE A C 1
ATOM 2528 O O . ILE A 1 324 ? -3.187 1.596 2.537 1.00 95.88 324 ILE A O 1
ATOM 2532 N N . ASN A 1 325 ? -5.031 2.825 2.196 1.00 96.06 325 ASN A N 1
ATOM 2533 C CA . ASN A 1 325 ? -4.765 3.096 0.786 1.00 96.06 325 ASN A CA 1
ATOM 2534 C C . ASN A 1 325 ? -3.457 3.874 0.584 1.00 96.06 325 ASN A C 1
ATOM 2536 O O . ASN A 1 325 ? -2.690 3.566 -0.328 1.00 96.06 325 ASN A O 1
ATOM 2540 N N . PHE A 1 326 ? -3.175 4.848 1.452 1.00 95.81 326 PHE A N 1
ATOM 2541 C CA . PHE A 1 326 ? -1.924 5.595 1.430 1.00 95.81 326 PHE A CA 1
ATOM 2542 C C . PHE A 1 326 ? -0.703 4.685 1.577 1.00 95.81 326 PHE A C 1
ATOM 2544 O O . PHE A 1 326 ? 0.186 4.711 0.723 1.00 95.81 326 PHE A O 1
ATOM 2551 N N . ILE A 1 327 ? -0.692 3.813 2.587 1.00 96.00 327 ILE A N 1
ATOM 2552 C CA . ILE A 1 327 ? 0.413 2.868 2.768 1.00 96.00 327 ILE A CA 1
ATOM 2553 C C . ILE A 1 327 ? 0.430 1.804 1.662 1.00 96.00 327 ILE A C 1
ATOM 2555 O O . ILE A 1 327 ? 1.500 1.484 1.154 1.00 96.00 327 ILE A O 1
ATOM 2559 N N . HIS A 1 328 ? -0.727 1.300 1.222 1.00 94.81 328 HIS A N 1
ATOM 2560 C CA . HIS A 1 328 ? -0.823 0.315 0.140 1.00 94.81 328 HIS A CA 1
ATOM 2561 C C . HIS A 1 328 ? -0.211 0.824 -1.166 1.00 94.81 328 HIS A C 1
ATOM 2563 O O . HIS A 1 328 ? 0.505 0.091 -1.844 1.00 94.81 328 HIS A O 1
ATOM 2569 N N . LYS A 1 329 ? -0.491 2.080 -1.526 1.00 93.69 329 LYS A N 1
ATOM 2570 C CA . LYS A 1 329 ? -0.036 2.655 -2.790 1.00 93.69 329 LYS A CA 1
ATOM 2571 C C . LYS A 1 329 ? 1.484 2.793 -2.849 1.00 93.69 329 LYS A C 1
ATOM 2573 O O . LYS A 1 329 ? 2.076 2.468 -3.877 1.00 93.69 329 LYS A O 1
ATOM 2578 N N . PHE A 1 330 ? 2.098 3.298 -1.781 1.00 93.69 330 PHE A N 1
ATOM 2579 C CA . PHE A 1 330 ? 3.517 3.666 -1.792 1.00 93.69 330 PHE A CA 1
ATOM 2580 C C . PHE A 1 330 ? 4.425 2.601 -1.166 1.00 93.69 330 PHE A C 1
ATOM 2582 O O . PHE A 1 330 ? 5.528 2.379 -1.658 1.00 93.69 330 PHE A O 1
ATOM 2589 N N . TRP A 1 331 ? 3.950 1.880 -0.147 1.00 95.31 331 TRP A N 1
ATOM 2590 C CA . TRP A 1 331 ? 4.720 0.874 0.593 1.00 95.31 331 TRP A CA 1
ATOM 2591 C C . TRP A 1 331 ? 3.901 -0.400 0.864 1.00 95.31 331 TRP A C 1
ATOM 2593 O O . TRP A 1 331 ? 3.737 -0.801 2.019 1.00 95.31 331 TRP A O 1
ATOM 2603 N N . PRO A 1 332 ? 3.414 -1.105 -0.176 1.00 93.31 332 PRO A N 1
ATOM 2604 C CA . PRO A 1 332 ? 2.534 -2.268 -0.011 1.00 93.31 332 PRO A CA 1
ATOM 2605 C C . PRO A 1 332 ? 3.151 -3.386 0.841 1.00 93.31 332 PRO A C 1
ATOM 2607 O O . PRO A 1 332 ? 2.436 -4.142 1.493 1.00 93.31 332 PRO A O 1
ATOM 2610 N N . LYS A 1 333 ? 4.486 -3.487 0.883 1.00 93.38 333 LYS A N 1
ATOM 2611 C CA . LYS A 1 333 ? 5.202 -4.472 1.705 1.00 93.38 333 LYS A CA 1
ATOM 2612 C C . LYS A 1 333 ? 5.044 -4.232 3.208 1.00 93.38 333 LYS A C 1
ATOM 2614 O O . LYS A 1 333 ? 5.119 -5.198 3.959 1.00 93.38 333 LYS A O 1
ATOM 2619 N N . LEU A 1 334 ? 4.773 -2.999 3.650 1.00 93.38 334 LEU A N 1
ATOM 2620 C CA . LEU A 1 334 ? 4.462 -2.713 5.054 1.00 93.38 334 LEU A CA 1
ATOM 2621 C C . LEU A 1 334 ? 3.114 -3.299 5.480 1.00 93.38 334 LEU A C 1
ATOM 2623 O O . LEU A 1 334 ? 2.964 -3.655 6.640 1.00 93.38 334 LEU A O 1
ATOM 2627 N N . LEU A 1 335 ? 2.159 -3.467 4.560 1.00 91.31 335 LEU A N 1
ATOM 2628 C CA . LEU A 1 335 ? 0.869 -4.095 4.877 1.00 91.31 335 LEU A CA 1
ATOM 2629 C C . LEU A 1 335 ? 0.965 -5.607 5.071 1.00 91.31 335 LEU A C 1
ATOM 2631 O O . LEU A 1 335 ? 0.094 -6.202 5.692 1.00 91.31 335 LEU A O 1
ATOM 2635 N N . ALA A 1 336 ? 2.016 -6.235 4.545 1.00 87.19 336 ALA A N 1
ATOM 2636 C CA . ALA A 1 336 ? 2.295 -7.645 4.799 1.00 87.19 336 ALA A CA 1
ATOM 2637 C C . ALA A 1 336 ? 2.939 -7.879 6.181 1.00 87.19 336 ALA A C 1
ATOM 2639 O O . ALA A 1 336 ? 3.244 -9.017 6.531 1.00 87.19 336 ALA A O 1
ATOM 2640 N N . THR A 1 337 ? 3.185 -6.815 6.950 1.00 89.19 337 THR A N 1
ATOM 2641 C CA . THR A 1 337 ? 3.698 -6.877 8.321 1.00 89.19 337 THR A CA 1
ATOM 2642 C C . THR A 1 337 ? 2.647 -6.349 9.297 1.00 89.19 337 THR A C 1
ATOM 2644 O O . THR A 1 337 ? 1.605 -5.845 8.892 1.00 89.19 337 THR A O 1
ATOM 2647 N N . GLU A 1 338 ? 2.924 -6.408 10.599 1.00 89.81 338 GLU A N 1
ATOM 2648 C CA . GLU A 1 338 ? 2.061 -5.790 11.615 1.00 89.81 338 GLU A CA 1
ATOM 2649 C C . GLU A 1 338 ? 2.269 -4.267 11.741 1.00 89.81 338 GLU A C 1
ATOM 2651 O O . GLU A 1 338 ? 2.091 -3.707 12.823 1.00 89.81 338 GLU A O 1
ATOM 2656 N N . PHE A 1 339 ? 2.696 -3.586 10.671 1.00 95.00 339 PHE A N 1
ATOM 2657 C CA . PHE A 1 339 ? 2.971 -2.152 10.718 1.00 95.00 339 PHE A CA 1
ATOM 2658 C C . PHE A 1 339 ? 1.701 -1.326 10.925 1.00 95.00 339 PHE A C 1
ATOM 2660 O O . PHE A 1 339 ? 1.755 -0.338 11.640 1.00 95.00 339 PHE A O 1
ATOM 2667 N N . ILE A 1 340 ? 0.560 -1.705 10.341 1.00 95.88 340 ILE A N 1
ATOM 2668 C CA . ILE A 1 340 ? -0.715 -1.001 10.553 1.00 95.88 340 ILE A CA 1
ATOM 2669 C C . ILE A 1 340 ? -1.616 -1.829 11.456 1.00 95.88 340 ILE A C 1
ATOM 2671 O O . ILE A 1 340 ? -1.684 -3.045 11.331 1.00 95.88 340 ILE A O 1
ATOM 2675 N N . CYS A 1 341 ? -2.330 -1.157 12.348 1.00 95.94 341 CYS A N 1
ATOM 2676 C CA . CYS A 1 341 ? -3.446 -1.727 13.087 1.00 95.94 341 CYS A CA 1
ATOM 2677 C C . CYS A 1 341 ? -4.507 -0.650 13.355 1.00 95.94 341 CYS A C 1
ATOM 2679 O O . CYS A 1 341 ? -4.273 0.544 13.156 1.00 95.94 341 CYS A O 1
ATOM 2681 N N . ALA A 1 342 ? -5.685 -1.057 13.815 1.00 94.94 342 ALA A N 1
ATOM 2682 C CA . ALA A 1 342 ? -6.753 -0.150 14.218 1.00 94.94 342 ALA A CA 1
ATOM 2683 C C . ALA A 1 342 ? -7.157 -0.398 15.672 1.00 94.94 342 ALA A C 1
ATOM 2685 O O . ALA A 1 342 ? -7.162 -1.532 16.148 1.00 94.94 342 ALA A O 1
ATOM 2686 N N . PHE A 1 343 ? -7.535 0.666 16.372 1.00 93.31 343 PHE A N 1
ATOM 2687 C CA . PHE A 1 343 ? -8.080 0.588 17.720 1.00 93.31 343 PHE A CA 1
ATOM 2688 C C . PHE A 1 343 ? -9.611 0.534 17.665 1.00 93.31 343 PHE A C 1
ATOM 2690 O O . PHE A 1 343 ? -10.248 1.338 16.978 1.00 93.31 343 PHE A O 1
ATOM 2697 N N . ARG A 1 344 ? -10.222 -0.409 18.389 1.00 89.75 344 ARG A N 1
ATOM 2698 C CA . ARG A 1 344 ? -11.682 -0.542 18.499 1.00 89.75 344 ARG A CA 1
ATOM 2699 C C . ARG A 1 344 ? -12.175 -0.265 19.914 1.00 89.75 344 ARG A C 1
ATOM 2701 O O . ARG A 1 344 ? -11.640 -0.779 20.896 1.00 89.75 344 ARG A O 1
ATOM 2708 N N . THR A 1 345 ? -13.275 0.467 20.021 1.00 88.56 345 THR A N 1
ATOM 2709 C CA . THR A 1 345 ? -14.008 0.676 21.276 1.00 88.56 345 THR A CA 1
ATOM 2710 C C . THR A 1 345 ? -15.360 -0.032 21.235 1.00 88.56 345 THR A C 1
ATOM 2712 O O . THR A 1 345 ? -15.886 -0.274 20.147 1.00 88.56 345 THR A O 1
ATOM 2715 N N . PRO A 1 346 ? -15.949 -0.365 22.398 1.00 88.44 346 PRO A N 1
ATOM 2716 C CA . PRO A 1 346 ? -17.330 -0.828 22.450 1.00 88.44 346 PRO A CA 1
ATOM 2717 C C . PRO A 1 346 ? -18.278 0.201 21.821 1.00 88.44 346 PRO A C 1
ATOM 2719 O O . PRO A 1 346 ? -18.158 1.395 22.091 1.00 88.44 346 PRO A O 1
ATOM 2722 N N . LEU A 1 347 ? -19.234 -0.274 21.025 1.00 86.19 347 LEU A N 1
ATOM 2723 C CA . LEU A 1 347 ? -20.299 0.532 20.424 1.00 86.19 347 LEU A CA 1
ATOM 2724 C C . LEU A 1 347 ? -21.370 0.891 21.467 1.00 86.19 347 LEU A C 1
ATOM 2726 O O . LEU A 1 347 ? -21.888 2.006 21.509 1.00 86.19 347 LEU A O 1
ATOM 2730 N N . LEU A 1 348 ? -21.701 -0.075 22.326 1.00 87.44 348 LEU A N 1
ATOM 2731 C CA . LEU A 1 348 ? -22.717 0.033 23.369 1.00 87.44 348 LEU A CA 1
ATOM 2732 C C . LEU A 1 348 ? -22.174 -0.517 24.685 1.00 87.44 348 LEU A C 1
ATOM 2734 O O . LEU A 1 348 ? -21.379 -1.458 24.697 1.00 87.44 348 LEU A O 1
ATOM 2738 N N . LYS A 1 349 ? -22.661 0.018 25.806 1.00 90.44 349 LYS A N 1
ATOM 2739 C CA . LYS A 1 349 ? -22.513 -0.626 27.116 1.00 90.44 349 LYS A CA 1
ATOM 2740 C C . LYS A 1 349 ? -23.863 -0.722 27.810 1.00 90.44 349 LYS A C 1
ATOM 2742 O O . LYS A 1 349 ? -24.557 0.287 27.936 1.00 90.44 349 LYS A O 1
ATOM 2747 N N . ALA A 1 350 ? -24.198 -1.914 28.291 1.00 92.31 350 ALA A N 1
ATOM 2748 C CA . ALA A 1 350 ? -25.312 -2.127 29.206 1.00 92.31 350 ALA A CA 1
ATOM 2749 C C . ALA A 1 350 ? -24.789 -2.087 30.644 1.00 92.31 350 ALA A C 1
ATOM 2751 O O . ALA A 1 350 ? -23.840 -2.798 30.973 1.00 92.31 350 ALA A O 1
ATOM 2752 N N . LYS A 1 351 ? -25.380 -1.248 31.498 1.00 92.31 351 LYS A N 1
ATOM 2753 C CA . LYS A 1 351 ? -24.972 -1.099 32.901 1.00 92.31 351 LYS A CA 1
ATOM 2754 C C . LYS A 1 351 ? -26.102 -1.462 33.851 1.00 92.31 351 LYS A C 1
ATOM 2756 O O . LYS A 1 351 ? -27.197 -0.930 33.710 1.00 92.31 351 LYS A O 1
ATOM 2761 N N . ARG A 1 352 ? -25.815 -2.302 34.846 1.00 92.50 352 ARG A N 1
ATOM 2762 C CA . ARG A 1 352 ? -26.721 -2.628 35.957 1.00 92.50 352 ARG A CA 1
ATOM 2763 C C . ARG A 1 352 ? -25.928 -2.682 37.255 1.00 92.50 352 ARG A C 1
ATOM 2765 O O . ARG A 1 352 ? -25.145 -3.605 37.458 1.00 92.50 352 ARG A O 1
ATOM 2772 N N . ALA A 1 353 ? -26.162 -1.725 38.152 1.00 87.94 353 ALA A N 1
ATOM 2773 C CA . ALA A 1 353 ? -25.386 -1.582 39.387 1.00 87.94 353 ALA A CA 1
ATOM 2774 C C . ALA A 1 353 ? -23.864 -1.619 39.101 1.00 87.94 353 ALA A C 1
ATOM 2776 O O . ALA A 1 353 ? -23.369 -0.743 38.394 1.00 87.94 353 ALA A O 1
ATOM 2777 N N . ASN A 1 354 ? -23.147 -2.640 39.585 1.00 86.38 354 ASN A N 1
ATOM 2778 C CA . ASN A 1 354 ? -21.702 -2.808 39.376 1.00 86.38 354 ASN A CA 1
ATOM 2779 C C . ASN A 1 354 ? -21.336 -3.605 38.110 1.00 86.38 354 ASN A C 1
ATOM 2781 O O . ASN A 1 354 ? -20.160 -3.723 37.776 1.00 86.38 354 ASN A O 1
ATOM 2785 N N . GLU A 1 355 ? -22.317 -4.153 37.395 1.00 89.12 355 GLU A N 1
ATOM 2786 C CA . GLU A 1 355 ? -22.099 -4.903 36.160 1.00 89.12 355 GLU A CA 1
ATOM 2787 C C . GLU A 1 355 ? -22.108 -3.954 34.952 1.00 89.12 355 GLU A C 1
ATOM 2789 O O . GLU A 1 355 ? -23.041 -3.168 34.764 1.00 89.12 355 GLU A O 1
ATOM 2794 N N . THR A 1 356 ? -21.069 -4.027 34.118 1.00 90.25 356 THR A N 1
ATOM 2795 C CA . THR A 1 356 ? -20.995 -3.322 32.830 1.00 90.25 356 THR A CA 1
ATOM 2796 C C . THR A 1 356 ? -20.650 -4.317 31.732 1.00 90.25 356 THR A C 1
ATOM 2798 O O . THR A 1 356 ? -19.569 -4.898 31.746 1.00 90.25 356 THR A O 1
ATOM 2801 N N . ILE A 1 357 ? -21.547 -4.474 30.759 1.00 91.62 357 ILE A N 1
ATOM 2802 C CA . ILE A 1 357 ? -21.390 -5.397 29.633 1.00 91.62 357 ILE A CA 1
ATOM 2803 C C . ILE A 1 357 ? -21.120 -4.577 28.363 1.00 91.62 357 ILE A C 1
ATOM 2805 O O . ILE A 1 357 ? -22.008 -3.835 27.924 1.00 91.62 357 ILE A O 1
ATOM 2809 N N . PRO A 1 358 ? -19.907 -4.647 27.784 1.00 91.25 358 PRO A N 1
ATOM 2810 C CA . PRO A 1 358 ? -19.588 -3.974 26.531 1.00 91.25 358 PRO A CA 1
ATOM 2811 C C . PRO A 1 358 ? -20.027 -4.801 25.317 1.00 91.25 358 PRO A C 1
ATOM 2813 O O . PRO A 1 358 ? -19.816 -6.010 25.263 1.00 91.25 358 PRO A O 1
ATOM 2816 N N . PHE A 1 359 ? -20.558 -4.131 24.296 1.00 90.19 359 PHE A N 1
ATOM 2817 C CA . PHE A 1 359 ? -20.895 -4.730 23.006 1.00 90.19 359 PHE A CA 1
ATOM 2818 C C . PHE A 1 359 ? -20.187 -3.985 21.879 1.00 90.19 359 PHE A C 1
ATOM 2820 O O . PHE A 1 359 ? -20.326 -2.770 21.744 1.00 90.19 359 PHE A O 1
ATOM 2827 N N . TYR A 1 360 ? -19.448 -4.719 21.048 1.00 86.75 360 TYR A N 1
ATOM 2828 C CA . TYR A 1 360 ? -18.730 -4.175 19.887 1.00 86.75 360 TYR A CA 1
ATOM 2829 C C . TYR A 1 360 ? -19.582 -4.180 18.615 1.00 86.75 360 TYR A C 1
ATOM 2831 O O . TYR A 1 360 ? -19.339 -3.393 17.707 1.00 86.75 360 TYR A O 1
ATOM 2839 N N . PHE A 1 361 ? -20.608 -5.032 18.564 1.00 84.81 361 PHE A N 1
ATOM 2840 C CA . PHE A 1 361 ? -21.517 -5.143 17.431 1.00 84.81 361 PHE A CA 1
ATOM 2841 C C . PHE A 1 361 ? -22.969 -5.082 17.897 1.00 84.81 361 PHE A C 1
ATOM 2843 O O . PHE A 1 361 ? -23.349 -5.714 18.885 1.00 84.81 361 PHE A O 1
ATOM 2850 N N . LEU A 1 362 ? -23.810 -4.383 17.131 1.00 85.19 362 LEU A N 1
ATOM 2851 C CA . LEU A 1 362 ? -25.240 -4.262 17.428 1.00 85.19 362 LEU A CA 1
ATOM 2852 C C . LEU A 1 362 ? -25.951 -5.623 17.435 1.00 85.19 362 LEU A C 1
ATOM 2854 O O . LEU A 1 362 ? -26.874 -5.838 18.213 1.00 85.19 362 LEU A O 1
ATOM 2858 N N . ARG A 1 363 ? -25.501 -6.563 16.596 1.00 89.12 363 ARG A N 1
ATOM 2859 C CA . ARG A 1 363 ? -26.021 -7.936 16.561 1.00 89.12 363 ARG A CA 1
ATOM 2860 C C . ARG A 1 363 ? -25.853 -8.643 17.906 1.00 89.12 363 ARG A C 1
ATOM 2862 O O . ARG A 1 363 ? -26.775 -9.317 18.348 1.00 89.12 363 ARG A O 1
ATOM 2869 N N . ASP A 1 364 ? -24.693 -8.499 18.536 1.00 89.94 364 ASP A N 1
ATOM 2870 C CA . ASP A 1 364 ? -24.389 -9.210 19.779 1.00 89.94 364 ASP A CA 1
ATOM 2871 C C . ASP A 1 364 ? -25.169 -8.591 20.947 1.00 89.94 364 ASP A C 1
ATOM 2873 O O . ASP A 1 364 ? -25.695 -9.315 21.789 1.00 89.94 364 ASP A O 1
ATOM 2877 N N . PHE A 1 365 ? -25.356 -7.266 20.922 1.00 90.50 365 PHE A N 1
ATOM 2878 C CA . PHE A 1 365 ? -26.281 -6.572 21.819 1.00 90.50 365 PHE A CA 1
ATOM 2879 C C . PHE A 1 365 ? -27.728 -7.061 21.656 1.00 90.50 365 PHE A C 1
ATOM 2881 O O . PHE A 1 365 ? -28.374 -7.377 22.649 1.00 90.50 365 PHE A O 1
ATOM 2888 N N . ARG A 1 366 ? -28.234 -7.173 20.418 1.00 89.88 366 ARG A N 1
ATOM 2889 C CA . ARG A 1 366 ? -29.605 -7.651 20.154 1.00 89.88 366 ARG A CA 1
ATOM 2890 C C . ARG A 1 366 ? -29.819 -9.078 20.648 1.00 89.88 366 ARG A C 1
ATOM 2892 O O . ARG A 1 366 ? -30.780 -9.320 21.362 1.00 89.88 366 ARG A O 1
ATOM 2899 N N . LYS A 1 367 ? -28.885 -9.989 20.358 1.00 92.69 367 LYS A N 1
ATOM 2900 C CA . LYS A 1 367 ? -28.933 -11.368 20.869 1.00 92.69 367 LYS A CA 1
ATOM 2901 C C . LYS A 1 367 ? -28.937 -11.416 22.393 1.00 92.69 367 LYS A C 1
ATOM 2903 O O . LYS A 1 367 ? -29.658 -12.207 22.987 1.00 92.69 367 LYS A O 1
ATOM 2908 N N . TRP A 1 368 ? -28.122 -10.589 23.045 1.00 93.62 368 TRP A N 1
ATOM 2909 C CA . TRP A 1 368 ? -28.134 -10.490 24.502 1.00 93.62 368 TRP A CA 1
ATOM 2910 C C . TRP A 1 368 ? -29.479 -9.964 25.021 1.00 93.62 368 TRP A C 1
ATOM 2912 O O . TRP A 1 368 ? -30.032 -10.534 25.954 1.00 93.62 368 TRP A O 1
ATOM 2922 N N . GLN A 1 369 ? -30.036 -8.937 24.375 1.00 89.62 369 GLN A N 1
ATOM 2923 C CA . GLN A 1 369 ? -31.321 -8.346 24.742 1.00 89.62 369 GLN A CA 1
ATOM 2924 C C . GLN A 1 369 ? -32.493 -9.327 24.568 1.00 89.62 369 GLN A C 1
ATOM 2926 O O . GLN A 1 369 ? -33.385 -9.346 25.408 1.00 89.62 369 GLN A O 1
ATOM 2931 N N . GLU A 1 370 ? -32.483 -10.157 23.522 1.00 91.75 370 GLU A N 1
ATOM 2932 C CA . GLU A 1 370 ? -33.493 -11.199 23.266 1.00 91.75 370 GLU A CA 1
ATOM 2933 C C . GLU A 1 370 ? -33.539 -12.275 24.363 1.00 91.75 370 GLU A C 1
ATOM 2935 O O . GLU A 1 370 ? -34.581 -12.886 24.580 1.00 91.75 370 GLU A O 1
ATOM 2940 N N . ASN A 1 371 ? -32.432 -12.486 25.081 1.00 90.75 371 ASN A N 1
ATOM 2941 C CA . ASN A 1 371 ? -32.355 -13.441 26.189 1.00 90.75 371 ASN A CA 1
ATOM 2942 C C . ASN A 1 371 ? -32.854 -12.871 27.530 1.00 90.75 371 ASN A C 1
ATOM 2944 O O . ASN A 1 371 ? -32.837 -13.584 28.532 1.00 90.75 371 ASN A O 1
ATOM 2948 N N . LEU A 1 372 ? -33.277 -11.604 27.575 1.00 90.19 372 LEU A N 1
ATOM 2949 C CA . LEU A 1 372 ? -33.798 -10.960 28.780 1.00 90.19 372 LEU A CA 1
ATOM 2950 C C . LEU A 1 372 ? -35.317 -10.834 28.707 1.00 90.19 372 LEU A C 1
ATOM 2952 O O . LEU A 1 372 ? -35.874 -10.425 27.689 1.00 90.19 372 LEU A O 1
ATOM 2956 N N . ASN A 1 373 ? -36.001 -11.091 29.823 1.00 89.88 373 ASN A N 1
ATOM 2957 C CA . ASN A 1 373 ? -37.412 -10.720 29.928 1.00 89.88 373 ASN A CA 1
ATOM 2958 C C . ASN A 1 373 ? -37.574 -9.202 30.166 1.00 89.88 373 ASN A C 1
ATOM 2960 O O . ASN A 1 373 ? -36.639 -8.500 30.555 1.00 89.88 373 ASN A O 1
ATOM 2964 N N . GLU A 1 374 ? -38.786 -8.674 29.971 1.00 84.50 374 GLU A N 1
ATOM 2965 C CA . GLU A 1 374 ? -39.047 -7.227 30.039 1.00 84.50 374 GLU A CA 1
ATOM 2966 C C . GLU A 1 374 ? -38.682 -6.601 31.401 1.00 84.50 374 GLU A C 1
ATOM 2968 O O . GLU A 1 374 ? -38.189 -5.472 31.470 1.00 84.50 374 GLU A O 1
ATOM 2973 N N . LYS A 1 375 ? -38.865 -7.343 32.503 1.00 87.25 375 LYS A N 1
ATOM 2974 C CA . LYS A 1 375 ? -38.501 -6.881 33.853 1.00 87.25 375 LYS A CA 1
ATOM 2975 C C . LYS A 1 375 ? -36.987 -6.825 34.052 1.00 87.25 375 LYS A C 1
ATOM 2977 O O . LYS A 1 375 ? -36.510 -5.978 34.804 1.00 87.25 375 LYS A O 1
ATOM 2982 N N . GLU A 1 376 ? -36.235 -7.719 33.421 1.00 87.19 376 GLU A N 1
ATOM 2983 C CA . GLU A 1 376 ? -34.772 -7.740 33.470 1.00 87.19 376 GLU A CA 1
ATOM 2984 C C . GLU A 1 376 ? -34.159 -6.660 32.589 1.00 87.19 376 GLU A C 1
ATOM 2986 O O . GLU A 1 376 ? -33.260 -5.954 33.047 1.00 87.19 376 GLU A O 1
ATOM 2991 N N . ALA A 1 377 ? -34.687 -6.471 31.379 1.00 84.31 377 ALA A N 1
ATOM 2992 C CA . ALA A 1 377 ? -34.224 -5.444 30.452 1.00 84.31 377 ALA A CA 1
ATOM 2993 C C . ALA A 1 377 ? -34.301 -4.037 31.072 1.00 84.31 377 ALA A C 1
ATOM 2995 O O . ALA A 1 377 ? -33.346 -3.269 30.976 1.00 84.31 377 ALA A O 1
ATOM 2996 N N . ARG A 1 378 ? -35.381 -3.726 31.808 1.00 87.62 378 ARG A N 1
ATOM 2997 C CA . ARG A 1 378 ? -35.562 -2.436 32.508 1.00 87.62 378 ARG A CA 1
ATOM 2998 C C . ARG A 1 378 ? -34.525 -2.159 33.606 1.00 87.62 378 ARG A C 1
ATOM 3000 O O . ARG A 1 378 ? -34.408 -1.017 34.039 1.00 87.62 378 ARG A O 1
ATOM 3007 N N . LYS A 1 379 ? -33.776 -3.168 34.072 1.00 91.75 379 LYS A N 1
ATOM 3008 C CA . LYS A 1 379 ? -32.708 -2.986 35.074 1.00 91.75 379 LYS A CA 1
ATOM 3009 C C . LYS A 1 379 ? -31.402 -2.475 34.463 1.00 91.75 379 LYS A C 1
ATOM 3011 O O . LYS A 1 379 ? -30.522 -2.065 35.218 1.00 91.75 379 LYS A O 1
ATOM 3016 N N . TYR A 1 380 ? -31.251 -2.542 33.140 1.00 92.44 380 TYR A N 1
ATOM 3017 C CA . TYR A 1 380 ? -30.041 -2.113 32.450 1.00 92.44 380 TYR A CA 1
ATOM 3018 C C . TYR A 1 380 ? -30.218 -0.720 31.842 1.00 92.44 380 TYR A C 1
ATOM 3020 O O . TYR A 1 380 ? -31.138 -0.471 31.068 1.00 92.44 380 TYR A O 1
ATOM 3028 N N . THR A 1 381 ? -29.273 0.171 32.127 1.00 90.19 381 THR A N 1
ATOM 3029 C CA . THR A 1 381 ? -29.127 1.441 31.413 1.00 90.19 381 THR A CA 1
ATOM 3030 C C . THR A 1 381 ? -28.205 1.228 30.222 1.00 90.19 381 THR A C 1
ATOM 3032 O O . THR A 1 381 ? -27.050 0.827 30.389 1.00 90.19 381 THR A O 1
ATOM 3035 N N . ILE A 1 382 ? -28.701 1.499 29.015 1.00 90.31 382 ILE A N 1
ATOM 3036 C CA . ILE A 1 382 ? -27.930 1.355 27.777 1.00 90.31 382 ILE A CA 1
ATOM 3037 C C . ILE A 1 382 ? -27.319 2.703 27.403 1.00 90.31 382 ILE A C 1
ATOM 3039 O O . ILE A 1 382 ? -28.034 3.687 27.228 1.00 90.31 382 ILE A O 1
ATOM 3043 N N . LYS A 1 383 ? -25.992 2.750 27.258 1.00 84.94 383 LYS A N 1
ATOM 3044 C CA . LYS A 1 383 ? -25.273 3.920 26.740 1.00 84.94 383 LYS A CA 1
ATOM 3045 C C . LYS A 1 383 ? -24.675 3.596 25.373 1.00 84.94 383 LYS A C 1
ATOM 3047 O O . LYS A 1 383 ? -23.933 2.623 25.236 1.00 84.94 383 LYS A O 1
ATOM 3052 N N . TYR A 1 384 ? -24.988 4.433 24.388 1.00 84.00 384 TYR A N 1
ATOM 3053 C CA . TYR A 1 384 ? -24.416 4.386 23.044 1.00 84.00 384 TYR A CA 1
ATOM 3054 C C . TYR A 1 384 ? -23.173 5.280 22.963 1.00 84.00 384 TYR A C 1
ATOM 3056 O O . TYR A 1 384 ? -23.206 6.426 23.415 1.00 84.00 384 TYR A O 1
ATOM 3064 N N . TYR A 1 385 ? -22.089 4.764 22.388 1.00 79.94 385 TYR A N 1
ATOM 3065 C CA . TYR A 1 385 ? -20.822 5.474 22.216 1.00 79.94 385 TYR A CA 1
ATOM 3066 C C . TYR A 1 385 ? -20.637 5.764 20.727 1.00 79.94 385 TYR A C 1
ATOM 3068 O O . TYR A 1 385 ? -20.088 4.953 19.988 1.00 79.94 385 TYR A O 1
ATOM 3076 N N . LYS A 1 386 ? -21.159 6.913 20.278 1.00 68.88 386 LYS A N 1
ATOM 3077 C CA . LYS A 1 386 ? -21.150 7.307 18.859 1.00 68.88 386 LYS A CA 1
ATOM 3078 C C . LYS A 1 386 ? -19.735 7.571 18.327 1.00 68.88 386 LYS A C 1
ATOM 3080 O O . LYS A 1 386 ? -19.480 7.297 17.166 1.00 68.88 386 LYS A O 1
ATOM 3085 N N . GLY A 1 387 ? -18.838 8.058 19.183 1.00 72.31 387 GLY A N 1
ATOM 3086 C CA . GLY A 1 387 ? -17.455 8.370 18.825 1.00 72.31 387 GLY A CA 1
ATOM 3087 C C . GLY A 1 387 ? -16.501 8.249 20.009 1.00 72.31 387 GLY A C 1
ATOM 3088 O O . GLY A 1 387 ? -16.924 8.211 21.172 1.00 72.31 387 GLY A O 1
ATOM 3089 N N . LEU A 1 388 ? -15.203 8.205 19.728 1.00 79.69 388 LEU A N 1
ATOM 3090 C CA . LEU A 1 388 ? -14.118 8.032 20.694 1.00 79.69 388 LEU A CA 1
ATOM 3091 C C . LEU A 1 388 ? -14.127 9.126 21.771 1.00 79.69 388 LEU A C 1
ATOM 3093 O O . LEU A 1 388 ? -13.899 8.832 22.945 1.00 79.69 388 LEU A O 1
ATOM 3097 N N . GLY A 1 389 ? -14.507 10.356 21.408 1.00 75.06 389 GLY A N 1
ATOM 3098 C CA . GLY A 1 389 ? -14.630 11.488 22.337 1.00 75.06 389 GLY A CA 1
ATOM 3099 C C . GLY A 1 389 ? -15.746 11.359 23.387 1.00 75.06 389 GLY A C 1
ATOM 3100 O O . GLY A 1 389 ? -15.812 12.163 24.310 1.00 75.06 389 GLY A O 1
ATOM 3101 N N . THR A 1 390 ? -16.627 10.356 23.281 1.00 78.06 390 THR A N 1
ATOM 3102 C CA . THR A 1 390 ? -17.714 10.117 24.259 1.00 78.06 390 THR A CA 1
ATOM 3103 C C . THR A 1 390 ? -17.309 9.213 25.429 1.00 78.06 390 THR A C 1
ATOM 3105 O O . THR A 1 390 ? -18.079 9.042 26.388 1.00 78.06 390 THR A O 1
ATOM 3108 N N . SER A 1 391 ? -16.113 8.622 25.349 1.00 82.75 391 SER A N 1
ATOM 3109 C CA . SER A 1 391 ? -15.527 7.830 26.429 1.00 82.75 391 SER A CA 1
ATOM 3110 C C . SER A 1 391 ? -14.897 8.743 27.473 1.00 82.75 391 SER A C 1
ATOM 3112 O O . SER A 1 391 ? -14.260 9.741 27.144 1.00 82.75 391 SER A O 1
ATOM 3114 N N . THR A 1 392 ? -15.053 8.400 28.749 1.00 84.75 392 THR A N 1
ATOM 3115 C CA . THR A 1 392 ? -14.398 9.156 29.825 1.00 84.75 392 THR A CA 1
ATOM 3116 C C . THR A 1 392 ? -12.910 8.807 29.907 1.00 84.75 392 THR A C 1
ATOM 3118 O O . THR A 1 392 ? -12.491 7.738 29.463 1.00 84.75 392 THR A O 1
ATOM 3121 N N . ALA A 1 393 ? -12.100 9.661 30.541 1.00 82.88 393 ALA A N 1
ATOM 3122 C CA . ALA A 1 393 ? -10.678 9.373 30.766 1.00 82.88 393 ALA A CA 1
ATOM 3123 C C . ALA A 1 393 ? -10.453 8.052 31.531 1.00 82.88 393 ALA A C 1
ATOM 3125 O O . ALA A 1 393 ? -9.505 7.321 31.260 1.00 82.88 393 ALA A O 1
ATOM 3126 N N . VAL A 1 394 ? -11.356 7.702 32.456 1.00 86.06 394 VAL A N 1
ATOM 3127 C CA . VAL A 1 394 ? -11.310 6.422 33.183 1.00 86.06 394 VAL A CA 1
ATOM 3128 C C . VAL A 1 394 ? -11.529 5.244 32.233 1.00 86.06 394 VAL A C 1
ATOM 3130 O O . VAL A 1 394 ? -10.794 4.263 32.301 1.00 86.06 394 VAL A O 1
ATOM 3133 N N . GLU A 1 395 ? -12.502 5.346 31.326 1.00 87.19 395 GLU A N 1
ATOM 3134 C CA . GLU A 1 395 ? -12.759 4.307 30.324 1.00 87.19 395 GLU A CA 1
ATOM 3135 C C . GLU A 1 395 ? -11.601 4.184 29.332 1.00 87.19 395 GLU A C 1
ATOM 3137 O O . GLU A 1 395 ? -11.208 3.069 29.004 1.00 87.19 395 GLU A O 1
ATOM 3142 N N . ALA A 1 396 ? -11.017 5.308 28.906 1.00 86.69 396 ALA A N 1
ATOM 3143 C CA . ALA A 1 396 ? -9.829 5.311 28.060 1.00 86.69 396 ALA A CA 1
ATOM 3144 C C . ALA A 1 396 ? -8.684 4.538 28.729 1.00 86.69 396 ALA A C 1
ATOM 3146 O O . ALA A 1 396 ? -8.174 3.581 28.150 1.00 86.69 396 ALA A O 1
ATOM 3147 N N . ARG A 1 397 ? -8.345 4.870 29.983 1.00 88.19 397 ARG A N 1
ATOM 3148 C CA . ARG A 1 397 ? -7.302 4.159 30.737 1.00 88.19 397 ARG A CA 1
ATOM 3149 C C . ARG A 1 397 ? -7.584 2.660 30.866 1.00 88.19 397 ARG A C 1
ATOM 3151 O O . ARG A 1 397 ? -6.666 1.861 30.716 1.00 88.19 397 ARG A O 1
ATOM 3158 N N . GLN A 1 398 ? -8.844 2.268 31.068 1.00 89.44 398 GLN A N 1
ATOM 3159 C CA . GLN A 1 398 ? -9.236 0.854 31.073 1.00 89.44 398 GLN A CA 1
ATOM 3160 C C . GLN A 1 398 ? -8.979 0.178 29.721 1.00 89.44 398 GLN A C 1
ATOM 3162 O O . GLN A 1 398 ? -8.371 -0.891 29.692 1.00 89.44 398 GLN A O 1
ATOM 3167 N N . TYR A 1 399 ? -9.383 0.795 28.606 1.00 90.62 399 TYR A N 1
ATOM 3168 C CA . TYR A 1 399 ? -9.144 0.223 27.278 1.00 90.62 399 TYR A CA 1
ATOM 3169 C C . TYR A 1 399 ? -7.650 0.035 26.994 1.00 90.62 399 TYR A C 1
ATOM 3171 O O . TYR A 1 399 ? -7.244 -1.015 26.505 1.00 90.62 399 TYR A O 1
ATOM 3179 N N . PHE A 1 400 ? -6.822 1.024 27.340 1.00 90.31 400 PHE A N 1
ATOM 3180 C CA . PHE A 1 400 ? -5.379 0.962 27.108 1.00 90.31 400 PHE A CA 1
ATOM 3181 C C . PHE A 1 400 ? -4.646 0.018 28.069 1.00 90.31 400 PHE A C 1
ATOM 3183 O O . PHE A 1 400 ? -3.637 -0.562 27.681 1.00 90.31 400 PHE A O 1
ATOM 3190 N N . SER A 1 401 ? -5.174 -0.220 29.276 1.00 90.62 401 SER A N 1
ATOM 3191 C CA . SER A 1 401 ? -4.633 -1.243 30.186 1.00 90.62 401 SER A CA 1
ATOM 3192 C C . SER A 1 401 ? -4.779 -2.672 29.645 1.00 90.62 401 SER A C 1
ATOM 3194 O O . SER A 1 401 ? -4.009 -3.551 30.017 1.00 90.62 401 SER A O 1
ATOM 3196 N N . ASN A 1 402 ? -5.730 -2.893 28.730 1.00 90.69 402 ASN A N 1
ATOM 3197 C CA . ASN A 1 402 ? -5.926 -4.151 28.011 1.00 90.69 402 ASN A CA 1
ATOM 3198 C C . ASN A 1 402 ? -5.864 -3.927 26.491 1.00 90.69 402 ASN A C 1
ATOM 3200 O O . ASN A 1 402 ? -6.761 -4.331 25.746 1.00 90.69 402 ASN A O 1
ATOM 3204 N N . LEU A 1 403 ? -4.817 -3.230 26.040 1.00 90.62 403 LEU A N 1
ATOM 3205 C CA . LEU A 1 403 ? -4.675 -2.782 24.655 1.00 90.62 403 LEU A CA 1
ATOM 3206 C C . LEU A 1 403 ? -4.888 -3.913 23.640 1.00 90.62 403 LEU A C 1
ATOM 3208 O O . LEU A 1 403 ? -5.631 -3.724 22.681 1.00 90.62 403 LEU A O 1
ATOM 3212 N N . ASP A 1 404 ? -4.319 -5.097 23.871 1.00 90.44 404 ASP A N 1
ATOM 3213 C CA . ASP A 1 404 ? -4.387 -6.229 22.936 1.00 90.44 404 ASP A CA 1
ATOM 3214 C C . ASP A 1 404 ? -5.823 -6.662 22.600 1.00 90.44 404 ASP A C 1
ATOM 3216 O O . ASP A 1 404 ? -6.103 -7.062 21.471 1.00 90.44 404 ASP A O 1
ATOM 3220 N N . HIS A 1 405 ? -6.772 -6.518 23.532 1.00 90.56 405 HIS A N 1
ATOM 3221 C CA . HIS A 1 405 ? -8.186 -6.806 23.269 1.00 90.56 405 HIS A CA 1
ATOM 3222 C C . HIS A 1 405 ? -8.835 -5.796 22.301 1.00 90.56 405 HIS A C 1
ATOM 3224 O O . HIS A 1 405 ? -9.795 -6.108 21.578 1.00 90.56 405 HIS A O 1
ATOM 3230 N N . HIS A 1 406 ? -8.310 -4.572 22.293 1.00 91.12 406 HIS A N 1
ATOM 3231 C CA . HIS A 1 406 ? -8.796 -3.435 21.521 1.00 91.12 406 HIS A CA 1
ATOM 3232 C C . HIS A 1 406 ? -8.046 -3.229 20.200 1.00 91.12 406 HIS A C 1
ATOM 3234 O O . HIS A 1 406 ? -8.475 -2.401 19.398 1.00 91.12 406 HIS A O 1
ATOM 3240 N N . VAL A 1 407 ? -6.979 -3.982 19.934 1.00 92.69 407 VAL A N 1
ATOM 3241 C CA . VAL A 1 407 ? -6.244 -3.916 18.666 1.00 92.69 407 VAL A CA 1
ATOM 3242 C C . VAL A 1 407 ? -6.862 -4.859 17.635 1.00 92.69 407 VAL A C 1
ATOM 3244 O O . VAL A 1 407 ? -7.071 -6.044 17.881 1.00 92.69 407 VAL A O 1
ATOM 3247 N N . VAL A 1 408 ? -7.130 -4.321 16.448 1.00 90.06 408 VAL A N 1
ATOM 3248 C CA . VAL A 1 408 ? -7.486 -5.066 15.237 1.00 90.06 408 VAL A CA 1
ATOM 3249 C C . VAL A 1 408 ? -6.293 -4.996 14.292 1.00 90.06 408 VAL A C 1
ATOM 3251 O O . VAL A 1 408 ? -5.818 -3.898 13.994 1.00 90.06 408 VAL A O 1
ATOM 3254 N N . LYS A 1 409 ? -5.790 -6.160 13.883 1.00 84.62 409 LYS A N 1
ATOM 3255 C CA . LYS A 1 409 ? -4.643 -6.295 12.981 1.00 84.62 409 LYS A CA 1
ATOM 3256 C C . LYS A 1 409 ? -5.089 -6.276 11.529 1.00 84.62 409 LYS A C 1
ATOM 3258 O O . LYS A 1 409 ? -6.121 -6.926 11.241 1.00 84.62 409 LYS A O 1
#

Foldseek 3Di:
DVVVLQLLLQAQDAQPDWTDDPNHTDPQGYNLSVQCVQFVDDSLFKDWDDPDPFKTKIKGFADLQGNADLEWEAEPSQTLQVEEDVQVQVLVQLCVLLQVVLLCVLPPDPPPDPDDSDGDDSVLLSNRMYMYIRGYFPPWDAPDPSRNYTYDHPVRRVDDDHDDSVVSVVSCVVNCVSVVSSVVVVVVVVVVVVVVDDQDDLVVLVQKLAQQQFQPPPLVQLLQAEEEEEAAPLLVLLQVLLCVQVPSNRYMYDYADAADDQCSSPDPVVQCVDPRSVSVCSRQQNDLVQQPQDPVSNSSTRHSAYEYFWWPDPRSVNNVVRVLSVCCVRHVSCVVDRRYKYFADFQKWKDAPPDIDGHRDVVVVVVVCVPDDPVRNVRIDMDGDRTSSVDDSVRSNVCSNVVVVGIGD

Secondary structure (DSSP, 8-state):
-HHHHHHHHHHHS-TT---EETTEEP---HHHHHHHHHH-S-GGGEEEEEEETTEEEEEEE--TT----SEEEEETTEE-TT-BHHHHHHHHHHHHHHHHHHHHHHT---TT------PPPHHHHHHTEEEEEEE--SS--BSSTT--SB---GGGSSS-----HHHHHHHHHHTTHHHHHHHHHHHHHHHHHHHTS-PPP-TT-TT-B--TTTT-S-HHHHTT-EEEEEEHHHHHHHHHHHHHHH-TTTEEEEEE-SSPP-GGG--HHHHHH-HHHHHHHHHHT--TT----SHHHHTT-S-SEEEEE--SSHHHHHHHHHHHHHHHHH-HHHHTTTTEEEE---SEEEEETTEEEEESSHHHHHHHHHTS-HHHHTTPEEEE--SGGGS-HHHHHHHHHTHHHHEE-

Nearest PDB structures (foldseek):
  4fm9-assembly1_A-2  TM=9.419E-01  e=3.188E-23  Homo sapiens
  7yq8-assembly1_B  TM=9.621E-01  e=6.764E-23  Homo sapiens
  5gwk-assembly1_B  TM=9.552E-01  e=1.139E-22  Homo sapiens
  8ke7-assembly1_B  TM=9.200E-01  e=1.809E-22  Homo sapiens
  8ke7-assembly1_A  TM=9.132E-01  e=2.280E-22  Homo sapiens

pLDDT: mean 86.5, std 11.49, range [39.84, 98.06]

Solvent-accessible surface area (backbone atoms only — not comparable to full-atom values): 22881 Å² total; per-residue (Å²): 115,69,68,60,55,54,50,53,46,30,18,60,42,63,82,88,62,86,46,66,58,97,87,42,70,62,81,54,67,15,56,66,48,45,55,47,70,56,50,85,54,66,78,85,55,50,50,76,43,66,91,45,101,44,37,42,37,37,40,30,71,40,48,83,85,39,83,53,57,63,63,48,38,29,51,70,74,40,62,16,82,72,37,35,45,69,53,49,60,53,51,50,54,51,43,70,58,48,49,61,59,47,31,50,65,65,63,53,77,58,98,82,67,90,66,80,90,69,70,78,57,67,67,61,57,56,71,37,30,19,40,38,40,42,33,53,53,49,87,73,41,49,77,48,95,82,39,34,26,39,62,47,55,72,94,56,27,83,62,88,85,82,76,62,66,67,62,52,52,52,47,36,56,75,63,41,46,54,57,53,55,52,51,54,53,54,51,50,54,54,53,54,64,63,60,77,60,68,83,79,78,64,81,82,50,79,73,53,45,73,20,75,30,45,59,42,95,52,39,77,48,3,51,64,11,35,36,36,38,17,56,24,70,56,26,36,58,41,51,56,37,23,32,76,70,70,35,50,52,37,39,20,39,39,52,36,84,70,75,66,73,76,49,91,87,53,42,76,66,63,44,58,69,35,64,70,56,38,48,52,28,63,66,38,42,62,54,89,92,50,57,47,74,48,72,74,57,46,46,64,23,12,36,38,25,41,33,39,38,41,36,89,45,72,66,27,49,48,43,54,49,34,55,50,47,48,43,48,74,68,30,48,49,38,69,78,45,80,30,53,33,34,49,59,71,57,39,33,36,40,35,40,93,93,48,74,49,75,25,73,45,71,66,61,45,48,58,56,53,72,75,44,55,75,79,58,49,72,58,42,51,76,46,79,40,78,38,55,58,72,55,51,65,68,54,28,34,53,49,48,74,45,40,76,83,28,53,43,119

Mean predicted aligned error: 14.92 Å

Radius of gyration: 27.13 Å; Cα contacts (8 Å, |Δi|>4): 631; chains: 1; bounding box: 75×51×74 Å